Protein AF-A0A935XTJ7-F1 (afdb_monomer_lite)

Sequence (555 aa):
MPQQLLIQTSGQDGHSLEINGRRVADNHEQIVAILRSRLGQNHADFLARPAWDAAGTLSWTTHLAGTAQRASALSDEDRQKLEKTAARLVSDIRGLAAQMQAESPATQLVGQMLERAAQVPPGDWLYSVGGKAVTAMWAHSGSAVATGAPVAAAAAAGGSALVSSAAPAAPPSASGLPATAAAAAPGGPDVIDVESRNVSGTAAGAAAAAGGGNKRPWLRWLLWLLLILLLLALLFFGLKRCTGGPDGGSALSGALGDVEKQNKELEDEIARRKSQQSQFQCVPEPPKPPEPPASQPEPPASQPEPPASVPEPPASKPEPPASKPQPPASKPQPPASKPQPPASKPEPPASKPPPPPPPAPVAKCKPHQPGDEPEVVMIVDASGSMNEKFGGGGSRLEAAKRAADAMIRSLPQDVDVGLVDFGACGQVRRDKFYSAGERGALIGEINGLSPKNGTPLADAIRRAGTIASSSADSVMVIVSDGDDSCGGDPCAAARAAKAAKPGLIINVIDLSESAKDRQVLQCIASAGGGRVLSPGDPLDLARKMKEAVAPANCK

Secondary structure (DSSP, 8-state):
-PPEEEEEE-TTS-EEPEETTEESGGGHHHHHHHHHHHT-HHHHHTBPEEEE-TTS-EEEEE---S-EEEGGGS-HHHHHHHHHHHHHHHHHHHHHHHHHHHH-HHHHHHHHHHHHHT---SSS-EEEETTEEEESSTTEE--S----PPPPP---------------------------------------------------------------THHHHHHHHHHHHHHHHHHHHHHHHHS--TTHHHHHHHHHHHHHHHHHHHHHHHHHHHHHHTT----PPPPPPPPPPP---PPPP---PPPP---PPPP-PPPPPP---PPPP--PPPPP--PPPP---PPP---PPPPPPPPPPPPPPPPPPTT-PPEEEEEE--BSGGGSB-TTSSBHHHHHHHHHHHHHTTS-TT--EEEEEE-STT-EEEEEEE-GGGHHHHHHHHHHPPPBS---HHHHHHHHHHHS-SSS-EEEEEEESS--SSS--HHHHHHHHHHH-TT-EEEEEE----HHHHHHHHHHHHHTEEEEE--SSHHHHHHHHHHHSTTTT--

Radius of gyration: 39.8 Å; chains: 1; bounding box: 105×96×120 Å

Structure (mmCIF, N/CA/C/O backbone):
data_AF-A0A935XTJ7-F1
#
_entry.id   AF-A0A935XTJ7-F1
#
loop_
_atom_site.group_PDB
_atom_site.id
_atom_site.type_symbol
_atom_site.label_atom_id
_atom_site.label_alt_id
_atom_site.label_comp_id
_atom_site.label_asym_id
_atom_site.label_entity_id
_atom_site.label_seq_id
_atom_site.pdbx_PDB_ins_code
_atom_site.Cartn_x
_atom_site.Cartn_y
_atom_site.Cartn_z
_atom_site.occupancy
_atom_site.B_iso_or_equiv
_atom_site.auth_seq_id
_atom_site.auth_comp_id
_atom_site.auth_asym_id
_atom_site.auth_atom_id
_atom_site.pdbx_PDB_model_num
ATOM 1 N N . MET A 1 1 ? 6.791 -14.423 -3.336 1.00 43.34 1 MET A N 1
ATOM 2 C CA . MET A 1 1 ? 7.511 -15.160 -4.398 1.00 43.34 1 MET A CA 1
ATOM 3 C C . MET A 1 1 ? 8.979 -15.278 -4.015 1.00 43.34 1 MET A C 1
ATOM 5 O O . MET A 1 1 ? 9.478 -14.320 -3.428 1.00 43.34 1 MET A O 1
ATOM 9 N N . PRO A 1 2 ? 9.659 -16.404 -4.294 1.00 57.91 2 PRO A N 1
ATOM 10 C CA . PRO A 1 2 ? 11.109 -16.499 -4.128 1.00 57.91 2 PRO A CA 1
ATOM 11 C C . PRO A 1 2 ? 11.812 -15.504 -5.063 1.00 57.91 2 PRO A C 1
ATOM 13 O O . PRO A 1 2 ? 11.368 -15.298 -6.190 1.00 57.91 2 PRO A O 1
ATOM 16 N N . GLN A 1 3 ? 12.888 -14.874 -4.588 1.00 79.81 3 GLN A N 1
ATOM 17 C CA . GLN A 1 3 ? 13.753 -14.039 -5.424 1.00 79.81 3 GLN A CA 1
ATOM 18 C C . GLN A 1 3 ? 14.925 -14.878 -5.932 1.00 79.81 3 GLN A C 1
ATOM 20 O O . GLN A 1 3 ? 15.518 -15.638 -5.167 1.00 79.81 3 GLN A O 1
ATOM 25 N N . GLN A 1 4 ? 15.271 -14.722 -7.204 1.00 90.12 4 GLN A N 1
ATOM 26 C CA . GLN A 1 4 ? 16.392 -15.404 -7.836 1.00 90.12 4 GLN A CA 1
ATOM 27 C C . GLN A 1 4 ? 17.609 -14.482 -7.878 1.00 90.12 4 GLN A C 1
ATOM 29 O O . GLN A 1 4 ? 17.516 -13.346 -8.344 1.00 90.12 4 GLN A O 1
ATOM 34 N N . LEU A 1 5 ? 18.752 -14.973 -7.400 1.00 92.50 5 LEU A N 1
ATOM 35 C CA . LEU A 1 5 ? 20.035 -14.282 -7.497 1.00 92.50 5 LEU A CA 1
ATOM 36 C C . LEU A 1 5 ? 20.527 -14.289 -8.952 1.00 92.50 5 LEU A C 1
ATOM 38 O O . LEU A 1 5 ? 20.543 -15.339 -9.593 1.00 92.50 5 LEU A O 1
ATOM 42 N N . LEU A 1 6 ? 20.940 -13.126 -9.456 1.00 92.38 6 LEU A N 1
ATOM 43 C CA . LEU A 1 6 ? 21.609 -12.981 -10.752 1.00 92.38 6 LEU A CA 1
ATOM 44 C C . LEU A 1 6 ? 23.131 -13.012 -10.572 1.00 92.38 6 LEU A C 1
ATOM 46 O O . LEU A 1 6 ? 23.828 -13.783 -11.229 1.00 92.38 6 LEU A O 1
ATOM 50 N N . ILE A 1 7 ? 23.638 -12.170 -9.666 1.00 93.12 7 ILE A N 1
ATOM 51 C CA . ILE A 1 7 ? 25.067 -11.979 -9.408 1.00 93.12 7 ILE A CA 1
ATOM 52 C C . ILE A 1 7 ? 25.283 -11.294 -8.054 1.00 93.12 7 ILE A C 1
ATOM 54 O O . ILE A 1 7 ? 24.425 -10.540 -7.592 1.00 93.12 7 ILE A O 1
ATOM 58 N N . GLN A 1 8 ? 26.437 -11.537 -7.434 1.00 90.31 8 GLN A N 1
ATOM 59 C CA . GLN A 1 8 ? 26.958 -10.723 -6.337 1.00 90.31 8 GLN A CA 1
ATOM 60 C C . GLN A 1 8 ? 28.139 -9.894 -6.843 1.00 90.31 8 GLN A C 1
ATOM 62 O O . GLN A 1 8 ? 28.999 -10.412 -7.554 1.00 90.31 8 GLN A O 1
ATOM 67 N N . THR A 1 9 ? 28.162 -8.614 -6.488 1.00 87.12 9 THR A N 1
ATOM 68 C CA . THR A 1 9 ? 29.204 -7.648 -6.844 1.00 87.12 9 THR A CA 1
ATOM 69 C C . THR A 1 9 ? 29.727 -6.947 -5.595 1.00 87.12 9 THR A C 1
ATOM 71 O O . THR A 1 9 ? 29.066 -6.888 -4.558 1.00 87.12 9 THR A O 1
ATOM 74 N N . SER A 1 10 ? 30.921 -6.388 -5.693 1.00 77.56 10 SER A N 1
ATOM 75 C CA . SER A 1 10 ? 31.596 -5.626 -4.647 1.00 77.56 10 SER A CA 1
ATOM 76 C C . SER A 1 10 ? 31.672 -4.140 -5.015 1.00 77.56 10 SER A C 1
ATOM 78 O O . SER A 1 10 ? 31.418 -3.753 -6.154 1.00 77.56 10 SER A O 1
ATOM 80 N N . GLY A 1 11 ? 32.115 -3.295 -4.080 1.00 65.44 11 GLY A N 1
ATOM 81 C CA . GLY A 1 11 ? 32.433 -1.891 -4.376 1.00 65.44 11 GLY A CA 1
ATOM 82 C C . GLY A 1 11 ? 33.621 -1.677 -5.334 1.00 65.44 11 GLY A C 1
ATOM 83 O O . GLY A 1 11 ? 33.926 -0.530 -5.646 1.00 65.44 11 GLY A O 1
ATOM 84 N N . GLN A 1 12 ? 34.304 -2.742 -5.778 1.00 67.56 12 GLN A N 1
ATOM 85 C CA . GLN A 1 12 ? 35.360 -2.682 -6.800 1.00 67.56 12 GLN A CA 1
ATOM 86 C C . GLN A 1 12 ? 34.806 -2.835 -8.228 1.00 67.56 12 GLN A C 1
ATOM 88 O O . GLN A 1 12 ? 35.436 -2.370 -9.171 1.00 67.56 12 GLN A O 1
ATOM 93 N N . ASP A 1 13 ? 33.623 -3.440 -8.398 1.00 70.31 13 ASP A N 1
ATOM 94 C CA . ASP A 1 13 ? 33.001 -3.681 -9.713 1.00 70.31 13 ASP A CA 1
ATOM 95 C C . ASP A 1 13 ? 32.356 -2.413 -10.318 1.00 70.31 13 ASP A C 1
ATOM 97 O O . ASP A 1 13 ? 31.940 -2.399 -11.478 1.00 70.31 13 ASP A O 1
ATOM 101 N N . GLY A 1 14 ? 32.255 -1.333 -9.536 1.00 77.88 14 GLY A N 1
ATOM 102 C CA . GLY A 1 14 ? 31.783 -0.025 -9.982 1.00 77.88 14 GLY A CA 1
ATOM 103 C C . GLY A 1 14 ? 31.524 0.944 -8.827 1.00 77.88 14 GLY A C 1
ATOM 104 O O . GLY A 1 14 ? 31.202 0.549 -7.708 1.00 77.88 14 GLY A O 1
ATOM 105 N N . HIS A 1 15 ? 31.617 2.241 -9.108 1.00 86.38 15 HIS A N 1
ATOM 106 C CA . HIS A 1 15 ? 31.236 3.305 -8.187 1.00 86.38 15 HIS A CA 1
ATOM 107 C C . HIS A 1 15 ? 29.718 3.512 -8.225 1.00 86.38 15 HIS A C 1
ATOM 109 O O . HIS A 1 15 ? 29.156 3.840 -9.270 1.00 86.38 15 HIS A O 1
ATOM 115 N N . SER A 1 16 ? 29.042 3.353 -7.086 1.00 89.62 16 SER A N 1
ATOM 116 C CA . SER A 1 16 ? 27.615 3.674 -6.982 1.00 89.62 16 SER A CA 1
ATOM 117 C C . SER A 1 16 ? 27.382 5.168 -7.222 1.00 89.62 16 SER A C 1
ATOM 119 O O . SER A 1 16 ? 28.042 6.020 -6.632 1.00 89.62 16 SER A O 1
ATOM 121 N N . LEU A 1 17 ? 26.389 5.496 -8.045 1.00 92.19 17 LEU A N 1
ATOM 122 C CA . LEU A 1 17 ? 25.947 6.867 -8.273 1.00 92.19 17 LEU A CA 1
ATOM 123 C C . LEU A 1 17 ? 25.080 7.343 -7.105 1.00 92.19 17 LEU A C 1
ATOM 125 O O . LEU A 1 17 ? 24.198 6.619 -6.641 1.00 92.19 17 LEU A O 1
ATOM 129 N N . GLU A 1 18 ? 25.294 8.583 -6.666 1.00 91.56 18 GLU A N 1
ATOM 130 C CA . GLU A 1 18 ? 24.606 9.156 -5.503 1.00 91.56 18 GLU A CA 1
ATOM 131 C C . GLU A 1 18 ? 23.877 10.469 -5.801 1.00 91.56 18 GLU A C 1
ATOM 133 O O . GLU A 1 18 ? 24.350 11.301 -6.575 1.00 91.56 18 GLU A O 1
ATOM 138 N N . ILE A 1 19 ? 22.753 10.688 -5.121 1.00 88.56 19 ILE A N 1
ATOM 139 C CA . ILE A 1 19 ? 22.052 11.973 -5.049 1.00 88.56 19 ILE A CA 1
ATOM 140 C C . ILE A 1 19 ? 21.982 12.374 -3.577 1.00 88.56 19 ILE A C 1
ATOM 142 O O . ILE A 1 19 ? 21.533 11.593 -2.742 1.00 88.56 19 ILE A O 1
ATOM 146 N N . ASN A 1 20 ? 22.431 13.590 -3.252 1.00 87.44 20 ASN A N 1
ATOM 147 C CA . ASN A 1 20 ? 22.431 14.140 -1.889 1.00 87.44 20 ASN A CA 1
ATOM 148 C C . ASN A 1 20 ? 23.066 13.197 -0.837 1.00 87.44 20 ASN A C 1
ATOM 150 O O . ASN A 1 20 ? 22.546 13.057 0.269 1.00 87.44 20 ASN A O 1
ATOM 154 N N . GLY A 1 21 ? 24.168 12.523 -1.195 1.00 85.44 21 GLY A N 1
ATOM 155 C CA . GLY A 1 21 ? 24.877 11.575 -0.321 1.00 85.44 21 GLY A CA 1
ATOM 156 C C . GLY A 1 21 ? 24.142 10.251 -0.076 1.00 85.44 21 GLY A C 1
ATOM 157 O O . GLY A 1 21 ? 24.404 9.577 0.917 1.00 85.44 21 GLY A O 1
ATOM 158 N N . ARG A 1 22 ? 23.176 9.891 -0.933 1.00 86.88 22 ARG A N 1
ATOM 159 C CA . ARG A 1 22 ? 22.495 8.590 -0.922 1.00 86.88 22 ARG A CA 1
ATOM 160 C C . ARG A 1 22 ? 22.655 7.896 -2.264 1.00 86.88 22 ARG A C 1
ATOM 162 O O . ARG A 1 22 ? 22.393 8.496 -3.307 1.00 86.88 22 ARG A O 1
ATOM 169 N N . ARG A 1 23 ? 23.015 6.614 -2.236 1.00 91.81 23 ARG A N 1
ATOM 170 C CA . ARG A 1 23 ? 23.109 5.761 -3.427 1.00 91.81 23 ARG A CA 1
ATOM 171 C C . ARG A 1 23 ? 21.754 5.656 -4.119 1.00 91.81 23 ARG A C 1
ATOM 173 O O . ARG A 1 23 ? 20.743 5.361 -3.488 1.00 91.81 23 ARG A O 1
ATOM 180 N N . VAL A 1 24 ? 21.732 5.872 -5.430 1.00 94.38 24 VAL A N 1
ATOM 181 C CA . VAL A 1 24 ? 20.506 5.796 -6.240 1.00 94.38 24 VAL A CA 1
ATOM 182 C C . VAL A 1 24 ? 19.967 4.361 -6.275 1.00 94.38 24 VAL A C 1
ATOM 184 O O . VAL A 1 24 ? 18.755 4.178 -6.194 1.00 94.38 24 VAL A O 1
ATOM 187 N N . ALA A 1 25 ? 20.853 3.357 -6.267 1.00 91.56 25 ALA A N 1
ATOM 188 C CA . ALA A 1 25 ? 20.494 1.940 -6.167 1.00 91.56 25 ALA A CA 1
ATOM 189 C C . ALA A 1 25 ? 19.590 1.629 -4.953 1.00 91.56 25 ALA A C 1
ATOM 191 O O . ALA A 1 25 ? 18.590 0.926 -5.087 1.00 91.56 25 ALA A O 1
ATOM 192 N N . ASP A 1 26 ? 19.869 2.234 -3.794 1.00 90.06 26 ASP A N 1
ATOM 193 C CA . ASP A 1 26 ? 19.124 2.002 -2.546 1.00 90.06 26 ASP A CA 1
ATOM 194 C C . ASP A 1 26 ? 17.667 2.524 -2.605 1.00 90.06 26 ASP A C 1
ATOM 196 O O . ASP A 1 26 ? 16.860 2.209 -1.734 1.00 90.06 26 ASP A O 1
ATOM 200 N N . ASN A 1 27 ? 17.305 3.285 -3.647 1.00 91.12 27 ASN A N 1
ATOM 201 C CA . ASN A 1 27 ? 15.950 3.790 -3.901 1.00 91.12 27 ASN A CA 1
ATOM 202 C C . ASN A 1 27 ? 15.195 2.949 -4.958 1.00 91.12 27 ASN A C 1
ATOM 204 O O . ASN A 1 27 ? 14.224 3.428 -5.547 1.00 91.12 27 ASN A O 1
ATOM 208 N N . HIS A 1 28 ? 15.630 1.703 -5.208 1.00 94.69 28 HIS A N 1
ATOM 209 C CA . HIS A 1 28 ? 15.059 0.783 -6.209 1.00 94.69 28 HIS A CA 1
ATOM 210 C C . HIS A 1 28 ? 13.531 0.746 -6.208 1.00 94.69 28 HIS A C 1
ATOM 212 O O . HIS A 1 28 ? 12.941 0.984 -7.255 1.00 94.69 28 HIS A O 1
ATOM 218 N N . GLU A 1 29 ? 12.890 0.535 -5.053 1.00 90.75 29 GLU A N 1
ATOM 219 C CA . GLU A 1 29 ? 11.423 0.441 -4.957 1.00 90.75 29 GLU A CA 1
ATOM 220 C C . GLU A 1 29 ? 10.717 1.722 -5.438 1.00 90.75 29 GLU A C 1
ATOM 222 O O . GLU A 1 29 ? 9.720 1.644 -6.156 1.00 90.75 29 GLU A O 1
ATOM 227 N N . GLN A 1 30 ? 11.261 2.905 -5.121 1.00 88.62 30 GLN A N 1
ATOM 228 C CA . GLN A 1 30 ? 10.720 4.182 -5.595 1.00 88.62 30 GLN A CA 1
ATOM 229 C C . GLN A 1 30 ? 10.897 4.320 -7.112 1.00 88.62 30 GLN A C 1
ATOM 231 O O . GLN A 1 30 ? 9.957 4.686 -7.817 1.00 88.62 30 GLN A O 1
ATOM 236 N N . ILE A 1 31 ? 12.085 3.984 -7.624 1.00 96.00 31 ILE A N 1
ATOM 237 C CA . ILE A 1 31 ? 12.404 4.028 -9.055 1.00 96.00 31 ILE A CA 1
ATOM 238 C C . ILE A 1 31 ? 11.469 3.096 -9.828 1.00 96.00 31 ILE A C 1
ATOM 240 O O . ILE A 1 31 ? 10.767 3.555 -10.728 1.00 96.00 31 ILE A O 1
ATOM 244 N N . VAL A 1 32 ? 11.382 1.813 -9.465 1.00 94.56 32 VAL A N 1
ATOM 245 C CA . VAL A 1 32 ? 10.543 0.853 -10.199 1.00 94.56 32 VAL A CA 1
ATOM 246 C C . VAL A 1 32 ? 9.050 1.128 -10.042 1.00 94.56 32 VAL A C 1
ATOM 248 O O . VAL A 1 32 ? 8.299 0.818 -10.962 1.00 94.56 32 VAL A O 1
ATOM 251 N N . ALA A 1 33 ? 8.598 1.760 -8.952 1.00 88.81 33 ALA A N 1
ATOM 252 C CA . ALA A 1 33 ? 7.223 2.248 -8.843 1.00 88.81 33 ALA A CA 1
ATOM 253 C C . ALA A 1 33 ? 6.928 3.366 -9.861 1.00 88.81 33 ALA A C 1
ATOM 255 O O . ALA A 1 33 ? 5.901 3.319 -10.544 1.00 88.81 33 ALA A O 1
ATOM 256 N N . ILE A 1 34 ? 7.846 4.326 -10.030 1.00 92.12 34 ILE A N 1
ATOM 257 C CA . ILE A 1 34 ? 7.732 5.383 -11.048 1.00 92.12 34 ILE A CA 1
ATOM 258 C C . ILE A 1 34 ? 7.766 4.777 -12.457 1.00 92.12 34 ILE A C 1
ATOM 260 O O . ILE A 1 34 ? 6.897 5.088 -13.271 1.00 92.12 34 ILE A O 1
ATOM 264 N N . LEU A 1 35 ? 8.712 3.872 -12.737 1.00 96.38 35 LEU A N 1
ATOM 265 C CA . LEU A 1 35 ? 8.811 3.200 -14.037 1.00 96.38 35 LEU A CA 1
ATOM 266 C C . LEU A 1 35 ? 7.551 2.382 -14.351 1.00 96.38 35 LEU A C 1
ATOM 268 O O . LEU A 1 35 ? 7.003 2.512 -15.443 1.00 96.38 35 LEU A O 1
ATOM 272 N N . ARG A 1 36 ? 7.024 1.623 -13.381 1.00 96.81 36 ARG A N 1
ATOM 273 C CA . ARG A 1 36 ? 5.766 0.868 -13.518 1.00 96.81 36 ARG A CA 1
ATOM 274 C C . ARG A 1 36 ? 4.587 1.777 -13.848 1.00 96.81 36 ARG A C 1
ATOM 276 O O . ARG A 1 36 ? 3.790 1.437 -14.714 1.00 96.81 36 ARG A O 1
ATOM 283 N N . SER A 1 37 ? 4.487 2.913 -13.159 1.00 90.94 37 SER A N 1
ATOM 284 C CA . SER A 1 37 ? 3.389 3.875 -13.305 1.00 90.94 37 SER A CA 1
ATOM 285 C C . SER A 1 37 ? 3.440 4.649 -14.629 1.00 90.94 37 SER A C 1
ATOM 287 O O . SER A 1 37 ? 2.401 4.925 -15.225 1.00 90.94 37 SER A O 1
ATOM 289 N N . ARG A 1 38 ? 4.643 4.999 -15.109 1.00 96.75 38 ARG A N 1
ATOM 290 C CA . ARG A 1 38 ? 4.833 5.911 -16.253 1.00 96.75 38 ARG A CA 1
ATOM 291 C C . ARG A 1 38 ? 5.179 5.211 -17.572 1.00 96.75 38 ARG A C 1
ATOM 293 O O . ARG A 1 38 ? 4.821 5.735 -18.620 1.00 96.75 38 ARG A O 1
ATOM 300 N N . LEU A 1 39 ? 5.863 4.065 -17.531 1.00 96.69 39 LEU A N 1
ATOM 301 C CA . LEU A 1 39 ? 6.334 3.317 -18.712 1.00 96.69 39 LEU A CA 1
ATOM 302 C C . LEU A 1 39 ? 5.819 1.864 -18.759 1.00 96.69 39 LEU A C 1
ATOM 304 O O . LEU A 1 39 ? 5.731 1.272 -19.833 1.00 96.69 39 LEU A O 1
ATOM 308 N N . GLY A 1 40 ? 5.419 1.308 -17.612 1.00 95.06 40 GLY A N 1
ATOM 309 C CA . GLY A 1 40 ? 4.799 -0.011 -17.491 1.00 95.06 40 GLY A CA 1
ATOM 310 C C . GLY A 1 40 ? 5.688 -1.055 -16.812 1.00 95.06 40 GLY A C 1
ATOM 311 O O . GLY A 1 40 ? 6.854 -0.825 -16.488 1.00 95.06 40 GLY A O 1
ATOM 312 N N . GLN A 1 41 ? 5.120 -2.242 -16.578 1.00 93.31 41 GLN A N 1
ATOM 313 C CA . GLN A 1 41 ? 5.773 -3.295 -15.790 1.00 93.31 41 GLN A CA 1
ATOM 314 C C . GLN A 1 41 ? 7.114 -3.758 -16.386 1.00 93.31 41 GLN A C 1
ATOM 316 O O . GLN A 1 41 ? 8.033 -4.041 -15.631 1.00 93.31 41 GLN A O 1
ATOM 321 N N . ASN A 1 42 ? 7.276 -3.782 -17.715 1.00 92.00 42 ASN A N 1
ATOM 322 C CA . ASN A 1 42 ? 8.530 -4.227 -18.338 1.00 92.00 42 ASN A CA 1
ATOM 323 C C . ASN A 1 42 ? 9.733 -3.331 -17.983 1.00 92.00 42 ASN A C 1
ATOM 325 O O . ASN A 1 42 ? 10.833 -3.848 -17.819 1.00 92.00 42 ASN A O 1
ATOM 329 N N . HIS A 1 43 ? 9.541 -2.018 -17.812 1.00 97.81 43 HIS A N 1
ATOM 330 C CA . HIS A 1 43 ? 10.601 -1.100 -17.370 1.00 97.81 43 HIS A CA 1
ATOM 331 C C . HIS A 1 43 ? 10.877 -1.217 -15.867 1.00 97.81 43 HIS A C 1
ATOM 333 O O . HIS A 1 43 ? 12.001 -0.991 -15.432 1.00 97.81 43 HIS A O 1
ATOM 339 N N . ALA A 1 44 ? 9.875 -1.604 -15.074 1.00 93.31 44 ALA A N 1
ATOM 340 C CA . ALA A 1 44 ? 10.040 -1.907 -13.653 1.00 93.31 44 ALA A CA 1
ATOM 341 C C . ALA A 1 44 ? 10.778 -3.240 -13.421 1.00 93.31 44 ALA A C 1
ATOM 343 O O . ALA A 1 44 ? 11.641 -3.319 -12.551 1.00 93.31 44 ALA A O 1
ATOM 344 N N . ASP A 1 45 ? 10.472 -4.265 -14.222 1.00 95.81 45 ASP A N 1
ATOM 345 C CA . ASP A 1 45 ? 11.133 -5.579 -14.209 1.00 95.81 45 ASP A CA 1
ATOM 346 C C . ASP A 1 45 ? 12.591 -5.509 -14.693 1.00 95.81 45 ASP A C 1
ATOM 348 O O . ASP A 1 45 ? 13.405 -6.355 -14.324 1.00 95.81 45 ASP A O 1
ATOM 352 N N . PHE A 1 46 ? 12.917 -4.511 -15.524 1.00 98.12 46 PHE A N 1
ATOM 353 C CA . PHE A 1 46 ? 14.236 -4.342 -16.131 1.00 98.12 46 PHE A CA 1
ATOM 354 C C . PHE A 1 46 ? 15.346 -4.077 -15.108 1.00 98.12 46 PHE A C 1
ATOM 356 O O . PHE A 1 46 ? 16.478 -4.500 -15.321 1.00 98.12 46 PHE A O 1
ATOM 363 N N . LEU A 1 47 ? 15.055 -3.396 -13.998 1.00 97.81 47 LEU A N 1
ATOM 364 C CA . LEU A 1 47 ? 16.057 -3.076 -12.981 1.00 97.81 47 LEU A CA 1
ATOM 365 C C . LEU A 1 47 ? 16.086 -4.166 -11.900 1.00 97.81 47 LEU A C 1
ATOM 367 O O . LEU A 1 47 ? 15.148 -4.283 -11.106 1.00 97.81 47 LEU A O 1
ATOM 371 N N . ALA A 1 48 ? 17.174 -4.943 -11.834 1.00 97.38 48 ALA A N 1
ATOM 372 C CA . ALA A 1 48 ? 17.375 -5.935 -10.775 1.00 97.38 48 ALA A CA 1
ATOM 373 C C . ALA A 1 48 ? 17.346 -5.276 -9.386 1.00 97.38 48 ALA A C 1
ATOM 375 O O . ALA A 1 48 ? 17.863 -4.173 -9.211 1.00 97.38 48 ALA A O 1
ATOM 376 N N . ARG A 1 49 ? 16.784 -5.950 -8.381 1.00 95.69 49 ARG A N 1
ATOM 377 C CA . ARG A 1 49 ? 16.758 -5.438 -7.008 1.00 95.69 49 ARG A CA 1
ATOM 378 C C . ARG A 1 49 ? 18.162 -5.525 -6.387 1.00 95.69 49 ARG A C 1
ATOM 380 O O . ARG A 1 49 ? 18.711 -6.626 -6.340 1.00 95.69 49 ARG A O 1
ATOM 387 N N . PRO A 1 50 ? 18.729 -4.414 -5.888 1.00 94.38 50 PRO A N 1
ATOM 388 C CA . PRO A 1 50 ? 19.945 -4.421 -5.090 1.00 94.38 50 PRO A CA 1
ATOM 389 C C . PRO A 1 50 ? 19.634 -4.817 -3.641 1.00 94.38 50 PRO A C 1
ATOM 391 O O . PRO A 1 50 ? 18.681 -4.320 -3.040 1.00 94.38 50 PRO A O 1
ATOM 394 N N . ALA A 1 51 ? 20.458 -5.687 -3.063 1.00 89.38 51 ALA A N 1
ATOM 395 C CA . ALA A 1 51 ? 20.406 -6.068 -1.656 1.00 89.38 51 ALA A CA 1
ATOM 396 C C . ALA A 1 51 ? 21.826 -6.151 -1.081 1.00 89.38 51 ALA A C 1
ATOM 398 O O . ALA A 1 51 ? 22.618 -7.003 -1.484 1.00 89.38 51 ALA A O 1
ATOM 399 N N . TRP A 1 52 ? 22.147 -5.265 -0.139 1.00 83.38 52 TRP A N 1
ATOM 400 C CA . TRP A 1 52 ? 23.428 -5.267 0.570 1.00 83.38 52 TRP A CA 1
ATOM 401 C C . TRP A 1 52 ? 23.409 -6.278 1.719 1.00 83.38 52 TRP A C 1
ATOM 403 O O . TRP A 1 52 ? 22.453 -6.308 2.497 1.00 83.38 52 TRP A O 1
ATOM 413 N N . ASP A 1 53 ? 24.469 -7.074 1.852 1.00 83.31 53 ASP A N 1
ATOM 414 C CA . ASP A 1 53 ? 24.704 -7.889 3.045 1.00 83.31 53 ASP A CA 1
ATOM 415 C C . ASP A 1 53 ? 25.490 -7.121 4.130 1.00 83.31 53 ASP A C 1
ATOM 417 O O . ASP A 1 53 ? 25.926 -5.982 3.943 1.00 83.31 53 ASP A O 1
ATOM 421 N N . ALA A 1 54 ? 25.680 -7.753 5.292 1.00 75.81 54 ALA A N 1
ATOM 422 C CA . ALA A 1 54 ? 26.419 -7.168 6.414 1.00 75.81 54 ALA A CA 1
ATOM 423 C C . ALA A 1 54 ? 27.940 -7.036 6.174 1.00 75.81 54 ALA A C 1
ATOM 425 O O . ALA A 1 54 ? 28.609 -6.344 6.939 1.00 75.81 54 ALA A O 1
ATOM 426 N N . ALA A 1 55 ? 28.486 -7.682 5.138 1.00 77.44 55 ALA A N 1
ATOM 427 C CA . ALA A 1 55 ? 29.882 -7.559 4.719 1.00 77.44 55 ALA A CA 1
ATOM 428 C C . ALA A 1 55 ? 30.088 -6.452 3.662 1.00 77.44 55 ALA A C 1
ATOM 430 O O . ALA A 1 55 ? 31.226 -6.144 3.310 1.00 77.44 55 ALA A O 1
ATOM 431 N N . GLY A 1 56 ? 29.007 -5.832 3.173 1.00 76.19 56 GLY A N 1
ATOM 432 C CA . GLY A 1 56 ? 29.046 -4.828 2.110 1.00 76.19 56 GLY A CA 1
ATOM 433 C C . GLY A 1 56 ? 29.045 -5.417 0.696 1.00 76.19 56 GLY A C 1
ATOM 434 O O . GLY A 1 56 ? 29.287 -4.678 -0.259 1.00 76.19 56 GLY A O 1
ATOM 435 N N . THR A 1 57 ? 28.757 -6.712 0.536 1.00 85.12 57 THR A N 1
ATOM 436 C CA . THR A 1 57 ? 28.527 -7.328 -0.776 1.00 85.12 57 THR A CA 1
ATOM 437 C C . THR A 1 57 ? 27.156 -6.919 -1.298 1.00 85.12 57 THR A C 1
ATOM 439 O O . THR A 1 57 ? 26.159 -6.965 -0.574 1.00 85.12 57 THR A O 1
ATOM 442 N N . LEU A 1 58 ? 27.085 -6.559 -2.575 1.00 89.56 58 LEU A N 1
ATOM 443 C CA . LEU A 1 58 ? 25.855 -6.193 -3.258 1.00 89.56 58 LEU A CA 1
ATOM 444 C C . LEU A 1 58 ? 25.318 -7.389 -4.048 1.00 89.56 58 LEU A C 1
ATOM 446 O O . LEU A 1 58 ? 25.883 -7.792 -5.060 1.00 89.56 58 LEU A O 1
ATOM 450 N N . SER A 1 59 ? 24.208 -7.960 -3.595 1.00 92.00 59 SER A N 1
ATOM 451 C CA . SER A 1 59 ? 23.490 -9.014 -4.312 1.00 92.00 59 SER A CA 1
ATOM 452 C C . SER A 1 59 ? 22.438 -8.400 -5.233 1.00 92.00 59 SER A C 1
ATOM 454 O O . SER A 1 59 ? 21.611 -7.607 -4.787 1.00 92.00 59 SER A O 1
ATOM 456 N N . TRP A 1 60 ? 22.433 -8.791 -6.506 1.00 94.94 60 TRP A N 1
ATOM 457 C CA . TRP A 1 60 ? 21.427 -8.385 -7.486 1.00 94.94 60 TRP A CA 1
ATOM 458 C C . TRP A 1 60 ? 20.434 -9.521 -7.705 1.00 94.94 60 TRP A C 1
ATOM 460 O O . TRP A 1 60 ? 20.820 -10.602 -8.157 1.00 94.94 60 TRP A O 1
ATOM 470 N N . THR A 1 61 ? 19.158 -9.291 -7.404 1.00 94.88 61 THR A N 1
ATOM 471 C CA . THR A 1 61 ? 18.105 -10.308 -7.524 1.00 94.88 61 THR A CA 1
ATOM 472 C C . THR A 1 61 ? 16.998 -9.890 -8.487 1.00 94.88 61 THR A C 1
ATOM 474 O O . THR A 1 61 ? 16.787 -8.712 -8.776 1.00 94.88 61 THR A O 1
ATOM 477 N N . THR A 1 62 ? 16.246 -10.865 -8.986 1.00 94.88 62 THR A N 1
ATOM 478 C CA . THR A 1 62 ? 14.993 -10.639 -9.711 1.00 94.88 62 THR A CA 1
ATOM 479 C C . THR A 1 62 ? 13.856 -11.449 -9.095 1.00 94.88 62 THR A C 1
ATOM 481 O O . THR A 1 62 ? 14.071 -12.390 -8.332 1.00 94.88 62 THR A O 1
ATOM 484 N N . HIS A 1 63 ? 12.628 -11.055 -9.413 1.00 91.38 63 HIS A N 1
ATOM 485 C CA . HIS A 1 63 ? 11.401 -11.761 -9.043 1.00 91.38 63 HIS A CA 1
ATOM 486 C C . HIS A 1 63 ? 10.754 -12.477 -10.242 1.00 91.38 63 HIS A C 1
ATOM 488 O O . HIS A 1 63 ? 9.738 -13.151 -10.075 1.00 91.38 63 HIS A O 1
ATOM 494 N N . LEU A 1 64 ? 11.315 -12.305 -11.446 1.00 91.38 64 LEU A N 1
ATOM 495 C CA . LEU A 1 64 ? 10.860 -12.984 -12.654 1.00 91.38 64 LEU A CA 1
ATOM 496 C C . LEU A 1 64 ? 11.145 -14.486 -12.568 1.00 91.38 64 LEU A C 1
ATOM 498 O O . LEU A 1 64 ? 12.195 -14.898 -12.082 1.00 91.38 64 LEU A O 1
ATOM 502 N N . ALA A 1 65 ? 10.217 -15.291 -13.080 1.00 87.94 65 ALA A N 1
ATOM 503 C CA . ALA A 1 65 ? 10.379 -16.735 -13.173 1.00 87.94 65 ALA A CA 1
ATOM 504 C C . ALA A 1 65 ? 11.148 -17.136 -14.444 1.00 87.94 65 ALA A C 1
ATOM 506 O O . ALA A 1 65 ? 10.931 -16.574 -15.519 1.00 87.94 65 ALA A O 1
ATOM 507 N N . GLY A 1 66 ? 11.996 -18.159 -14.321 1.00 88.25 66 GLY A N 1
ATOM 508 C CA . GLY A 1 66 ? 12.771 -18.745 -15.417 1.00 88.25 66 GLY A CA 1
ATOM 509 C C . GLY A 1 66 ? 14.275 -18.739 -15.141 1.00 88.25 66 GLY A C 1
ATOM 510 O O . GLY A 1 66 ? 14.772 -17.994 -14.300 1.00 88.25 66 GLY A O 1
ATOM 511 N N . THR A 1 67 ? 15.028 -19.576 -15.851 1.00 91.19 67 THR A N 1
ATOM 512 C CA . THR A 1 67 ? 16.489 -19.609 -15.709 1.00 91.19 67 THR A CA 1
ATOM 513 C C . THR A 1 67 ? 17.085 -18.270 -16.138 1.00 91.19 67 THR A C 1
ATOM 515 O O . THR A 1 67 ? 16.780 -17.776 -17.222 1.00 91.19 67 THR A O 1
ATOM 518 N N . ALA A 1 68 ? 17.934 -17.686 -15.292 1.00 95.00 68 ALA A N 1
ATOM 519 C CA . ALA A 1 68 ? 18.661 -16.469 -15.622 1.00 95.00 68 ALA A CA 1
ATOM 520 C C . ALA A 1 68 ? 19.902 -16.827 -16.446 1.00 95.00 68 ALA A C 1
ATOM 522 O O . ALA A 1 68 ? 20.753 -17.591 -15.992 1.00 95.00 68 ALA A O 1
ATOM 523 N N . GLN A 1 69 ? 20.006 -16.266 -17.646 1.00 95.50 69 GLN A N 1
ATOM 524 C CA . GLN A 1 69 ? 21.156 -16.422 -18.536 1.00 95.50 69 GLN A CA 1
ATOM 525 C C . GLN A 1 69 ? 21.738 -15.043 -18.830 1.00 95.50 69 GLN A C 1
ATOM 527 O O . GLN A 1 69 ? 20.989 -14.113 -19.121 1.00 95.50 69 GLN A O 1
ATOM 532 N N . ARG A 1 70 ? 23.063 -14.890 -18.758 1.00 96.12 70 ARG A N 1
ATOM 533 C CA . ARG A 1 70 ? 23.729 -13.650 -19.191 1.00 96.12 70 ARG A CA 1
ATOM 534 C C . ARG A 1 70 ? 23.556 -13.458 -20.689 1.00 96.12 70 ARG A C 1
ATOM 536 O O . ARG A 1 70 ? 23.527 -14.444 -21.422 1.00 96.12 70 ARG A O 1
ATOM 543 N N . ALA A 1 71 ? 23.502 -12.210 -21.142 1.00 94.62 71 ALA A N 1
ATOM 544 C CA . ALA A 1 71 ? 23.413 -11.878 -22.560 1.00 94.62 71 ALA A CA 1
ATOM 545 C C . ALA A 1 71 ? 24.560 -12.514 -23.366 1.00 94.62 71 ALA A C 1
ATOM 547 O O . ALA A 1 71 ? 24.314 -13.068 -24.433 1.00 94.62 71 ALA A O 1
ATOM 548 N N . SER A 1 72 ? 25.780 -12.531 -22.813 1.00 94.44 72 SER A N 1
ATOM 549 C CA . SER A 1 72 ? 26.959 -13.195 -23.396 1.00 94.44 72 SER A CA 1
ATOM 550 C C . SER A 1 72 ? 26.834 -14.714 -23.606 1.00 94.44 72 SER A C 1
ATOM 552 O O . SER A 1 72 ? 27.585 -15.275 -24.399 1.00 94.44 72 SER A O 1
ATOM 554 N N . ALA A 1 73 ? 25.909 -15.382 -22.908 1.00 95.00 73 ALA A N 1
ATOM 555 C CA . ALA A 1 73 ? 25.702 -16.831 -22.958 1.00 95.00 73 ALA A CA 1
ATOM 556 C C . ALA A 1 73 ? 24.512 -17.251 -23.846 1.00 95.00 73 ALA A C 1
ATOM 558 O O . ALA A 1 73 ? 24.151 -18.429 -23.874 1.00 95.00 73 ALA A O 1
ATOM 559 N N . LEU A 1 74 ? 23.874 -16.298 -24.532 1.00 94.44 74 LEU A N 1
ATOM 560 C CA . LEU A 1 74 ? 22.788 -16.541 -25.483 1.00 94.44 74 LEU A CA 1
ATOM 561 C C . LEU A 1 74 ? 23.326 -16.749 -26.907 1.00 94.44 74 LEU A C 1
ATOM 563 O O . LEU A 1 74 ? 24.492 -16.481 -27.193 1.00 94.44 74 LEU A O 1
ATOM 567 N N . SER A 1 75 ? 22.453 -17.191 -27.819 1.00 96.94 75 SER A N 1
ATOM 568 C CA . SER A 1 75 ? 22.739 -17.139 -29.257 1.00 96.94 75 SER A CA 1
ATOM 569 C C . SER A 1 75 ? 22.958 -15.686 -29.706 1.00 96.94 75 SER A C 1
ATOM 571 O O . SER A 1 75 ? 22.406 -14.765 -29.102 1.00 96.94 75 SER A O 1
ATOM 573 N N . ASP A 1 76 ? 23.721 -15.451 -30.778 1.00 95.62 76 ASP A N 1
ATOM 574 C CA . ASP A 1 76 ? 23.942 -14.086 -31.279 1.00 95.62 76 ASP A CA 1
ATOM 575 C C . ASP A 1 76 ? 22.640 -13.373 -31.682 1.00 95.62 76 ASP A C 1
ATOM 577 O O . ASP A 1 76 ? 22.538 -12.157 -31.515 1.00 95.62 76 ASP A O 1
ATOM 581 N N . GLU A 1 77 ? 21.637 -14.110 -32.168 1.00 93.69 77 GLU A N 1
ATOM 582 C CA . GLU A 1 77 ? 20.320 -13.564 -32.513 1.00 93.69 77 GLU A CA 1
ATOM 583 C C . GLU A 1 77 ? 19.534 -13.152 -31.257 1.00 93.69 77 GLU A C 1
ATOM 585 O O . GLU A 1 77 ? 19.071 -12.010 -31.153 1.00 93.69 77 GLU A O 1
ATOM 590 N N . ASP A 1 78 ? 19.429 -14.046 -30.267 1.00 93.81 78 ASP A N 1
ATOM 591 C CA . ASP A 1 78 ? 18.726 -13.769 -29.009 1.00 93.81 78 ASP A CA 1
ATOM 592 C C . ASP A 1 78 ? 19.414 -12.658 -28.215 1.00 93.81 78 ASP A C 1
ATOM 594 O O . ASP A 1 78 ? 18.745 -11.783 -27.660 1.00 93.81 78 ASP A O 1
ATOM 598 N N . ARG A 1 79 ? 20.752 -12.649 -28.207 1.00 96.31 79 ARG A N 1
ATOM 599 C CA . ARG A 1 79 ? 21.575 -11.610 -27.587 1.00 96.31 79 ARG A CA 1
ATOM 600 C C . ARG A 1 79 ? 21.302 -10.246 -28.218 1.00 96.31 79 ARG A C 1
ATOM 602 O O . ARG A 1 79 ? 20.937 -9.322 -27.498 1.00 96.31 79 ARG A O 1
ATOM 609 N N . GLN A 1 80 ? 21.375 -10.123 -29.547 1.00 95.25 80 GLN A N 1
ATOM 610 C CA . GLN A 1 80 ? 21.072 -8.867 -30.251 1.00 95.25 80 GLN A CA 1
ATOM 611 C C . GLN A 1 80 ? 19.629 -8.393 -30.010 1.00 95.25 80 GLN A C 1
ATOM 613 O O . GLN A 1 80 ? 19.373 -7.198 -29.831 1.00 95.25 80 GLN A O 1
ATOM 618 N N . LYS A 1 81 ? 18.664 -9.318 -29.966 1.00 93.88 81 LYS A N 1
ATOM 619 C CA . LYS A 1 81 ? 17.254 -9.024 -29.665 1.00 93.88 81 LYS A CA 1
ATOM 620 C C . LYS A 1 81 ? 17.055 -8.524 -28.228 1.00 93.88 81 LYS A C 1
ATOM 622 O O . LYS A 1 81 ? 16.282 -7.582 -28.006 1.00 93.88 81 LYS A O 1
ATOM 627 N N . LEU A 1 82 ? 17.763 -9.118 -27.267 1.00 95.88 82 LEU A N 1
ATOM 628 C CA . LEU A 1 82 ? 17.758 -8.716 -25.861 1.00 95.88 82 LEU A CA 1
ATOM 629 C C . LEU A 1 82 ? 18.432 -7.350 -25.669 1.00 95.88 82 LEU A C 1
ATOM 631 O O . LEU A 1 82 ? 17.848 -6.474 -25.036 1.00 95.88 82 LEU A O 1
ATOM 635 N N . GLU A 1 83 ? 19.604 -7.138 -26.272 1.00 95.31 83 GLU A N 1
ATOM 636 C CA . GLU A 1 83 ? 20.343 -5.867 -26.271 1.00 95.31 83 GLU A CA 1
ATOM 637 C C . GLU A 1 83 ? 19.502 -4.731 -26.872 1.00 95.31 83 GLU A C 1
ATOM 639 O O . GLU A 1 83 ? 19.382 -3.662 -26.274 1.00 95.31 83 GLU A O 1
ATOM 644 N N . LYS A 1 84 ? 18.825 -4.972 -28.005 1.00 94.69 84 LYS A N 1
ATOM 645 C CA . LYS A 1 84 ? 17.902 -4.006 -28.626 1.00 94.69 84 LYS A CA 1
ATOM 646 C C . LYS A 1 84 ? 16.708 -3.674 -27.726 1.00 94.69 84 LYS A C 1
ATOM 648 O O . LYS A 1 84 ? 16.289 -2.517 -27.665 1.00 94.69 84 LYS A O 1
ATOM 653 N N . THR A 1 85 ? 16.168 -4.665 -27.015 1.00 96.38 85 THR A N 1
ATOM 654 C CA . THR A 1 85 ? 15.111 -4.451 -26.013 1.00 96.38 85 THR A CA 1
ATOM 655 C C . THR A 1 85 ? 15.629 -3.622 -24.836 1.00 96.38 85 THR A C 1
ATOM 657 O O . THR A 1 85 ? 15.003 -2.627 -24.481 1.00 96.38 85 THR A O 1
ATOM 660 N N . ALA A 1 86 ? 16.795 -3.960 -24.281 1.00 96.38 86 ALA A N 1
ATOM 661 C CA . ALA A 1 86 ? 17.423 -3.222 -23.186 1.00 96.38 86 ALA A CA 1
ATOM 662 C C . ALA A 1 86 ? 17.727 -1.763 -23.570 1.00 96.38 86 ALA A C 1
ATOM 664 O O . ALA A 1 86 ? 17.391 -0.848 -22.822 1.00 96.38 86 ALA A O 1
ATOM 665 N N . ALA A 1 87 ? 18.273 -1.526 -24.767 1.00 95.25 87 ALA A N 1
ATOM 666 C CA . ALA A 1 87 ? 18.539 -0.186 -25.285 1.00 95.25 87 ALA A CA 1
ATOM 667 C C . ALA A 1 87 ? 17.260 0.664 -25.392 1.00 95.25 87 ALA A C 1
ATOM 669 O O . ALA A 1 87 ? 17.275 1.843 -25.034 1.00 95.25 87 ALA A O 1
ATOM 670 N N . ARG A 1 88 ? 16.138 0.065 -25.820 1.00 97.75 88 ARG A N 1
ATOM 671 C CA . ARG A 1 88 ? 14.832 0.740 -25.841 1.00 97.75 88 ARG A CA 1
ATOM 672 C C . ARG A 1 88 ? 14.350 1.084 -24.431 1.00 97.75 88 ARG A C 1
ATOM 674 O O . ARG A 1 88 ? 14.018 2.237 -24.187 1.00 97.75 88 ARG A O 1
ATOM 681 N N . LEU A 1 89 ? 14.376 0.124 -23.503 1.00 97.62 89 LEU A N 1
ATOM 682 C CA . LEU A 1 89 ? 13.963 0.337 -22.108 1.00 97.62 89 LEU A CA 1
ATOM 683 C C . LEU A 1 89 ? 14.773 1.470 -21.451 1.00 97.62 89 LEU A C 1
ATOM 685 O O . LEU A 1 89 ? 14.195 2.367 -20.844 1.00 97.62 89 LEU A O 1
ATOM 689 N N . VAL A 1 90 ? 16.097 1.485 -21.641 1.00 97.62 90 VAL A N 1
ATOM 690 C CA . VAL A 1 90 ? 16.991 2.556 -21.165 1.00 97.62 90 VAL A CA 1
ATOM 691 C C . VAL A 1 90 ? 16.660 3.905 -21.814 1.00 97.62 90 VAL A C 1
ATOM 693 O O . VAL A 1 90 ? 16.627 4.922 -21.121 1.00 97.62 90 VAL A O 1
ATOM 696 N N . SER A 1 91 ? 16.389 3.933 -23.123 1.00 97.44 91 SER A N 1
ATOM 697 C CA . SER A 1 91 ? 15.997 5.157 -23.834 1.00 97.44 91 SER A CA 1
ATOM 698 C C . SER A 1 91 ? 14.684 5.739 -23.303 1.00 97.44 91 SER A C 1
ATOM 700 O O . SER A 1 91 ? 14.594 6.948 -23.095 1.00 97.44 91 SER A O 1
ATOM 702 N N . ASP A 1 92 ? 13.684 4.893 -23.047 1.00 98.25 92 ASP A N 1
ATOM 703 C CA . ASP A 1 92 ? 12.391 5.313 -22.500 1.00 98.25 92 ASP A CA 1
ATOM 704 C C . ASP A 1 92 ? 12.549 5.887 -21.074 1.00 98.25 92 ASP A C 1
ATOM 706 O O . ASP A 1 92 ? 11.955 6.918 -20.748 1.00 98.25 92 ASP A O 1
ATOM 710 N N . ILE A 1 93 ? 13.407 5.276 -20.238 1.00 98.25 93 ILE A N 1
ATOM 711 C CA . ILE A 1 93 ? 13.720 5.769 -18.882 1.00 98.25 93 ILE A CA 1
ATOM 712 C C . ILE A 1 93 ? 14.371 7.159 -18.935 1.00 98.25 93 ILE A C 1
ATOM 714 O O . ILE A 1 93 ? 13.955 8.043 -18.186 1.00 98.25 93 ILE A O 1
ATOM 718 N N . ARG A 1 94 ? 15.343 7.387 -19.833 1.00 98.12 94 ARG A N 1
ATOM 719 C CA . ARG A 1 94 ? 15.970 8.713 -20.015 1.00 98.12 94 ARG A CA 1
ATOM 720 C C . ARG A 1 94 ? 14.996 9.748 -20.584 1.00 98.12 94 ARG A C 1
ATOM 722 O O . ARG A 1 94 ? 15.020 10.904 -20.173 1.00 98.12 94 ARG A O 1
ATOM 729 N N . GLY A 1 95 ? 14.088 9.338 -21.472 1.00 98.06 95 GLY A N 1
ATOM 730 C CA . GLY A 1 95 ? 13.005 10.197 -21.964 1.00 98.06 95 GLY A CA 1
ATOM 731 C C . GLY A 1 95 ? 12.110 10.706 -20.829 1.00 98.06 95 GLY A C 1
ATOM 732 O O . GLY A 1 95 ? 11.884 11.911 -20.704 1.00 98.06 95 GLY A O 1
ATOM 733 N N . LEU A 1 96 ? 11.679 9.804 -19.940 1.00 97.12 96 LEU A N 1
ATOM 734 C CA . LEU A 1 96 ? 10.932 10.163 -18.733 1.00 97.12 96 LEU A CA 1
ATOM 735 C C . LEU A 1 96 ? 11.768 11.026 -17.771 1.00 97.12 96 LEU A C 1
ATOM 737 O O . LEU A 1 96 ? 11.260 12.005 -17.223 1.00 97.12 96 LEU A O 1
ATOM 741 N N . ALA A 1 97 ? 13.050 10.702 -17.586 1.00 97.50 97 ALA A N 1
ATOM 742 C CA . ALA A 1 97 ? 13.969 11.466 -16.746 1.00 97.50 97 ALA A CA 1
ATOM 743 C C . ALA A 1 97 ? 14.103 12.928 -17.204 1.00 97.50 97 ALA A C 1
ATOM 745 O O . ALA A 1 97 ? 14.063 13.842 -16.375 1.00 97.50 97 ALA A O 1
ATOM 746 N N . ALA A 1 98 ? 14.224 13.155 -18.515 1.00 97.06 98 ALA A N 1
ATOM 747 C CA . ALA A 1 98 ? 14.274 14.482 -19.121 1.00 97.06 98 ALA A CA 1
ATOM 748 C C . ALA A 1 98 ? 12.934 15.226 -18.986 1.00 97.06 98 ALA A C 1
ATOM 750 O O . ALA A 1 98 ? 12.922 16.394 -18.596 1.00 97.06 98 ALA A O 1
ATOM 751 N N . GLN A 1 99 ? 11.804 14.546 -19.221 1.00 96.12 99 GLN A N 1
ATOM 752 C CA . GLN A 1 99 ? 10.469 15.126 -19.035 1.00 96.12 99 GLN A CA 1
ATOM 753 C C . GLN A 1 99 ? 10.266 15.621 -17.593 1.00 96.12 99 GLN A C 1
ATOM 755 O O . GLN A 1 99 ? 9.868 16.764 -17.384 1.00 96.12 99 GLN A O 1
ATOM 760 N N . MET A 1 100 ? 10.604 14.800 -16.593 1.00 92.50 100 MET A N 1
ATOM 761 C CA . MET A 1 100 ? 10.451 15.165 -15.179 1.00 92.50 100 MET A CA 1
ATOM 762 C C . MET A 1 100 ? 11.406 16.284 -14.735 1.00 92.50 100 MET A C 1
ATOM 764 O O . MET A 1 100 ? 11.066 17.043 -13.828 1.00 92.50 100 MET A O 1
ATOM 768 N N . GLN A 1 101 ? 12.573 16.427 -15.376 1.00 93.69 101 GLN A N 1
ATOM 769 C CA . GLN A 1 101 ? 13.480 17.563 -15.151 1.00 93.69 101 GLN A CA 1
ATOM 770 C C . GLN A 1 101 ? 12.965 18.876 -15.753 1.00 93.69 101 GLN A C 1
ATOM 772 O O . GLN A 1 101 ? 13.269 19.935 -15.209 1.00 93.69 101 GLN A O 1
ATOM 777 N N . ALA A 1 102 ? 12.181 18.817 -16.831 1.00 93.31 102 ALA A N 1
ATOM 778 C CA . ALA A 1 102 ? 11.593 19.992 -17.476 1.00 93.31 102 ALA A CA 1
ATOM 779 C C . ALA A 1 102 ? 10.249 20.437 -16.860 1.00 93.31 102 ALA A C 1
ATOM 781 O O . ALA A 1 102 ? 9.866 21.593 -17.019 1.00 93.31 102 ALA A O 1
ATOM 782 N N . GLU A 1 103 ? 9.529 19.539 -16.178 1.00 91.69 103 GLU A N 1
ATOM 783 C CA . GLU A 1 103 ? 8.166 19.781 -15.677 1.00 91.69 103 GLU A CA 1
ATOM 784 C C . GLU A 1 103 ? 8.114 20.745 -14.475 1.00 91.69 103 GLU A C 1
ATOM 786 O O . GLU A 1 103 ? 7.327 21.690 -14.478 1.00 91.69 103 GLU A O 1
ATOM 791 N N . SER A 1 104 ? 8.945 20.542 -13.445 1.00 88.88 104 SER A N 1
ATOM 792 C CA . SER A 1 104 ? 9.000 21.425 -12.269 1.00 88.88 104 SER A CA 1
ATOM 793 C C . SER A 1 104 ? 10.272 21.225 -11.424 1.00 88.88 104 SER A C 1
ATOM 795 O O . SER A 1 104 ? 10.849 20.134 -11.432 1.00 88.88 104 SER A O 1
ATOM 797 N N . PRO A 1 105 ? 10.673 22.208 -10.589 1.00 87.62 105 PRO A N 1
ATOM 798 C CA . PRO A 1 105 ? 11.757 22.026 -9.616 1.00 87.62 105 PRO A CA 1
ATOM 799 C C . PRO A 1 105 ? 11.512 20.874 -8.625 1.00 87.62 105 PRO A C 1
ATOM 801 O O . PRO A 1 105 ? 12.458 20.232 -8.176 1.00 87.62 105 PRO A O 1
ATOM 804 N N . ALA A 1 106 ? 10.246 20.574 -8.307 1.00 76.19 106 ALA A N 1
ATOM 805 C CA . ALA A 1 106 ? 9.877 19.469 -7.420 1.00 76.19 106 ALA A CA 1
ATOM 806 C C . ALA A 1 106 ? 10.094 18.090 -8.075 1.00 76.19 106 ALA A C 1
ATOM 808 O O . ALA A 1 106 ? 10.537 17.149 -7.417 1.00 76.19 106 ALA A O 1
ATOM 809 N N . THR A 1 107 ? 9.839 17.966 -9.381 1.00 87.38 107 THR A N 1
ATOM 810 C CA . THR A 1 107 ? 10.053 16.724 -10.149 1.00 87.38 107 THR A CA 1
ATOM 811 C C . THR A 1 107 ? 11.497 16.559 -10.636 1.00 87.38 107 THR A C 1
ATOM 813 O O . THR A 1 107 ? 11.916 15.440 -10.939 1.00 87.38 107 THR A O 1
ATOM 816 N N . GLN A 1 108 ? 12.298 17.630 -10.635 1.00 91.00 108 GLN A N 1
ATOM 817 C CA . GLN A 1 108 ? 13.697 17.628 -11.074 1.00 91.00 108 GLN A CA 1
ATOM 818 C C . GLN A 1 108 ? 14.590 16.648 -10.293 1.00 91.00 108 GLN A C 1
ATOM 820 O O . GLN A 1 108 ? 15.500 16.050 -10.872 1.00 91.00 108 GLN A O 1
ATOM 825 N N . LEU A 1 109 ? 14.332 16.441 -8.997 1.00 90.81 109 LEU A N 1
ATOM 826 C CA . LEU A 1 109 ? 15.052 15.446 -8.190 1.00 90.81 109 LEU A CA 1
ATOM 827 C C . LEU A 1 109 ? 14.752 14.013 -8.658 1.00 90.81 109 LEU A C 1
ATOM 829 O O . LEU A 1 109 ? 15.656 13.185 -8.764 1.00 90.81 109 LEU A O 1
ATOM 833 N N . VAL A 1 110 ? 13.487 13.738 -8.986 1.00 92.44 110 VAL A N 1
ATOM 834 C CA . VAL A 1 110 ? 13.043 12.430 -9.482 1.00 92.44 110 VAL A CA 1
ATOM 835 C C . VAL A 1 110 ? 13.624 12.158 -10.866 1.00 92.44 110 VAL A C 1
ATOM 837 O O . VAL A 1 110 ? 14.153 11.077 -11.105 1.00 92.44 110 VAL A O 1
ATOM 840 N N . GLY A 1 111 ? 13.611 13.148 -11.761 1.00 95.62 111 GLY A N 1
ATOM 841 C CA . GLY A 1 111 ? 14.226 12.998 -13.076 1.00 95.62 111 GLY A CA 1
ATOM 842 C C . GLY A 1 111 ? 15.742 12.757 -13.003 1.00 95.62 111 GLY A C 1
ATOM 843 O O . GLY A 1 111 ? 16.243 11.880 -13.698 1.00 95.62 111 GLY A O 1
ATOM 844 N N . GLN A 1 112 ? 16.471 13.415 -12.091 1.00 95.06 112 GLN A N 1
ATOM 845 C CA . GLN A 1 112 ? 17.887 13.092 -11.835 1.00 95.06 112 GLN A CA 1
ATOM 846 C C . GLN A 1 112 ? 18.093 11.661 -11.311 1.00 95.06 112 GLN A C 1
ATOM 848 O O . GLN A 1 112 ? 19.080 11.010 -11.662 1.00 95.06 112 GLN A O 1
ATOM 853 N N . MET A 1 113 ? 17.177 11.161 -10.475 1.00 95.75 113 MET A N 1
ATOM 854 C CA . MET A 1 113 ? 17.211 9.786 -9.971 1.00 95.75 113 MET A CA 1
ATOM 855 C C . MET A 1 113 ? 17.018 8.773 -11.104 1.00 95.75 113 MET A C 1
ATOM 857 O O . MET A 1 113 ? 17.786 7.817 -11.194 1.00 95.75 113 MET A O 1
ATOM 861 N N . LEU A 1 114 ? 16.060 9.012 -12.005 1.00 97.12 114 LEU A N 1
ATOM 862 C CA . LEU A 1 114 ? 15.830 8.173 -13.185 1.00 97.12 114 LEU A CA 1
ATOM 863 C C . LEU A 1 114 ? 17.006 8.214 -14.176 1.00 97.12 114 LEU A C 1
ATOM 865 O O . LEU A 1 114 ? 17.407 7.169 -14.682 1.00 97.12 114 LEU A O 1
ATOM 869 N N . GLU A 1 115 ? 17.609 9.384 -14.406 1.00 96.56 115 GLU A N 1
ATOM 870 C CA . GLU A 1 115 ? 18.766 9.526 -15.305 1.00 96.56 115 GLU A CA 1
ATOM 871 C C . GLU A 1 115 ? 19.990 8.748 -14.797 1.00 96.56 115 GLU A C 1
ATOM 873 O O . GLU A 1 115 ? 20.719 8.126 -15.569 1.00 96.56 115 GLU A O 1
ATOM 878 N N . ARG A 1 116 ? 20.206 8.732 -13.476 1.00 97.00 116 ARG A N 1
ATOM 879 C CA . ARG A 1 116 ? 21.243 7.895 -12.853 1.00 97.00 116 ARG A CA 1
ATOM 880 C C . ARG A 1 116 ? 20.854 6.422 -12.835 1.00 97.00 116 ARG A C 1
ATOM 882 O O . ARG A 1 116 ? 21.721 5.581 -13.037 1.00 97.00 116 ARG A O 1
ATOM 889 N N . ALA A 1 117 ? 19.575 6.091 -12.658 1.00 96.75 117 ALA A N 1
ATOM 890 C CA . ALA A 1 117 ? 19.108 4.710 -12.747 1.00 96.75 117 ALA A CA 1
ATOM 891 C C . ALA A 1 117 ? 19.313 4.108 -14.150 1.00 96.75 117 ALA A C 1
ATOM 893 O O . ALA A 1 117 ? 19.602 2.923 -14.274 1.00 96.75 117 ALA A O 1
ATOM 894 N N . ALA A 1 118 ? 19.249 4.933 -15.198 1.00 96.44 118 ALA A N 1
ATOM 895 C CA . ALA A 1 118 ? 19.542 4.556 -16.580 1.00 96.44 118 ALA A CA 1
ATOM 896 C C . ALA A 1 118 ? 21.048 4.439 -16.913 1.00 96.44 118 ALA A C 1
ATOM 898 O O . ALA A 1 118 ? 21.400 4.291 -18.088 1.00 96.44 118 ALA A O 1
ATOM 899 N N . GLN A 1 119 ? 21.949 4.532 -15.930 1.00 94.88 119 GLN A N 1
ATOM 900 C CA . GLN A 1 119 ? 23.391 4.334 -16.111 1.00 94.88 119 GLN A CA 1
ATOM 901 C C . GLN A 1 119 ? 23.811 2.962 -15.583 1.00 94.88 119 GLN A C 1
ATOM 903 O O . GLN A 1 119 ? 23.480 2.590 -14.460 1.00 94.88 119 GLN A O 1
ATOM 908 N N . VAL A 1 120 ? 24.545 2.224 -16.412 1.00 92.69 120 VAL A N 1
ATOM 909 C CA . VAL A 1 120 ? 25.142 0.916 -16.119 1.00 92.69 120 VAL A CA 1
ATOM 910 C C . VAL A 1 120 ? 26.607 1.018 -16.566 1.00 92.69 120 VAL A C 1
ATOM 912 O O . VAL A 1 120 ? 26.847 1.553 -17.656 1.00 92.69 120 VAL A O 1
ATOM 915 N N . PRO A 1 121 ? 27.597 0.568 -15.774 1.00 90.44 121 PRO A N 1
ATOM 916 C CA . PRO A 1 121 ? 28.993 0.590 -16.187 1.00 90.44 121 PRO A CA 1
ATOM 917 C C . PRO A 1 121 ? 29.229 -0.430 -17.315 1.00 90.44 121 PRO A C 1
ATOM 919 O O . PRO A 1 121 ? 28.456 -1.380 -17.459 1.00 90.44 121 PRO A O 1
ATOM 922 N N . PRO A 1 122 ? 30.297 -0.288 -18.118 1.00 83.88 122 PRO A N 1
ATOM 923 C CA . PRO A 1 122 ? 30.641 -1.289 -19.123 1.00 83.88 122 PRO A CA 1
ATOM 924 C C . PRO A 1 122 ? 30.841 -2.679 -18.498 1.00 83.88 122 PRO A C 1
ATOM 926 O O . PRO A 1 122 ? 31.482 -2.810 -17.455 1.00 83.88 122 PRO A O 1
ATOM 929 N N . GLY A 1 123 ? 30.307 -3.720 -19.138 1.00 85.69 123 GLY A N 1
ATOM 930 C CA . GLY A 1 123 ? 30.433 -5.111 -18.694 1.00 85.69 123 GLY A CA 1
ATOM 931 C C . GLY A 1 123 ? 29.198 -5.953 -19.018 1.00 85.69 123 GLY A C 1
ATOM 932 O O . GLY A 1 123 ? 28.209 -5.456 -19.556 1.00 85.69 123 GLY A O 1
ATOM 933 N N . ASP A 1 124 ? 29.263 -7.243 -18.691 1.00 89.94 124 ASP A N 1
ATOM 934 C CA . ASP A 1 124 ? 28.199 -8.220 -18.954 1.00 89.94 124 ASP A CA 1
ATOM 935 C C . ASP A 1 124 ? 27.202 -8.286 -17.784 1.00 89.94 124 ASP A C 1
ATOM 937 O O . ASP A 1 124 ? 27.185 -9.219 -16.974 1.00 89.94 124 ASP A O 1
ATOM 941 N N . TRP A 1 125 ? 26.407 -7.219 -17.674 1.00 94.50 125 TRP A N 1
ATOM 942 C CA . TRP A 1 125 ? 25.425 -7.004 -16.603 1.00 94.50 125 TRP A CA 1
ATOM 943 C C . TRP A 1 125 ? 23.974 -7.254 -17.036 1.00 94.50 125 TRP A C 1
ATOM 945 O O . TRP A 1 125 ? 23.064 -7.124 -16.216 1.00 94.50 125 TRP A O 1
ATOM 955 N N . LEU A 1 126 ? 23.751 -7.605 -18.306 1.00 97.38 126 LEU A N 1
ATOM 956 C CA . LEU A 1 126 ? 22.435 -7.863 -18.887 1.00 97.38 126 LEU A CA 1
ATOM 957 C C . LEU A 1 126 ? 22.104 -9.361 -18.836 1.00 97.38 126 LEU A C 1
ATOM 959 O O . LEU A 1 126 ? 22.910 -10.205 -19.221 1.00 97.38 126 LEU A O 1
ATOM 963 N N . TYR A 1 127 ? 20.889 -9.683 -18.404 1.00 98.06 127 TYR A N 1
ATOM 964 C CA . TYR A 1 127 ? 20.376 -11.040 -18.251 1.00 98.06 127 TYR A CA 1
ATOM 965 C C . TYR A 1 127 ? 19.057 -11.205 -19.013 1.00 98.06 127 TYR A C 1
ATOM 967 O O . TYR A 1 127 ? 18.220 -10.301 -19.031 1.00 98.06 127 TYR A O 1
ATOM 975 N N . SER A 1 128 ? 18.854 -12.381 -19.603 1.00 97.31 128 SER A N 1
ATOM 976 C CA . SER A 1 128 ? 17.542 -12.888 -20.000 1.00 97.31 128 SER A CA 1
ATOM 977 C C . SER A 1 128 ? 16.986 -13.745 -18.869 1.00 97.31 128 SER A C 1
ATOM 979 O O . SER A 1 128 ? 17.661 -14.659 -18.392 1.00 97.31 128 SER A O 1
ATOM 981 N N . VAL A 1 129 ? 15.760 -13.454 -18.435 1.00 96.19 129 VAL A N 1
ATOM 982 C CA . VAL A 1 129 ? 15.031 -14.234 -17.425 1.00 96.19 129 VAL A CA 1
ATOM 983 C C . VAL A 1 129 ? 13.628 -14.483 -17.962 1.00 96.19 129 VAL A C 1
ATOM 985 O O . VAL A 1 129 ? 12.839 -13.550 -18.110 1.00 96.19 129 VAL A O 1
ATOM 988 N N . GLY A 1 130 ? 13.342 -15.723 -18.367 1.00 90.94 130 GLY A N 1
ATOM 989 C CA . GLY A 1 130 ? 12.086 -16.052 -19.056 1.00 90.94 130 GLY A CA 1
ATOM 990 C C . GLY A 1 130 ? 11.875 -15.270 -20.365 1.00 90.94 130 GLY A C 1
ATOM 991 O O . GLY A 1 130 ? 10.739 -14.976 -20.728 1.00 90.94 130 GLY A O 1
ATOM 992 N N . GLY A 1 131 ? 12.958 -14.867 -21.045 1.00 89.69 131 GLY A N 1
ATOM 993 C CA . GLY A 1 131 ? 12.915 -14.048 -22.265 1.00 89.69 131 GLY A CA 1
ATOM 994 C C . GLY A 1 131 ? 12.753 -12.537 -22.040 1.00 89.69 131 GLY A C 1
ATOM 995 O O . GLY A 1 131 ? 12.730 -11.782 -23.012 1.00 89.69 131 GLY A O 1
ATOM 996 N N . LYS A 1 132 ? 12.656 -12.069 -20.787 1.00 94.81 132 LYS A N 1
ATOM 997 C CA . LYS A 1 132 ? 12.668 -10.640 -20.429 1.00 94.81 132 LYS A CA 1
ATOM 998 C C . LYS A 1 132 ? 14.091 -10.167 -20.126 1.00 94.81 132 LYS A C 1
ATOM 1000 O O . LYS A 1 132 ? 14.859 -10.883 -19.488 1.00 94.81 132 LYS A O 1
ATOM 1005 N N . ALA A 1 133 ? 14.408 -8.939 -20.534 1.00 97.12 133 ALA A N 1
ATOM 1006 C CA . ALA A 1 133 ? 15.658 -8.264 -20.192 1.00 97.12 133 ALA A CA 1
ATOM 1007 C C . ALA A 1 133 ? 15.655 -7.791 -18.730 1.00 97.12 133 ALA A C 1
ATOM 1009 O O . ALA A 1 133 ? 14.703 -7.140 -18.302 1.00 97.12 133 ALA A O 1
ATOM 1010 N N . VAL A 1 134 ? 16.737 -8.066 -18.001 1.00 98.19 134 VAL A N 1
ATOM 1011 C CA . VAL A 1 134 ? 17.002 -7.560 -16.645 1.00 98.19 134 VAL A CA 1
ATOM 1012 C C . VAL A 1 134 ? 18.464 -7.124 -16.555 1.00 98.19 134 VAL A C 1
ATOM 1014 O O . VAL A 1 134 ? 19.349 -7.890 -16.926 1.00 98.19 134 VAL A O 1
ATOM 1017 N N . THR A 1 135 ? 18.746 -5.925 -16.050 1.00 97.69 135 THR A N 1
ATOM 1018 C CA . THR A 1 135 ? 20.109 -5.429 -15.823 1.00 97.69 135 THR A CA 1
ATOM 1019 C C . THR A 1 135 ? 20.462 -5.422 -14.336 1.00 97.69 135 THR A C 1
ATOM 1021 O O . THR A 1 135 ? 19.706 -4.923 -13.498 1.00 97.69 135 THR A O 1
ATOM 1024 N N . ALA A 1 136 ? 21.637 -5.957 -14.012 1.00 96.19 136 ALA A N 1
ATOM 1025 C CA . ALA A 1 136 ? 22.364 -5.675 -12.776 1.00 96.19 136 ALA A CA 1
ATOM 1026 C C . ALA A 1 136 ? 23.208 -4.395 -12.946 1.00 96.19 136 ALA A C 1
ATOM 1028 O O . ALA A 1 136 ? 23.215 -3.800 -14.026 1.00 96.19 136 ALA A O 1
ATOM 1029 N N . MET A 1 137 ? 23.908 -3.967 -11.888 1.00 94.56 137 MET A N 1
ATOM 1030 C CA . MET A 1 137 ? 24.851 -2.830 -11.887 1.00 94.56 137 MET A CA 1
ATOM 1031 C C . MET A 1 137 ? 24.295 -1.497 -12.412 1.00 94.56 137 MET A C 1
ATOM 1033 O O . MET A 1 137 ? 25.048 -0.584 -12.742 1.00 94.56 137 MET A O 1
ATOM 1037 N N . TRP A 1 138 ? 22.973 -1.330 -12.442 1.00 95.94 138 TRP A N 1
ATOM 1038 C CA . TRP A 1 138 ? 22.365 -0.036 -12.729 1.00 95.94 138 TRP A CA 1
ATOM 1039 C C . TRP A 1 138 ? 22.611 0.944 -11.573 1.00 95.94 138 TRP A C 1
ATOM 1041 O O . TRP A 1 138 ? 22.914 0.542 -10.447 1.00 95.94 138 TRP A O 1
ATOM 1051 N N . ALA A 1 139 ? 22.537 2.243 -11.861 1.00 95.06 139 ALA A N 1
ATOM 1052 C CA . ALA A 1 139 ? 22.991 3.307 -10.968 1.00 95.06 139 ALA A CA 1
ATOM 1053 C C . ALA A 1 139 ? 24.463 3.189 -10.521 1.00 95.06 139 ALA A C 1
ATOM 1055 O O . ALA A 1 139 ? 24.808 3.643 -9.430 1.00 95.06 139 ALA A O 1
ATOM 1056 N N . HIS A 1 140 ? 25.339 2.632 -11.363 1.00 93.69 140 HIS A N 1
ATOM 1057 C CA . HIS A 1 140 ? 26.789 2.616 -11.142 1.00 93.69 140 HIS A CA 1
ATOM 1058 C C . HIS A 1 140 ? 27.542 3.205 -12.347 1.00 93.69 140 HIS A C 1
ATOM 1060 O O . HIS A 1 140 ? 27.062 3.177 -13.481 1.00 93.69 140 HIS A O 1
ATOM 1066 N N . SER A 1 141 ? 28.742 3.728 -12.101 1.00 88.81 141 SER A N 1
ATOM 1067 C CA . SER A 1 141 ? 29.719 4.135 -13.116 1.00 88.81 141 SER A CA 1
ATOM 1068 C C . SER A 1 141 ? 31.068 3.463 -12.850 1.00 88.81 141 SER A C 1
ATOM 1070 O O . SER A 1 141 ? 31.371 3.076 -11.726 1.00 88.81 141 SER A O 1
ATOM 1072 N N . GLY A 1 142 ? 31.895 3.280 -13.877 1.00 76.62 142 GLY A N 1
ATOM 1073 C CA . GLY A 1 142 ? 33.172 2.585 -13.716 1.00 76.62 142 GLY A CA 1
ATOM 1074 C C . GLY A 1 142 ? 33.915 2.390 -15.030 1.00 76.62 142 GLY A C 1
ATOM 1075 O O . GLY A 1 142 ? 33.360 2.615 -16.107 1.00 76.62 142 GLY A O 1
ATOM 1076 N N . SER A 1 143 ? 35.174 1.968 -14.922 1.00 52.97 143 SER A N 1
ATOM 1077 C CA . SER A 1 143 ? 35.979 1.507 -16.055 1.00 52.97 143 SER A CA 1
ATOM 1078 C C . SER A 1 143 ? 35.932 -0.021 -16.136 1.00 52.97 143 SER A C 1
ATOM 1080 O O . SER A 1 143 ? 35.778 -0.692 -15.119 1.00 52.97 143 SER A O 1
ATOM 1082 N N . ALA A 1 144 ? 36.026 -0.571 -17.344 1.00 45.53 144 ALA A N 1
ATOM 1083 C CA . ALA A 1 144 ? 35.657 -1.954 -17.639 1.00 45.53 144 ALA A CA 1
ATOM 1084 C C . ALA A 1 144 ? 36.625 -3.006 -17.053 1.00 45.53 144 ALA A C 1
ATOM 1086 O O . ALA A 1 144 ? 37.594 -3.384 -17.710 1.00 45.53 144 ALA A O 1
ATOM 1087 N N . VAL A 1 145 ? 36.321 -3.547 -15.869 1.00 46.06 145 VAL A N 1
ATOM 1088 C CA . VAL A 1 145 ? 36.850 -4.837 -15.386 1.00 46.06 145 VAL A CA 1
ATOM 1089 C C . VAL A 1 145 ? 35.737 -5.560 -14.625 1.00 46.06 145 VAL A C 1
ATOM 1091 O O . VAL A 1 145 ? 35.322 -5.102 -13.569 1.00 46.06 145 VAL A O 1
ATOM 1094 N N . ALA A 1 146 ? 35.247 -6.684 -15.154 1.00 44.03 146 ALA A N 1
ATOM 1095 C CA . ALA A 1 146 ? 34.196 -7.481 -14.520 1.00 44.03 146 ALA A CA 1
ATOM 1096 C C . ALA A 1 146 ? 34.644 -8.942 -14.373 1.00 44.03 146 ALA A C 1
ATOM 1098 O O . ALA A 1 146 ? 34.859 -9.630 -15.371 1.00 44.03 146 ALA A O 1
ATOM 1099 N N . THR A 1 147 ? 34.740 -9.432 -13.133 1.00 44.41 147 THR A N 1
ATOM 1100 C CA . THR A 1 147 ? 35.025 -10.846 -12.820 1.00 44.41 147 THR A CA 1
ATOM 1101 C C . THR A 1 147 ? 34.168 -11.344 -11.651 1.00 44.41 147 THR A C 1
ATOM 1103 O O . THR A 1 147 ? 34.686 -11.776 -10.625 1.00 44.41 147 THR A O 1
ATOM 1106 N N . GLY A 1 148 ? 32.842 -11.296 -11.805 1.00 44.62 148 GLY A N 1
ATOM 1107 C CA . GLY A 1 148 ? 31.887 -11.906 -10.870 1.00 44.62 148 GLY A CA 1
ATOM 1108 C C . GLY A 1 148 ? 31.309 -13.208 -11.429 1.00 44.62 148 GLY A C 1
ATOM 1109 O O . GLY A 1 148 ? 30.596 -13.178 -12.435 1.00 44.62 148 GLY A O 1
ATOM 1110 N N . ALA A 1 149 ? 31.599 -14.349 -10.797 1.00 42.50 149 ALA A N 1
ATOM 1111 C CA . ALA A 1 149 ? 31.150 -15.671 -11.250 1.00 42.50 149 ALA A CA 1
ATOM 1112 C C . ALA A 1 149 ? 29.623 -15.876 -11.072 1.00 42.50 149 ALA A C 1
ATOM 1114 O O . ALA A 1 149 ? 29.060 -15.431 -10.072 1.00 42.50 149 ALA A O 1
ATOM 1115 N N . PRO A 1 150 ? 28.921 -16.539 -12.016 1.00 45.38 150 PRO A N 1
ATOM 1116 C CA . PRO A 1 150 ? 27.503 -16.871 -11.864 1.00 45.38 150 PRO A CA 1
ATOM 1117 C C . PRO A 1 150 ? 27.287 -18.059 -10.911 1.00 45.38 150 PRO A C 1
ATOM 1119 O O . PRO A 1 150 ? 28.055 -19.020 -10.921 1.00 45.38 150 PRO A O 1
ATOM 1122 N N . VAL A 1 151 ? 26.196 -18.029 -10.142 1.00 40.38 151 VAL A N 1
ATOM 1123 C CA . VAL A 1 151 ? 25.770 -19.151 -9.286 1.00 40.38 151 VAL A CA 1
ATOM 1124 C C . VAL A 1 151 ? 24.808 -20.049 -10.069 1.00 40.38 151 VAL A C 1
ATOM 1126 O O . VAL A 1 151 ? 23.783 -19.581 -10.561 1.00 40.38 151 VAL A O 1
ATOM 1129 N N . ALA A 1 152 ? 25.127 -21.338 -10.197 1.00 37.78 152 ALA A N 1
ATOM 1130 C CA . ALA A 1 152 ? 24.285 -22.302 -10.907 1.00 37.78 152 ALA A CA 1
ATOM 1131 C C . ALA A 1 152 ? 23.044 -22.697 -10.082 1.00 37.78 152 ALA A C 1
ATOM 1133 O O . ALA A 1 152 ? 23.134 -22.947 -8.880 1.00 37.78 152 ALA A O 1
ATOM 1134 N N . ALA A 1 153 ? 21.881 -22.779 -10.734 1.00 35.28 153 ALA A N 1
ATOM 1135 C CA . ALA A 1 153 ? 20.615 -23.111 -10.084 1.00 35.28 153 ALA A CA 1
ATOM 1136 C C . ALA A 1 153 ? 20.478 -24.623 -9.820 1.00 35.28 153 ALA A C 1
ATOM 1138 O O . ALA A 1 153 ? 20.579 -25.434 -10.740 1.00 35.28 153 ALA A O 1
ATOM 1139 N N . ALA A 1 154 ? 20.185 -24.999 -8.573 1.00 28.25 154 ALA A N 1
ATOM 1140 C CA . ALA A 1 154 ? 19.879 -26.377 -8.202 1.00 28.25 154 ALA A CA 1
ATOM 1141 C C . ALA A 1 154 ? 18.402 -26.704 -8.487 1.00 28.25 154 ALA A C 1
ATOM 1143 O O . ALA A 1 154 ? 17.505 -26.159 -7.844 1.00 28.25 154 ALA A O 1
ATOM 1144 N N . ALA A 1 155 ? 18.152 -27.613 -9.431 1.00 30.20 155 ALA A N 1
ATOM 1145 C CA . ALA A 1 155 ? 16.826 -28.166 -9.703 1.00 30.20 155 ALA A CA 1
ATOM 1146 C C . ALA A 1 155 ? 16.672 -29.544 -9.041 1.00 30.20 155 ALA A C 1
ATOM 1148 O O . ALA A 1 155 ? 17.557 -30.392 -9.142 1.00 30.20 155 ALA A O 1
ATOM 1149 N N . ALA A 1 156 ? 15.536 -29.776 -8.382 1.00 29.89 156 ALA A N 1
ATOM 1150 C CA . ALA A 1 156 ? 15.215 -31.061 -7.772 1.00 29.89 156 ALA A CA 1
ATOM 1151 C C . ALA A 1 156 ? 14.432 -31.955 -8.746 1.00 29.89 156 ALA A C 1
ATOM 1153 O O . ALA A 1 156 ? 13.314 -31.623 -9.133 1.00 29.89 156 ALA A O 1
ATOM 1154 N N . ALA A 1 157 ? 14.990 -33.119 -9.077 1.00 31.16 157 ALA A N 1
ATOM 1155 C CA . ALA A 1 157 ? 14.262 -34.264 -9.619 1.00 31.16 157 ALA A CA 1
ATOM 1156 C C . ALA A 1 157 ? 14.987 -35.552 -9.199 1.00 31.16 157 ALA A C 1
ATOM 1158 O O . ALA A 1 157 ? 16.201 -35.664 -9.360 1.00 31.16 157 ALA A O 1
ATOM 1159 N N . GLY A 1 158 ? 14.259 -36.507 -8.618 1.00 28.84 158 GLY A N 1
ATOM 1160 C CA . GLY A 1 158 ? 14.810 -37.811 -8.241 1.00 28.84 158 GLY A CA 1
ATOM 1161 C C . GLY A 1 158 ? 14.782 -38.805 -9.404 1.00 28.84 158 GLY A C 1
ATOM 1162 O O . GLY A 1 158 ? 13.903 -38.734 -10.259 1.00 28.84 158 GLY A O 1
ATOM 1163 N N . GLY A 1 159 ? 15.711 -39.762 -9.406 1.00 27.47 159 GLY A N 1
ATOM 1164 C CA . GLY A 1 159 ? 15.732 -40.860 -10.375 1.00 27.47 159 GLY A CA 1
ATOM 1165 C C . GLY A 1 159 ? 17.074 -41.586 -10.399 1.00 27.47 159 GLY A C 1
ATOM 1166 O O . GLY A 1 159 ? 18.044 -41.087 -10.958 1.00 27.47 159 GLY A O 1
ATOM 1167 N N . SER A 1 160 ? 17.145 -42.767 -9.783 1.00 32.12 160 SER A N 1
ATOM 1168 C CA . SER A 1 160 ? 18.337 -43.620 -9.827 1.00 32.12 160 SER A CA 1
ATOM 1169 C C . SER A 1 160 ? 18.523 -44.270 -11.199 1.00 32.12 160 SER A C 1
ATOM 1171 O O . SER A 1 160 ? 17.607 -44.937 -11.673 1.00 32.12 160 SER A O 1
ATOM 1173 N N . ALA A 1 161 ? 19.738 -44.218 -11.751 1.00 30.42 161 ALA A N 1
ATOM 1174 C CA . ALA A 1 161 ? 20.311 -45.317 -12.533 1.00 30.42 161 ALA A CA 1
ATOM 1175 C C . ALA A 1 161 ? 21.845 -45.205 -12.603 1.00 30.42 161 ALA A C 1
ATOM 1177 O O . ALA A 1 161 ? 22.410 -44.115 -12.625 1.00 30.42 161 ALA A O 1
ATOM 1178 N N . LEU A 1 162 ? 22.505 -46.362 -12.615 1.00 32.22 162 LEU A N 1
ATOM 1179 C CA . LEU A 1 162 ? 23.954 -46.537 -12.746 1.00 32.22 162 LEU A CA 1
ATOM 1180 C C . LEU A 1 162 ? 24.409 -46.297 -14.198 1.00 32.22 162 LEU A C 1
ATOM 1182 O O . LEU A 1 162 ? 23.639 -46.592 -15.102 1.00 32.22 162 LEU A O 1
ATOM 1186 N N . VAL A 1 163 ? 25.675 -45.914 -14.416 1.00 29.81 163 VAL A N 1
ATOM 1187 C CA . VAL A 1 163 ? 26.645 -46.619 -15.294 1.00 29.81 163 VAL A CA 1
ATOM 1188 C C . VAL A 1 163 ? 28.065 -46.060 -15.045 1.00 29.81 163 VAL A C 1
ATOM 1190 O O . VAL A 1 163 ? 28.237 -44.938 -14.577 1.00 29.81 163 VAL A O 1
ATOM 1193 N N . SER A 1 164 ? 29.073 -46.906 -15.274 1.00 29.19 164 SER A N 1
ATOM 1194 C CA . SER A 1 164 ? 30.500 -46.723 -14.960 1.00 29.19 164 SER A CA 1
ATOM 1195 C C . SER A 1 164 ? 31.337 -46.224 -16.160 1.00 29.19 164 SER A C 1
ATOM 1197 O O . SER A 1 164 ? 30.825 -46.156 -17.273 1.00 29.19 164 SER A O 1
ATOM 1199 N N . SER A 1 165 ? 32.651 -46.039 -15.934 1.00 30.95 165 SER A N 1
ATOM 1200 C CA . SER A 1 165 ? 33.751 -45.900 -16.920 1.00 30.95 165 SER A CA 1
ATOM 1201 C C . SER A 1 165 ? 33.935 -44.523 -17.592 1.00 30.95 165 SER A C 1
ATOM 1203 O O . SER A 1 165 ? 32.970 -43.924 -18.040 1.00 30.95 165 SER A O 1
ATOM 1205 N N . ALA A 1 166 ? 35.149 -43.989 -17.805 1.00 31.39 166 ALA A N 1
ATOM 1206 C CA . ALA A 1 166 ? 36.483 -44.213 -17.209 1.00 31.39 166 ALA A CA 1
ATOM 1207 C C . ALA A 1 166 ? 37.423 -43.064 -17.657 1.00 31.39 166 ALA A C 1
ATOM 1209 O O . ALA A 1 166 ? 37.192 -42.460 -18.702 1.00 31.39 166 ALA A O 1
ATOM 1210 N N . ALA A 1 167 ? 38.516 -42.808 -16.927 1.00 30.69 167 ALA A N 1
ATOM 1211 C CA . ALA A 1 167 ? 39.608 -41.922 -17.356 1.00 30.69 167 ALA A CA 1
ATOM 1212 C C . ALA A 1 167 ? 40.978 -42.594 -17.097 1.00 30.69 167 ALA A C 1
ATOM 1214 O O . ALA A 1 167 ? 41.122 -43.244 -16.057 1.00 30.69 167 ALA A O 1
ATOM 1215 N N . PRO A 1 168 ? 41.974 -42.493 -18.005 1.00 44.53 168 PRO A N 1
ATOM 1216 C CA . PRO A 1 168 ? 43.215 -43.263 -17.896 1.00 44.53 168 PRO A CA 1
ATOM 1217 C C . PRO A 1 168 ? 44.417 -42.511 -17.284 1.00 44.53 168 PRO A C 1
ATOM 1219 O O . PRO A 1 168 ? 44.646 -41.342 -17.564 1.00 44.53 168 PRO A O 1
ATOM 1222 N N . ALA A 1 169 ? 45.230 -43.288 -16.557 1.00 30.14 169 ALA A N 1
ATOM 1223 C CA . ALA A 1 169 ? 46.702 -43.268 -16.465 1.00 30.14 169 ALA A CA 1
ATOM 1224 C C . ALA A 1 169 ? 47.490 -42.009 -15.999 1.00 30.14 169 ALA A C 1
ATOM 1226 O O . ALA A 1 169 ? 47.575 -40.987 -16.670 1.00 30.14 169 ALA A O 1
ATOM 1227 N N . ALA A 1 170 ? 48.224 -42.200 -14.891 1.00 33.03 170 ALA A N 1
ATOM 1228 C CA . ALA A 1 170 ? 49.466 -41.500 -14.492 1.00 33.03 170 ALA A CA 1
ATOM 1229 C C . ALA A 1 170 ? 50.704 -42.278 -15.069 1.00 33.03 170 ALA A C 1
ATOM 1231 O O . ALA A 1 170 ? 50.456 -43.040 -16.010 1.00 33.03 170 ALA A O 1
ATOM 1232 N N . PRO A 1 171 ? 51.982 -42.248 -14.574 1.00 53.69 171 PRO A N 1
ATOM 1233 C CA . PRO A 1 171 ? 52.639 -41.574 -13.419 1.00 53.69 171 PRO A CA 1
ATOM 1234 C C . PRO A 1 171 ? 54.096 -41.084 -13.783 1.00 53.69 171 PRO A C 1
ATOM 1236 O O . PRO A 1 171 ? 54.250 -40.642 -14.920 1.00 53.69 171 PRO A O 1
ATOM 1239 N N . PRO A 1 172 ? 55.207 -41.227 -12.994 1.00 61.50 172 PRO A N 1
ATOM 1240 C CA . PRO A 1 172 ? 55.458 -41.257 -11.526 1.00 61.50 172 PRO A CA 1
ATOM 1241 C C . PRO A 1 172 ? 56.643 -40.370 -11.013 1.00 61.50 172 PRO A C 1
ATOM 1243 O O . PRO A 1 172 ? 57.506 -39.977 -11.796 1.00 61.50 172 PRO A O 1
ATOM 1246 N N . SER A 1 173 ? 56.765 -40.205 -9.674 1.00 35.47 173 SER A N 1
ATOM 1247 C CA . SER A 1 173 ? 57.999 -40.284 -8.809 1.00 35.47 173 SER A CA 1
ATOM 1248 C C . SER A 1 173 ? 57.925 -39.339 -7.582 1.00 35.47 173 SER A C 1
ATOM 1250 O O . SER A 1 173 ? 57.414 -38.238 -7.733 1.00 35.47 173 SER A O 1
ATOM 1252 N N . ALA A 1 174 ? 58.451 -39.612 -6.372 1.00 36.78 174 ALA A N 1
ATOM 1253 C CA . ALA A 1 174 ? 58.871 -40.851 -5.682 1.00 36.78 174 ALA A CA 1
ATOM 1254 C C . ALA A 1 174 ? 59.100 -40.579 -4.157 1.00 36.78 174 ALA A C 1
ATOM 1256 O O . ALA A 1 174 ? 59.520 -39.479 -3.827 1.00 36.78 174 ALA A O 1
ATOM 1257 N N . SER A 1 175 ? 58.893 -41.593 -3.288 1.00 37.44 175 SER A N 1
ATOM 1258 C CA . SER A 1 175 ? 59.481 -41.855 -1.929 1.00 37.44 175 SER A CA 1
ATOM 1259 C C . SER A 1 175 ? 59.505 -40.765 -0.811 1.00 37.44 175 SER A C 1
ATOM 1261 O O . SER A 1 175 ? 59.794 -39.610 -1.069 1.00 37.44 175 SER A O 1
ATOM 1263 N N . GLY A 1 176 ? 59.315 -41.054 0.495 1.00 31.16 176 GLY A N 1
ATOM 1264 C CA . GLY A 1 176 ? 59.152 -42.333 1.220 1.00 31.16 176 GLY A CA 1
ATOM 1265 C C . GLY A 1 176 ? 58.763 -42.191 2.725 1.00 31.16 176 GLY A C 1
ATOM 1266 O O . GLY A 1 176 ? 58.536 -41.090 3.214 1.00 31.16 176 GLY A O 1
ATOM 1267 N N . LEU A 1 177 ? 58.650 -43.337 3.422 1.00 34.62 177 LEU A N 1
ATOM 1268 C CA . LEU A 1 177 ? 58.190 -43.598 4.823 1.00 34.62 177 LEU A CA 1
ATOM 1269 C C . LEU A 1 177 ? 59.375 -43.663 5.845 1.00 34.62 177 LEU A C 1
ATOM 1271 O O . LEU A 1 177 ? 60.482 -43.392 5.375 1.00 34.62 177 LEU A O 1
ATOM 1275 N N . PRO A 1 178 ? 59.269 -44.067 7.159 1.00 56.91 178 PRO A N 1
ATOM 1276 C CA . PRO A 1 178 ? 58.154 -44.621 7.998 1.00 56.91 178 PRO A CA 1
ATOM 1277 C C . PRO A 1 178 ? 57.904 -43.916 9.383 1.00 56.91 178 PRO A C 1
ATOM 1279 O O . PRO A 1 178 ? 58.697 -43.077 9.784 1.00 56.91 178 PRO A O 1
ATOM 1282 N N . ALA A 1 179 ? 56.728 -44.028 10.047 1.00 35.28 179 ALA A N 1
ATOM 1283 C CA . ALA A 1 179 ? 56.240 -45.002 11.085 1.00 35.28 179 ALA A CA 1
ATOM 1284 C C . ALA A 1 179 ? 56.950 -44.926 12.485 1.00 35.28 179 ALA A C 1
ATOM 1286 O O . ALA A 1 179 ? 58.104 -44.534 12.523 1.00 35.28 179 ALA A O 1
ATOM 1287 N N . THR A 1 180 ? 56.385 -45.215 13.683 1.00 33.31 180 THR A N 1
ATOM 1288 C CA . THR A 1 180 ? 55.244 -46.056 14.162 1.00 33.31 180 THR A CA 1
ATOM 1289 C C . THR A 1 180 ? 54.652 -45.619 15.543 1.00 33.31 180 THR A C 1
ATOM 1291 O O . THR A 1 180 ? 55.423 -45.172 16.380 1.00 33.31 180 THR A O 1
ATOM 1294 N N . ALA A 1 181 ? 53.341 -45.870 15.784 1.00 33.22 181 ALA A N 1
ATOM 1295 C CA . ALA A 1 181 ? 52.661 -46.556 16.938 1.00 33.22 181 ALA A CA 1
ATOM 1296 C C . ALA A 1 181 ? 53.014 -46.286 18.445 1.00 33.22 181 ALA A C 1
ATOM 1298 O O . ALA A 1 181 ? 54.153 -45.988 18.759 1.00 33.22 181 ALA A O 1
ATOM 1299 N N . ALA A 1 182 ? 52.158 -46.522 19.471 1.00 31.97 182 ALA A N 1
ATOM 1300 C CA . ALA A 1 182 ? 50.685 -46.672 19.619 1.00 31.97 182 ALA A CA 1
ATOM 1301 C C . ALA A 1 182 ? 50.243 -46.755 21.123 1.00 31.97 182 ALA A C 1
ATOM 1303 O O . ALA A 1 182 ? 51.034 -47.168 21.957 1.00 31.97 182 ALA A O 1
ATOM 1304 N N . ALA A 1 183 ? 48.962 -46.430 21.401 1.00 31.28 183 ALA A N 1
ATOM 1305 C CA . ALA A 1 183 ? 48.022 -46.920 22.452 1.00 31.28 183 ALA A CA 1
ATOM 1306 C C . ALA A 1 183 ? 48.413 -47.111 23.953 1.00 31.28 183 ALA A C 1
ATOM 1308 O O . ALA A 1 183 ? 49.368 -47.812 24.257 1.00 31.28 183 ALA A O 1
ATOM 1309 N N . ALA A 1 184 ? 47.531 -46.683 24.893 1.00 29.73 184 ALA A N 1
ATOM 1310 C CA . ALA A 1 184 ? 46.623 -47.586 25.662 1.00 29.73 184 ALA A CA 1
ATOM 1311 C C . ALA A 1 184 ? 45.957 -46.991 26.951 1.00 29.73 184 ALA A C 1
ATOM 1313 O O . ALA A 1 184 ? 46.635 -46.775 27.945 1.00 29.73 184 ALA A O 1
ATOM 1314 N N . ALA A 1 185 ? 44.610 -46.908 26.947 1.00 32.44 185 ALA A N 1
ATOM 1315 C CA . ALA A 1 185 ? 43.662 -47.387 27.995 1.00 32.44 185 ALA A CA 1
ATOM 1316 C C . ALA A 1 185 ? 43.649 -46.828 29.471 1.00 32.44 185 ALA A C 1
ATOM 1318 O O . ALA A 1 185 ? 44.516 -46.045 29.840 1.00 32.44 185 ALA A O 1
ATOM 1319 N N . PRO A 1 186 ? 42.588 -47.112 30.288 1.00 58.84 186 PRO A N 1
ATOM 1320 C CA . PRO A 1 186 ? 42.001 -46.100 31.197 1.00 58.84 186 PRO A CA 1
ATOM 1321 C C . PRO A 1 186 ? 41.788 -46.507 32.684 1.00 58.84 186 PRO A C 1
ATOM 1323 O O . PRO A 1 186 ? 41.961 -47.664 33.057 1.00 58.84 186 PRO A O 1
ATOM 1326 N N . GLY A 1 187 ? 41.277 -45.572 33.507 1.00 28.39 187 GLY A N 1
ATOM 1327 C CA . GLY A 1 187 ? 40.653 -45.848 34.818 1.00 28.39 187 GLY A CA 1
ATOM 1328 C C . GLY A 1 187 ? 40.455 -44.603 35.709 1.00 28.39 187 GLY A C 1
ATOM 1329 O O . GLY A 1 187 ? 41.328 -43.745 35.761 1.00 28.39 187 GLY A O 1
ATOM 1330 N N . GLY A 1 188 ? 39.320 -44.507 36.413 1.00 26.55 188 GLY A N 1
ATOM 1331 C CA . GLY A 1 188 ? 39.103 -43.630 37.590 1.00 26.55 188 GLY A CA 1
ATOM 1332 C C . GLY A 1 188 ? 38.612 -44.486 38.774 1.00 26.55 188 GLY A C 1
ATOM 1333 O O . GLY A 1 188 ? 38.787 -45.704 38.684 1.00 26.55 188 GLY A O 1
ATOM 1334 N N . PRO A 1 189 ? 37.917 -43.956 39.807 1.00 65.25 189 PRO A N 1
ATOM 1335 C CA . PRO A 1 189 ? 37.678 -42.557 40.219 1.00 65.25 189 PRO A CA 1
ATOM 1336 C C . PRO A 1 189 ? 38.117 -42.285 41.694 1.00 65.25 189 PRO A C 1
ATOM 1338 O O . PRO A 1 189 ? 38.656 -43.188 42.321 1.00 65.25 189 PRO A O 1
ATOM 1341 N N . ASP A 1 190 ? 37.908 -41.069 42.242 1.00 33.72 190 ASP A N 1
ATOM 1342 C CA . ASP A 1 190 ? 37.240 -40.790 43.551 1.00 33.72 190 ASP A CA 1
ATOM 1343 C C . ASP A 1 190 ? 37.497 -39.386 44.173 1.00 33.72 190 ASP A C 1
ATOM 1345 O O . ASP A 1 190 ? 38.329 -38.604 43.723 1.00 33.72 190 ASP A O 1
ATOM 1349 N N . VAL A 1 191 ? 36.651 -39.087 45.167 1.00 30.77 191 VAL A N 1
ATOM 1350 C CA . VAL A 1 191 ? 36.137 -37.831 45.766 1.00 30.77 191 VAL A CA 1
ATOM 1351 C C . VAL A 1 191 ? 37.053 -37.173 46.846 1.00 30.77 191 VAL A C 1
ATOM 1353 O O . VAL A 1 191 ? 38.098 -37.713 47.190 1.00 30.77 191 VAL A O 1
ATOM 1356 N N . ILE A 1 192 ? 36.560 -36.070 47.455 1.00 32.12 192 ILE A N 1
ATOM 1357 C CA . ILE A 1 192 ? 36.966 -35.335 48.694 1.00 32.12 192 ILE A CA 1
ATOM 1358 C C . ILE A 1 192 ? 37.898 -34.124 48.406 1.00 32.12 192 ILE A C 1
ATOM 1360 O O . ILE A 1 192 ? 39.005 -34.323 47.927 1.00 32.12 192 ILE A O 1
ATOM 1364 N N . ASP A 1 193 ? 37.500 -32.835 48.468 1.00 28.84 193 ASP A N 1
ATOM 1365 C CA . ASP A 1 193 ? 36.847 -31.966 49.498 1.00 28.84 193 ASP A CA 1
ATOM 1366 C C . ASP A 1 193 ? 37.867 -31.291 50.468 1.00 28.84 193 ASP A C 1
ATOM 1368 O O . ASP A 1 193 ? 38.971 -31.793 50.651 1.00 28.84 193 ASP A O 1
ATOM 1372 N N . VAL A 1 194 ? 37.471 -30.165 51.088 1.00 30.22 194 VAL A N 1
ATOM 1373 C CA . VAL A 1 194 ? 38.051 -29.474 52.269 1.00 30.22 194 VAL A CA 1
ATOM 1374 C C . VAL A 1 194 ? 39.064 -28.314 52.041 1.00 30.22 194 VAL A C 1
ATOM 1376 O O . VAL A 1 194 ? 40.277 -28.476 52.046 1.00 30.22 194 VAL A O 1
ATOM 1379 N N . GLU A 1 195 ? 38.497 -27.094 51.979 1.00 32.62 195 GLU A N 1
ATOM 1380 C CA . GLU A 1 195 ? 38.640 -26.028 53.011 1.00 32.62 195 GLU A CA 1
ATOM 1381 C C . GLU A 1 195 ? 39.958 -25.204 53.168 1.00 32.62 195 GLU A C 1
ATOM 1383 O O . GLU A 1 195 ? 40.956 -25.652 53.717 1.00 32.62 195 GLU A O 1
ATOM 1388 N N . SER A 1 196 ? 39.829 -23.894 52.883 1.00 30.83 196 SER A N 1
ATOM 1389 C CA . SER A 1 196 ? 40.368 -22.731 53.635 1.00 30.83 196 SER A CA 1
ATOM 1390 C C . SER A 1 196 ? 41.874 -22.431 53.851 1.00 30.83 196 SER A C 1
ATOM 1392 O O . SER A 1 196 ? 42.617 -23.201 54.442 1.00 30.83 196 SER A O 1
ATOM 1394 N N . ARG A 1 197 ? 42.157 -21.112 53.721 1.00 33.88 197 ARG A N 1
ATO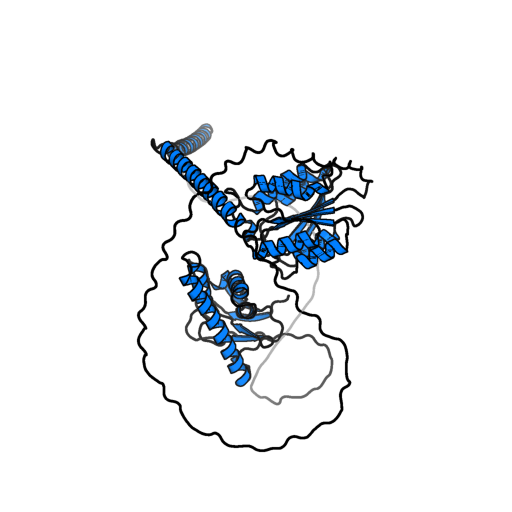M 1395 C CA . ARG A 1 197 ? 43.101 -20.272 54.523 1.00 33.88 197 ARG A CA 1
ATOM 1396 C C . ARG A 1 197 ? 44.618 -20.500 54.325 1.00 33.88 197 ARG A C 1
ATOM 1398 O O . ARG A 1 197 ? 45.048 -21.586 53.989 1.00 33.88 197 ARG A O 1
ATOM 1405 N N . ASN A 1 198 ? 45.519 -19.546 54.609 1.00 30.64 198 ASN A N 1
ATOM 1406 C CA . ASN A 1 198 ? 45.511 -18.067 54.723 1.00 30.64 198 ASN A CA 1
ATOM 1407 C C . ASN A 1 198 ? 46.985 -17.623 54.972 1.00 30.64 198 ASN A C 1
ATOM 1409 O O . ASN A 1 198 ? 47.745 -18.429 55.500 1.00 30.64 198 ASN A O 1
ATOM 1413 N N . VAL A 1 199 ? 47.337 -16.342 54.746 1.00 33.00 199 VAL A N 1
ATOM 1414 C CA . VAL A 1 199 ? 48.599 -15.660 55.178 1.00 33.00 199 VAL A CA 1
ATOM 1415 C C . VAL A 1 199 ? 49.943 -16.261 54.646 1.00 33.00 199 VAL A C 1
ATOM 1417 O O . VAL A 1 199 ? 49.971 -17.390 54.186 1.00 33.00 199 VAL A O 1
ATOM 1420 N N . SER A 1 200 ? 51.124 -15.608 54.598 1.00 34.25 200 SER A N 1
ATOM 1421 C CA . SER A 1 200 ? 51.610 -14.254 54.968 1.00 34.25 200 SER A CA 1
ATOM 1422 C C . SER A 1 200 ? 52.802 -13.808 54.093 1.00 34.25 200 SER A C 1
ATOM 1424 O O . SER A 1 200 ? 53.619 -14.652 53.747 1.00 34.25 200 SER A O 1
ATOM 1426 N N . GLY A 1 201 ? 53.009 -12.484 53.951 1.00 29.67 201 GLY A N 1
ATOM 1427 C CA . GLY A 1 201 ? 54.339 -11.836 53.802 1.00 29.67 201 GLY A CA 1
ATOM 1428 C C . GLY A 1 201 ? 55.094 -12.037 52.473 1.00 29.67 201 GLY A C 1
ATOM 1429 O O . GLY A 1 201 ? 54.779 -12.936 51.713 1.00 29.67 201 GLY A O 1
ATOM 1430 N N . THR A 1 202 ? 56.119 -11.262 52.089 1.00 32.06 202 THR A N 1
ATOM 1431 C CA . THR A 1 202 ? 56.818 -10.068 52.648 1.00 32.06 202 THR A CA 1
ATOM 1432 C C . THR A 1 202 ? 57.853 -9.617 51.581 1.00 32.06 202 THR A C 1
ATOM 1434 O O . THR A 1 202 ? 58.352 -10.485 50.875 1.00 32.06 202 THR A O 1
ATOM 1437 N N . ALA A 1 203 ? 58.294 -8.363 51.384 1.00 32.56 203 ALA A N 1
ATOM 1438 C CA . ALA A 1 203 ? 57.987 -7.037 51.954 1.00 32.56 203 ALA A CA 1
ATOM 1439 C C . ALA A 1 203 ? 58.515 -5.918 50.989 1.00 32.56 203 ALA A C 1
ATOM 1441 O O . ALA A 1 203 ? 58.678 -6.178 49.804 1.00 32.56 203 ALA A O 1
ATOM 1442 N N . ALA A 1 204 ? 58.860 -4.730 51.525 1.00 31.56 204 ALA A N 1
ATOM 1443 C CA . ALA A 1 204 ? 59.531 -3.564 50.899 1.00 31.56 204 ALA A CA 1
ATOM 1444 C C . ALA A 1 204 ? 58.694 -2.675 49.933 1.00 31.56 204 ALA A C 1
ATOM 1446 O O . ALA A 1 204 ? 58.084 -3.167 48.995 1.00 31.56 204 ALA A O 1
ATOM 1447 N N .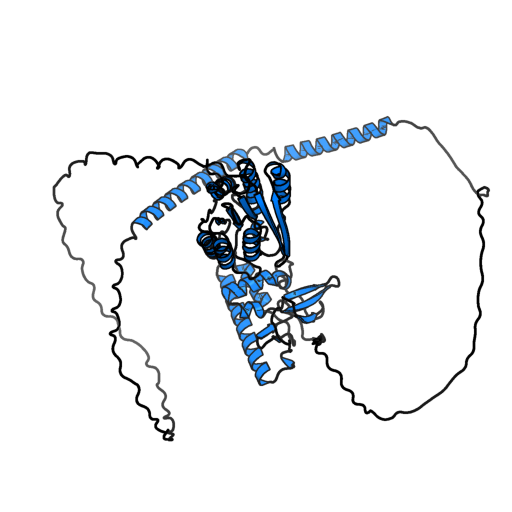 GLY A 1 205 ? 58.657 -1.341 50.094 1.00 29.00 205 GLY A N 1
ATOM 1448 C CA . GLY A 1 205 ? 59.198 -0.515 51.189 1.00 29.00 205 GLY A CA 1
ATOM 1449 C C . GLY A 1 205 ? 58.949 1.002 51.027 1.00 29.00 205 GLY A C 1
ATOM 1450 O O . GLY A 1 205 ? 58.749 1.457 49.911 1.00 29.00 205 GLY A O 1
ATOM 1451 N N . ALA A 1 206 ? 58.999 1.739 52.154 1.00 31.72 206 ALA A N 1
ATOM 1452 C CA . ALA A 1 206 ? 59.086 3.212 52.337 1.00 31.72 206 ALA A CA 1
ATOM 1453 C C . ALA A 1 206 ? 58.064 4.123 51.588 1.00 31.72 206 ALA A C 1
ATOM 1455 O O . ALA A 1 206 ? 58.056 4.194 50.369 1.00 31.72 206 ALA A O 1
ATOM 1456 N N . ALA A 1 207 ? 57.110 4.798 52.255 1.00 31.38 207 ALA A N 1
ATOM 1457 C CA . ALA A 1 207 ? 57.249 6.004 53.114 1.00 31.38 207 ALA A CA 1
ATOM 1458 C C . ALA A 1 207 ? 57.600 7.293 52.318 1.00 31.38 207 ALA A C 1
ATOM 1460 O O . ALA A 1 207 ? 58.447 7.241 51.440 1.00 31.38 207 ALA A O 1
ATOM 1461 N N . ALA A 1 208 ? 57.046 8.492 52.563 1.00 31.73 208 ALA A N 1
ATOM 1462 C CA . ALA A 1 208 ? 56.120 9.017 53.591 1.00 31.73 208 ALA A CA 1
ATOM 1463 C C . ALA A 1 208 ? 55.471 10.342 53.055 1.00 31.73 208 ALA A C 1
ATOM 1465 O O . ALA A 1 208 ? 55.846 10.767 51.968 1.00 31.73 208 ALA A O 1
ATOM 1466 N N . ALA A 1 209 ? 54.552 11.099 53.685 1.00 32.38 209 ALA A N 1
ATOM 1467 C CA . ALA A 1 209 ? 53.763 11.025 54.931 1.00 32.38 209 ALA A CA 1
ATOM 1468 C C . ALA A 1 209 ? 52.567 12.029 54.862 1.00 32.38 209 ALA A C 1
ATOM 1470 O O . ALA A 1 209 ? 52.542 12.879 53.979 1.00 32.38 209 ALA A O 1
ATOM 1471 N N . ALA A 1 210 ? 51.668 11.998 55.867 1.00 32.53 210 ALA A N 1
ATOM 1472 C CA . ALA A 1 210 ? 50.579 12.961 56.164 1.00 32.53 210 ALA A CA 1
ATOM 1473 C C . ALA A 1 210 ? 49.406 13.062 55.147 1.00 32.53 210 ALA A C 1
ATOM 1475 O O . ALA A 1 210 ? 49.585 12.956 53.945 1.00 32.53 210 ALA A O 1
ATOM 1476 N N . GLY A 1 211 ? 48.151 13.292 55.554 1.00 29.94 211 GLY A N 1
ATOM 1477 C CA . GLY A 1 211 ? 47.580 13.352 56.904 1.00 29.94 211 GLY A CA 1
ATOM 1478 C C . GLY A 1 211 ? 46.207 14.051 56.916 1.00 29.94 211 GLY A C 1
ATOM 1479 O O . GLY A 1 211 ? 45.980 14.977 56.148 1.00 29.94 211 GLY A O 1
ATOM 1480 N N . GLY A 1 212 ? 45.314 13.656 57.833 1.00 32.44 212 GLY A N 1
ATOM 1481 C CA . GLY A 1 212 ? 44.198 14.507 58.277 1.00 32.44 212 GLY A CA 1
ATOM 1482 C C . GLY A 1 212 ? 42.801 14.284 57.671 1.00 32.44 212 GLY A C 1
ATOM 1483 O O . GLY A 1 212 ? 42.448 14.845 56.644 1.00 32.44 212 GLY A O 1
ATOM 1484 N N . GLY A 1 213 ? 41.928 13.659 58.470 1.00 38.53 213 GLY A N 1
ATOM 1485 C CA . GLY A 1 213 ? 40.621 14.252 58.792 1.00 38.53 213 GLY A CA 1
ATOM 1486 C C . GLY A 1 213 ? 39.440 14.025 57.838 1.00 38.53 213 GLY A C 1
ATOM 1487 O O . GLY A 1 213 ? 39.213 14.785 56.903 1.00 38.53 213 GLY A O 1
ATOM 1488 N N . ASN A 1 214 ? 38.549 13.108 58.224 1.00 59.12 214 ASN A N 1
ATOM 1489 C CA . ASN A 1 214 ? 37.184 13.012 57.695 1.00 59.12 214 ASN A CA 1
ATOM 1490 C C . ASN A 1 214 ? 36.355 14.283 58.015 1.00 59.12 214 ASN A C 1
ATOM 1492 O O . ASN A 1 214 ? 35.747 14.386 59.081 1.00 59.12 214 ASN A O 1
ATOM 1496 N N . LYS A 1 215 ? 36.361 15.273 57.111 1.00 53.66 215 LYS A N 1
ATOM 1497 C CA . LYS A 1 215 ? 35.589 16.534 57.165 1.00 53.66 215 LYS A CA 1
ATOM 1498 C C . LYS A 1 215 ? 35.323 16.981 55.710 1.00 53.66 215 LYS A C 1
ATOM 1500 O O . LYS A 1 215 ? 36.275 17.141 54.966 1.00 53.66 215 LYS A O 1
ATOM 1505 N N . ARG A 1 216 ? 34.110 17.245 55.205 1.00 65.31 216 ARG A N 1
ATOM 1506 C CA . ARG A 1 216 ? 32.755 17.328 55.789 1.00 65.31 216 ARG A CA 1
ATOM 1507 C C . ARG A 1 216 ? 31.735 16.836 54.732 1.00 65.31 216 ARG A C 1
ATOM 1509 O O . ARG A 1 216 ? 31.779 17.360 53.617 1.00 65.31 216 ARG A O 1
ATOM 1516 N N . PRO A 1 217 ? 30.772 15.939 55.032 1.00 62.41 217 PRO A N 1
ATOM 1517 C CA . PRO A 1 217 ? 29.812 15.444 54.029 1.00 62.41 217 PRO A CA 1
ATOM 1518 C C . PRO A 1 217 ? 28.909 16.549 53.448 1.00 62.41 217 PRO A C 1
ATOM 1520 O O . PRO A 1 217 ? 28.503 16.469 52.289 1.00 62.41 217 PRO A O 1
ATOM 1523 N N . TRP A 1 218 ? 28.687 17.627 54.210 1.00 71.50 218 TRP A N 1
ATOM 1524 C CA . TRP A 1 218 ? 27.960 18.827 53.775 1.00 71.50 218 TRP A CA 1
ATOM 1525 C C . TRP A 1 218 ? 28.536 19.463 52.498 1.00 71.50 218 TRP A C 1
ATOM 1527 O O . TRP A 1 218 ? 27.788 20.043 51.722 1.00 71.50 218 TRP A O 1
ATOM 1537 N N . LEU A 1 219 ? 29.844 19.326 52.233 1.00 72.75 219 LEU A N 1
ATOM 1538 C CA . LEU A 1 219 ? 30.484 19.994 51.096 1.00 72.75 219 LEU A CA 1
ATOM 1539 C C . LEU A 1 219 ? 30.108 19.327 49.763 1.00 72.75 219 LEU A C 1
ATOM 1541 O O . LEU A 1 219 ? 30.027 19.994 48.737 1.00 72.75 219 LEU A O 1
ATOM 1545 N N . ARG A 1 220 ? 29.811 18.018 49.791 1.00 77.31 220 ARG A N 1
ATOM 1546 C CA . ARG A 1 220 ? 29.285 17.283 48.629 1.00 77.31 220 ARG A CA 1
ATOM 1547 C C . ARG A 1 220 ? 27.833 17.684 48.354 1.00 77.31 220 ARG A C 1
ATOM 1549 O O . ARG A 1 220 ? 27.484 17.901 47.202 1.00 77.31 220 ARG A O 1
ATOM 1556 N N . TRP A 1 221 ? 27.023 17.863 49.401 1.00 80.56 221 TRP A N 1
ATOM 1557 C CA . TRP A 1 221 ? 25.663 18.409 49.286 1.00 80.56 221 TRP A CA 1
ATOM 1558 C C . TRP A 1 221 ? 25.654 19.853 48.767 1.00 80.56 221 TRP A C 1
ATOM 1560 O O . TRP A 1 221 ? 24.853 20.174 47.895 1.00 80.56 221 TRP A O 1
ATOM 1570 N N . LEU A 1 222 ? 26.581 20.697 49.232 1.00 87.69 222 LEU A N 1
ATOM 1571 C CA . LEU A 1 222 ? 26.753 22.065 48.737 1.00 87.69 222 LEU A CA 1
ATOM 1572 C C . LEU A 1 222 ? 27.090 22.078 47.236 1.00 87.69 222 LEU A C 1
ATOM 1574 O O . LEU A 1 222 ? 26.479 22.829 46.486 1.00 87.69 222 LEU A O 1
ATOM 1578 N N . LEU A 1 223 ? 28.006 21.208 46.790 1.00 88.19 223 LEU A N 1
ATOM 1579 C CA . LEU A 1 223 ? 28.352 21.032 45.373 1.00 88.19 223 LEU A CA 1
ATOM 1580 C C . LEU A 1 223 ? 27.154 20.592 44.517 1.00 88.19 223 LEU A C 1
ATOM 1582 O O . LEU A 1 223 ? 26.931 21.163 43.453 1.00 88.19 223 LEU A O 1
ATOM 1586 N N . TRP A 1 224 ? 26.360 19.626 44.988 1.00 89.44 224 TRP A N 1
ATOM 1587 C CA . TRP A 1 224 ? 25.134 19.197 44.302 1.00 89.44 224 TRP A CA 1
ATOM 1588 C C . TRP A 1 224 ? 24.085 20.314 44.220 1.00 89.44 224 TRP A C 1
ATOM 1590 O O . TRP A 1 224 ? 23.490 20.518 43.164 1.00 89.44 224 TRP A O 1
ATOM 1600 N N . LEU A 1 225 ? 23.892 21.080 45.295 1.00 92.94 225 LEU A N 1
ATOM 1601 C CA . LEU A 1 225 ? 22.964 22.213 45.315 1.00 92.94 225 LEU A CA 1
ATOM 1602 C C . LEU A 1 225 ? 23.413 23.343 44.369 1.00 92.94 225 LEU A C 1
ATOM 1604 O O . LEU A 1 225 ? 22.585 23.932 43.676 1.00 92.94 225 LEU A O 1
ATOM 1608 N N . LEU A 1 226 ? 24.721 23.600 44.279 1.00 93.19 226 LEU A N 1
ATOM 1609 C CA . LEU A 1 226 ? 25.301 24.585 43.361 1.00 93.19 226 LEU A CA 1
ATOM 1610 C C . LEU A 1 226 ? 25.165 24.136 41.892 1.00 93.19 226 LEU A C 1
ATOM 1612 O O . LEU A 1 226 ? 24.826 24.950 41.036 1.00 93.19 226 LEU A O 1
ATOM 1616 N N . LEU A 1 227 ? 25.323 22.836 41.604 1.00 92.50 227 LEU A N 1
ATOM 1617 C CA . LEU A 1 227 ? 25.062 22.253 40.280 1.00 92.50 227 LEU A CA 1
ATOM 1618 C C . LEU A 1 227 ? 23.585 22.400 39.864 1.00 92.50 227 LEU A C 1
ATOM 1620 O O . LEU A 1 227 ? 23.295 22.779 38.731 1.00 92.50 227 LEU A O 1
ATOM 1624 N N . ILE A 1 228 ? 22.649 22.140 40.783 1.00 93.56 228 ILE A N 1
ATOM 1625 C CA . ILE A 1 228 ? 21.206 22.294 40.535 1.00 93.56 228 ILE A CA 1
ATOM 1626 C C . ILE A 1 228 ? 20.853 23.766 40.280 1.00 93.56 228 ILE A C 1
ATOM 1628 O O . ILE A 1 228 ? 20.123 24.063 39.336 1.00 93.56 228 ILE A O 1
ATOM 1632 N N . LEU A 1 229 ? 21.412 24.700 41.058 1.00 94.06 229 LEU A N 1
ATOM 1633 C CA . LEU A 1 229 ? 21.237 26.138 40.828 1.00 94.06 229 LEU A CA 1
ATOM 1634 C C . LEU A 1 229 ? 21.818 26.592 39.481 1.00 94.06 229 LEU A C 1
ATOM 1636 O O . LEU A 1 229 ? 21.188 27.400 38.801 1.00 94.06 229 LEU A O 1
ATOM 1640 N N . LEU A 1 230 ? 22.965 26.049 39.058 1.00 93.38 230 LEU A N 1
ATOM 1641 C CA . LEU A 1 230 ? 23.541 26.312 37.735 1.00 93.38 230 LEU A CA 1
ATOM 1642 C C . LEU A 1 230 ? 22.610 25.827 36.611 1.00 93.38 230 LEU A C 1
ATOM 1644 O O . LEU A 1 230 ? 22.359 26.568 35.663 1.00 93.38 230 LEU A O 1
ATOM 1648 N N . LEU A 1 231 ? 22.066 24.612 36.727 1.00 92.31 231 LEU A N 1
ATOM 1649 C CA . LEU A 1 231 ? 21.121 24.057 35.752 1.00 92.31 231 LEU A CA 1
ATOM 1650 C C . LEU A 1 231 ? 19.826 24.876 35.684 1.00 92.31 231 LEU A C 1
ATOM 1652 O O . LEU A 1 231 ? 19.377 25.204 34.589 1.00 92.31 231 LEU A O 1
ATOM 1656 N N . LEU A 1 232 ? 19.261 25.272 36.829 1.00 91.94 232 LEU A N 1
ATOM 1657 C CA . LEU A 1 232 ? 18.084 26.145 36.883 1.00 91.94 232 LEU A CA 1
ATOM 1658 C C . LEU A 1 232 ? 18.366 27.532 36.290 1.00 91.94 232 LEU A C 1
ATOM 1660 O O . LEU A 1 232 ? 17.524 28.063 35.567 1.00 91.94 232 LEU A O 1
ATOM 1664 N N . ALA A 1 233 ? 19.550 28.101 36.530 1.00 89.12 233 ALA A N 1
ATOM 1665 C CA . ALA A 1 233 ? 19.963 29.358 35.913 1.00 89.12 233 ALA A CA 1
ATOM 1666 C C . ALA A 1 233 ? 20.082 29.222 34.386 1.00 89.12 233 ALA A C 1
ATOM 1668 O O . ALA A 1 233 ? 19.531 30.048 33.662 1.00 89.12 233 ALA A O 1
ATOM 1669 N N . LEU A 1 234 ? 20.726 28.165 33.878 1.00 86.88 234 LEU A N 1
ATOM 1670 C CA . LEU A 1 234 ? 20.819 27.896 32.437 1.00 86.88 234 LEU A CA 1
ATOM 1671 C C . LEU A 1 234 ? 19.438 27.701 31.796 1.00 86.88 234 LEU A C 1
ATOM 1673 O O . LEU A 1 234 ? 19.194 28.226 30.712 1.00 86.88 234 LEU A O 1
ATOM 1677 N N . LEU A 1 235 ? 18.517 27.016 32.478 1.00 83.50 235 LEU A N 1
ATOM 1678 C CA . LEU A 1 235 ? 17.143 26.809 32.016 1.00 83.50 235 LEU A CA 1
ATOM 1679 C C . LEU A 1 235 ? 16.363 28.140 31.992 1.00 83.50 235 LEU A C 1
ATOM 1681 O O . LEU A 1 235 ? 15.716 28.460 30.997 1.00 83.50 235 LEU A O 1
ATOM 1685 N N . PHE A 1 236 ? 16.501 28.975 33.026 1.00 81.62 236 PHE A N 1
ATOM 1686 C CA . PHE A 1 236 ? 15.874 30.301 33.103 1.00 81.62 236 PHE A CA 1
ATOM 1687 C C . PHE A 1 236 ? 16.428 31.294 32.065 1.00 81.62 236 PHE A C 1
ATOM 1689 O O . PHE A 1 236 ? 15.659 32.003 31.415 1.00 81.62 236 PHE A O 1
ATOM 1696 N N . PHE A 1 237 ? 17.749 31.334 31.859 1.00 76.00 237 PHE A N 1
ATOM 1697 C CA . PHE A 1 237 ? 18.377 32.164 30.823 1.00 76.00 237 PHE A CA 1
ATOM 1698 C C . PHE A 1 237 ? 18.109 31.636 29.404 1.00 76.00 237 PHE A C 1
ATOM 1700 O O . PHE A 1 237 ? 17.954 32.439 28.483 1.00 76.00 237 PHE A O 1
ATOM 1707 N N . GLY A 1 238 ? 17.995 30.316 29.225 1.00 71.31 238 GLY A N 1
ATOM 1708 C CA . GLY A 1 238 ? 17.557 29.688 27.978 1.00 71.31 238 GLY A CA 1
ATOM 1709 C C . GLY A 1 238 ? 16.122 30.074 27.620 1.00 71.31 238 GLY A C 1
ATOM 1710 O O . GLY A 1 238 ? 15.882 30.581 26.527 1.00 71.31 238 GLY A O 1
ATOM 1711 N N . LEU A 1 239 ? 15.189 29.952 28.572 1.00 65.62 239 LEU A N 1
ATOM 1712 C CA . LEU A 1 239 ? 13.805 30.409 28.410 1.00 65.62 239 LEU A CA 1
ATOM 1713 C C . LEU A 1 239 ? 13.733 31.915 28.115 1.00 65.62 239 LEU A C 1
ATOM 1715 O O . LEU A 1 239 ? 13.057 32.309 27.169 1.00 65.62 239 LEU A O 1
ATOM 1719 N N . LYS A 1 240 ? 14.493 32.756 28.835 1.00 63.56 240 LYS A N 1
ATOM 1720 C CA . LYS A 1 240 ? 14.543 34.203 28.554 1.00 63.56 240 LYS A CA 1
ATOM 1721 C C . LYS A 1 240 ? 15.112 34.555 27.177 1.00 63.56 240 LYS A C 1
ATOM 1723 O O . LYS A 1 240 ? 14.705 35.573 26.625 1.00 63.56 240 LYS A O 1
ATOM 1728 N N . ARG A 1 241 ? 16.001 33.742 26.591 1.00 58.66 241 ARG A N 1
ATOM 1729 C CA . ARG A 1 241 ? 16.442 33.931 25.194 1.00 58.66 241 ARG A CA 1
ATOM 1730 C C . ARG A 1 241 ? 15.376 33.556 24.162 1.00 58.66 241 ARG A C 1
ATOM 1732 O O . ARG A 1 241 ? 15.432 34.080 23.056 1.00 58.66 241 ARG A O 1
ATOM 1739 N N . CYS A 1 242 ? 14.393 32.733 24.520 1.00 54.88 242 CYS A N 1
ATOM 1740 C CA . CYS A 1 242 ? 13.207 32.489 23.692 1.00 54.88 242 CYS A CA 1
ATOM 1741 C C . CYS A 1 242 ? 12.108 33.555 23.880 1.00 54.88 242 CYS A C 1
ATOM 1743 O O . CYS A 1 242 ? 11.184 33.620 23.076 1.00 54.88 242 CYS A O 1
ATOM 1745 N N . THR A 1 243 ? 12.194 34.405 24.913 1.00 53.50 243 THR A N 1
ATOM 1746 C CA . THR A 1 243 ? 11.184 35.431 25.238 1.00 53.50 243 THR A CA 1
ATOM 1747 C C . THR A 1 243 ? 11.829 36.807 25.464 1.00 53.50 243 THR A C 1
ATOM 1749 O O . THR A 1 243 ? 11.881 37.303 26.593 1.00 53.50 243 THR A O 1
ATOM 1752 N N . GLY A 1 244 ? 12.357 37.431 24.403 1.00 39.06 244 GLY A N 1
ATOM 1753 C CA . GLY A 1 244 ? 13.137 38.667 24.555 1.00 39.06 244 GLY A CA 1
ATOM 1754 C C . GLY A 1 244 ? 13.491 39.427 23.273 1.00 39.06 244 GLY A C 1
ATOM 1755 O O . GLY A 1 244 ? 14.662 39.720 23.058 1.00 39.06 244 GLY A O 1
ATOM 1756 N N . GLY A 1 245 ? 12.500 39.780 22.449 1.00 40.56 245 GLY A N 1
ATOM 1757 C CA . GLY A 1 245 ? 12.656 40.730 21.336 1.00 40.56 245 GLY A CA 1
ATOM 1758 C C . GLY A 1 245 ? 11.373 41.554 21.148 1.00 40.56 245 GLY A C 1
ATOM 1759 O O . GLY A 1 245 ? 10.345 40.952 20.827 1.00 40.56 245 GLY A O 1
ATOM 1760 N N . PRO A 1 246 ? 11.375 42.884 21.369 1.00 51.28 246 PRO A N 1
ATOM 1761 C CA . PRO A 1 246 ? 10.155 43.689 21.484 1.00 51.28 246 PRO A CA 1
ATOM 1762 C C . PRO A 1 246 ? 9.526 44.098 20.135 1.00 51.28 246 PRO A C 1
ATOM 1764 O O . PRO A 1 246 ? 9.060 45.220 20.005 1.00 51.28 246 PRO A O 1
ATOM 1767 N N . ASP A 1 247 ? 9.460 43.182 19.162 1.00 53.41 247 ASP A N 1
ATOM 1768 C CA . ASP A 1 247 ? 8.828 43.408 17.842 1.00 53.41 247 ASP A CA 1
ATOM 1769 C C . ASP A 1 247 ? 8.042 42.189 17.299 1.00 53.41 247 ASP A C 1
ATOM 1771 O O . ASP A 1 247 ? 7.187 42.322 16.422 1.00 53.41 247 ASP A O 1
ATOM 1775 N N . GLY A 1 248 ? 8.273 40.977 17.826 1.00 44.72 248 GLY A N 1
ATOM 1776 C CA . GLY A 1 248 ? 7.773 39.732 17.213 1.00 44.72 248 GLY A CA 1
ATOM 1777 C C . GLY A 1 248 ? 6.254 39.503 17.266 1.00 44.72 248 GLY A C 1
ATOM 1778 O O . GLY A 1 248 ? 5.729 38.722 16.476 1.00 44.72 248 GLY A O 1
ATOM 1779 N N . GLY A 1 249 ? 5.532 40.174 18.170 1.00 47.06 249 GLY A N 1
ATOM 1780 C CA . GLY A 1 249 ? 4.087 39.969 18.349 1.00 47.06 249 GLY A CA 1
ATOM 1781 C C . GLY A 1 249 ? 3.225 40.548 17.222 1.00 47.06 249 GLY A C 1
ATOM 1782 O O . GLY A 1 249 ? 2.196 39.971 16.883 1.00 47.06 249 GLY A O 1
ATOM 1783 N N . SER A 1 250 ? 3.656 41.661 16.617 1.00 50.44 250 SER A N 1
ATOM 1784 C CA . SER A 1 250 ? 2.885 42.355 15.574 1.00 50.44 250 SER A CA 1
ATOM 1785 C C . SER A 1 250 ? 3.009 41.663 14.210 1.00 50.44 250 SER A C 1
ATOM 1787 O O . SER A 1 250 ? 2.032 41.510 13.484 1.00 50.44 250 SER A O 1
ATOM 1789 N N . ALA A 1 251 ? 4.203 41.156 13.880 1.00 53.50 251 ALA A N 1
ATOM 1790 C CA . ALA A 1 251 ? 4.438 40.442 12.624 1.00 53.50 251 ALA A CA 1
ATOM 1791 C C . ALA A 1 251 ? 3.631 39.134 12.525 1.00 53.50 251 ALA A C 1
ATOM 1793 O O . ALA A 1 251 ? 3.129 38.798 11.455 1.00 53.50 251 ALA A O 1
ATOM 1794 N N . LEU A 1 252 ? 3.468 38.414 13.641 1.00 50.78 252 LEU A N 1
ATOM 1795 C CA . LEU A 1 252 ? 2.680 37.179 13.694 1.00 50.78 252 LEU A CA 1
ATOM 1796 C C . LEU A 1 252 ? 1.169 37.430 13.602 1.00 50.78 252 LEU A C 1
ATOM 1798 O O . LEU A 1 252 ? 0.484 36.632 12.968 1.00 50.78 252 LEU A O 1
ATOM 1802 N N . SER A 1 253 ? 0.644 38.526 14.166 1.00 61.97 253 SER A N 1
ATOM 1803 C CA . SER A 1 253 ? -0.774 38.881 13.991 1.00 61.97 253 SER A CA 1
ATOM 1804 C C . SER A 1 253 ? -1.073 39.399 12.582 1.00 61.97 253 SER A C 1
ATOM 1806 O O . SER A 1 253 ? -2.103 39.034 12.018 1.00 61.97 253 SER A O 1
ATOM 1808 N N . GLY A 1 254 ? -0.155 40.168 11.983 1.00 65.00 254 GLY A N 1
ATOM 1809 C CA . GLY A 1 254 ? -0.226 40.577 10.578 1.00 65.00 254 GLY A CA 1
ATOM 1810 C C . GLY A 1 254 ? -0.246 39.374 9.636 1.00 65.00 254 GLY A C 1
ATOM 1811 O O . GLY A 1 254 ? -1.189 39.217 8.868 1.00 65.00 254 GLY A O 1
ATOM 1812 N N . ALA A 1 255 ? 0.717 38.457 9.782 1.00 64.31 255 ALA A N 1
ATOM 1813 C CA . ALA A 1 255 ? 0.776 37.235 8.981 1.00 64.31 255 ALA A CA 1
ATOM 1814 C C . ALA A 1 255 ? -0.468 36.340 9.151 1.00 64.31 255 ALA A C 1
ATOM 1816 O O . ALA A 1 255 ? -0.918 35.742 8.175 1.00 64.31 255 ALA A O 1
ATOM 1817 N N . LEU A 1 256 ? -1.057 36.261 10.354 1.00 68.75 256 LEU A N 1
ATOM 1818 C CA . LEU A 1 256 ? -2.321 35.540 10.553 1.00 68.75 256 LEU A CA 1
ATOM 1819 C C . LEU A 1 256 ? -3.482 36.214 9.807 1.00 68.75 256 LEU A C 1
ATOM 1821 O O . LEU A 1 256 ? -4.252 35.528 9.141 1.00 68.75 256 LEU A O 1
ATOM 1825 N N . GLY A 1 257 ? -3.583 37.545 9.884 1.00 76.75 257 GLY A N 1
ATOM 1826 C CA . GLY A 1 257 ? -4.618 38.320 9.197 1.00 76.75 257 GLY A CA 1
ATOM 1827 C C . GLY A 1 257 ? -4.495 38.280 7.672 1.00 76.75 257 GLY A C 1
ATOM 1828 O O . GLY A 1 257 ? -5.507 38.180 6.980 1.00 76.75 257 GLY A O 1
ATOM 1829 N N . ASP A 1 258 ? -3.271 38.290 7.140 1.00 76.88 258 ASP A N 1
ATOM 1830 C CA . ASP A 1 258 ? -3.011 38.140 5.705 1.00 76.88 258 ASP A CA 1
ATOM 1831 C C . ASP A 1 258 ? -3.388 36.734 5.206 1.00 76.88 258 ASP A C 1
ATOM 1833 O O . ASP A 1 258 ? -4.016 36.607 4.153 1.00 76.88 258 ASP A O 1
ATOM 1837 N N . VAL A 1 259 ? -3.092 35.682 5.980 1.00 76.06 259 VAL A N 1
ATOM 1838 C CA . VAL A 1 259 ? -3.504 34.299 5.668 1.00 76.06 259 VAL A CA 1
ATOM 1839 C C . VAL A 1 259 ? -5.023 34.123 5.765 1.00 76.06 259 VAL A C 1
ATOM 1841 O O . VAL A 1 259 ? -5.624 33.501 4.892 1.00 76.06 259 VAL A O 1
ATOM 1844 N N . GLU A 1 260 ? -5.678 34.695 6.778 1.00 85.19 260 GLU A N 1
ATOM 1845 C CA . GLU A 1 260 ? -7.141 34.644 6.913 1.00 85.19 260 GLU A CA 1
ATOM 1846 C C . GLU A 1 260 ? -7.839 35.385 5.759 1.00 85.19 260 GLU A C 1
ATOM 1848 O O . GLU A 1 260 ? -8.835 34.905 5.209 1.00 85.19 260 GLU A O 1
ATOM 1853 N N . LYS A 1 261 ? -7.263 36.507 5.311 1.00 86.12 261 LYS A N 1
ATOM 1854 C CA . LYS A 1 261 ? -7.719 37.244 4.130 1.00 86.12 261 LYS A CA 1
ATOM 1855 C C . LYS A 1 261 ? -7.532 36.444 2.835 1.00 86.12 261 LYS A C 1
ATOM 1857 O O . LYS A 1 261 ? -8.469 36.386 2.041 1.00 86.12 261 LYS A O 1
ATOM 1862 N N . GLN A 1 262 ? -6.380 35.796 2.640 1.00 81.00 262 GLN A N 1
ATOM 1863 C CA . GLN A 1 262 ? -6.130 34.926 1.481 1.00 81.00 262 GLN A CA 1
ATOM 1864 C C . GLN A 1 262 ? -7.067 33.714 1.447 1.00 81.00 262 GLN A C 1
ATOM 1866 O O . GLN A 1 262 ? -7.605 33.394 0.389 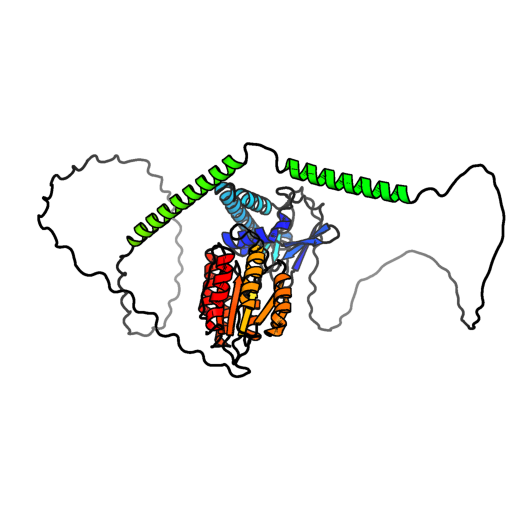1.00 81.00 262 GLN A O 1
ATOM 1871 N N . ASN A 1 263 ? -7.317 33.071 2.592 1.00 80.19 263 ASN A N 1
ATOM 1872 C CA . ASN A 1 263 ? -8.271 31.963 2.680 1.00 80.19 263 ASN A CA 1
ATOM 1873 C C . ASN A 1 263 ? -9.679 32.409 2.270 1.00 80.19 263 ASN A C 1
ATOM 1875 O O . ASN A 1 263 ? -10.336 31.720 1.496 1.00 80.19 263 ASN A O 1
ATOM 1879 N N . LYS A 1 264 ? -10.120 33.587 2.726 1.00 88.75 264 LYS A N 1
ATOM 1880 C CA . LYS A 1 264 ? -11.435 34.133 2.374 1.00 88.75 264 LYS A CA 1
ATOM 1881 C C . LYS A 1 264 ? -11.559 34.488 0.888 1.00 88.75 264 LYS A C 1
ATOM 1883 O O . LYS A 1 264 ? -12.573 34.183 0.270 1.00 88.75 264 LYS A O 1
ATOM 1888 N N . GLU A 1 265 ? -10.519 35.080 0.304 1.00 89.88 265 GLU A N 1
ATOM 1889 C CA . GLU A 1 265 ? -10.460 35.383 -1.133 1.00 89.88 265 GLU A CA 1
ATOM 1890 C C . GLU A 1 265 ? -10.478 34.098 -1.987 1.00 89.88 265 GLU A C 1
ATOM 1892 O O . GLU A 1 265 ? -11.152 34.036 -3.018 1.00 89.88 265 GLU A O 1
ATOM 1897 N N . LEU A 1 266 ? -9.825 33.029 -1.513 1.00 84.19 266 LEU A N 1
ATOM 1898 C CA . LEU A 1 266 ? -9.846 31.713 -2.151 1.00 84.19 266 LEU A CA 1
ATOM 1899 C C . LEU A 1 266 ? -11.213 31.013 -2.021 1.00 84.19 266 LEU A C 1
ATOM 1901 O O . LEU A 1 266 ? -11.675 30.401 -2.985 1.00 84.19 266 LEU A O 1
ATOM 1905 N N . GLU A 1 267 ? -11.889 31.119 -0.871 1.00 87.38 267 GLU A N 1
ATOM 1906 C CA . GLU A 1 267 ? -13.261 30.619 -0.692 1.00 87.38 267 GLU A CA 1
ATOM 1907 C C . GLU A 1 267 ? -14.255 31.331 -1.621 1.00 87.38 267 GLU A C 1
ATOM 1909 O O . GLU A 1 267 ? -15.063 30.662 -2.274 1.00 87.38 267 GLU A O 1
ATOM 1914 N N . ASP A 1 268 ? -14.155 32.658 -1.752 1.00 85.88 268 ASP A N 1
ATOM 1915 C CA . ASP A 1 268 ? -14.973 33.447 -2.679 1.00 85.88 268 ASP A CA 1
ATOM 1916 C C . ASP A 1 268 ? -14.709 33.053 -4.149 1.00 85.88 268 ASP A C 1
ATOM 1918 O O . ASP A 1 268 ? -15.655 32.915 -4.937 1.00 85.88 268 ASP A O 1
ATOM 1922 N N . GLU A 1 269 ? -13.456 32.780 -4.543 1.00 87.12 269 GLU A N 1
ATOM 1923 C CA . GLU A 1 269 ? -13.166 32.278 -5.893 1.00 87.12 269 GLU A CA 1
ATOM 1924 C C . GLU A 1 269 ? -13.678 30.842 -6.115 1.00 87.12 269 GLU A C 1
ATOM 1926 O O . GLU A 1 269 ? -14.233 30.546 -7.179 1.00 87.12 269 GLU A O 1
ATOM 1931 N N . ILE A 1 270 ? -13.586 29.951 -5.122 1.00 85.00 270 ILE A N 1
ATOM 1932 C CA . ILE A 1 270 ? -14.163 28.598 -5.196 1.00 85.00 270 ILE A CA 1
ATOM 1933 C C . ILE A 1 270 ? -15.692 28.668 -5.325 1.00 85.00 270 ILE A C 1
ATOM 1935 O O . ILE A 1 270 ? -16.273 27.950 -6.146 1.00 85.00 270 ILE A O 1
ATOM 1939 N N . ALA A 1 271 ? -16.357 29.550 -4.574 1.00 82.75 271 ALA A N 1
ATOM 1940 C CA . ALA A 1 271 ? -17.795 29.786 -4.688 1.00 82.75 271 ALA A CA 1
ATOM 1941 C C . ALA A 1 271 ? -18.174 30.314 -6.086 1.00 82.75 271 ALA A C 1
ATOM 1943 O O . ALA A 1 271 ? -19.143 29.845 -6.694 1.00 82.75 271 ALA A O 1
ATOM 1944 N N . ARG A 1 272 ? -17.367 31.226 -6.643 1.00 85.25 272 ARG A N 1
ATOM 1945 C CA . ARG A 1 272 ? -17.541 31.771 -7.997 1.00 85.25 272 ARG A CA 1
ATOM 1946 C C . ARG A 1 272 ? -17.313 30.729 -9.097 1.00 85.25 272 ARG A C 1
ATOM 1948 O O . ARG A 1 272 ? -18.060 30.705 -10.073 1.00 85.25 272 ARG A O 1
ATOM 1955 N N . ARG A 1 273 ? -16.332 29.835 -8.948 1.00 77.62 273 ARG A N 1
ATOM 1956 C CA . ARG A 1 273 ? -16.098 28.730 -9.896 1.00 77.62 273 ARG A CA 1
ATOM 1957 C C . ARG A 1 273 ? -17.196 27.670 -9.815 1.00 77.62 273 ARG A C 1
ATOM 1959 O O . ARG A 1 273 ? -17.643 27.201 -10.857 1.00 77.62 273 ARG A O 1
ATOM 1966 N N . LYS A 1 274 ? -17.714 27.359 -8.619 1.00 75.88 274 LYS A N 1
ATOM 1967 C CA . LYS A 1 274 ? -18.875 26.463 -8.454 1.00 75.88 274 LYS A CA 1
ATOM 1968 C C . LYS A 1 274 ? -20.135 27.001 -9.140 1.00 75.88 274 LYS A C 1
ATOM 1970 O O . LYS A 1 274 ? -20.816 26.230 -9.811 1.00 75.88 274 LYS A O 1
ATOM 1975 N N . SER A 1 275 ? -20.424 28.303 -9.042 1.00 73.31 275 SER A N 1
ATOM 1976 C CA . SER A 1 275 ? -21.595 28.890 -9.719 1.00 73.31 275 SER A CA 1
ATOM 1977 C C . SER A 1 275 ? -21.444 28.955 -11.247 1.00 73.31 275 SER A C 1
ATOM 1979 O O . SER A 1 275 ? -22.421 28.753 -11.971 1.00 73.31 275 SER A O 1
ATOM 1981 N N . GLN A 1 276 ? -20.221 29.129 -11.760 1.00 70.31 276 GLN A N 1
ATOM 1982 C CA . GLN A 1 276 ? -19.925 28.961 -13.190 1.00 70.31 276 GLN A CA 1
ATOM 1983 C C . GLN A 1 276 ? -20.065 27.500 -13.645 1.00 70.31 276 GLN A C 1
ATOM 1985 O O . GLN A 1 276 ? -20.600 27.239 -14.720 1.00 70.31 276 GLN A O 1
ATOM 1990 N N . GLN A 1 277 ? -19.651 26.532 -12.824 1.00 60.09 277 GLN A N 1
ATOM 1991 C CA . GLN A 1 277 ? -19.763 25.108 -13.149 1.00 60.09 277 GLN A CA 1
ATOM 1992 C C . GLN A 1 277 ? -21.229 24.650 -13.251 1.00 60.09 277 GLN A C 1
ATOM 1994 O O . GLN A 1 277 ? -21.555 23.840 -14.116 1.00 60.09 277 GLN A O 1
ATOM 1999 N N . SER A 1 278 ? -22.138 25.243 -12.466 1.00 53.66 278 SER A N 1
ATOM 2000 C CA . SER A 1 278 ? -23.587 25.016 -12.590 1.00 53.66 278 SER A CA 1
ATOM 2001 C C . SER A 1 278 ? -24.240 25.594 -13.860 1.00 53.66 278 SER A C 1
ATOM 2003 O O . SER A 1 278 ? -25.405 25.300 -14.112 1.00 53.66 278 SER A O 1
ATOM 2005 N N . GLN A 1 279 ? -23.525 26.370 -14.688 1.00 53.88 279 GLN A N 1
ATOM 2006 C CA . GLN A 1 279 ? -24.003 26.778 -16.023 1.00 53.88 279 GLN A CA 1
ATOM 2007 C C . GLN A 1 279 ? -23.596 25.808 -17.149 1.00 53.88 279 GLN A C 1
ATOM 2009 O O . GLN A 1 279 ? -24.121 25.917 -18.255 1.00 53.88 279 GLN A O 1
ATOM 2014 N N . PHE A 1 280 ? -22.726 24.827 -16.884 1.00 51.66 280 PHE A N 1
ATOM 2015 C CA . PHE A 1 280 ? -22.303 23.815 -17.861 1.00 51.66 280 PHE A CA 1
ATOM 2016 C C . PHE A 1 280 ? -23.024 22.469 -17.669 1.00 51.66 280 PHE A C 1
ATOM 2018 O O . PHE A 1 280 ? -22.395 21.415 -17.593 1.00 51.66 280 PHE A O 1
ATOM 2025 N N . GLN A 1 281 ? -24.360 22.488 -17.635 1.00 46.88 281 GLN A N 1
ATOM 2026 C CA . GLN A 1 281 ? -25.181 21.277 -17.766 1.00 46.88 281 GLN A CA 1
ATOM 2027 C C . GLN A 1 281 ? -26.409 21.516 -18.651 1.00 46.88 281 GLN A C 1
ATOM 2029 O O . GLN A 1 281 ? -27.454 21.949 -18.178 1.00 46.88 281 GLN A O 1
ATOM 2034 N N . CYS A 1 282 ? -26.252 21.204 -19.941 1.00 38.41 282 CYS A N 1
ATOM 2035 C CA . CYS A 1 282 ? -27.276 20.677 -20.854 1.00 38.41 282 CYS A CA 1
ATOM 2036 C C . CYS A 1 282 ? -26.610 20.385 -22.213 1.00 38.41 282 CYS A C 1
ATOM 2038 O O . CYS A 1 282 ? -26.609 21.226 -23.108 1.00 38.41 282 CYS A O 1
ATOM 2040 N N . VAL A 1 283 ? -26.034 19.190 -22.368 1.00 45.00 283 VAL A N 1
ATOM 2041 C CA . VAL A 1 283 ? -25.754 18.610 -23.693 1.00 45.00 283 VAL A CA 1
ATOM 2042 C C . VAL A 1 283 ? -26.776 17.490 -23.887 1.00 45.00 283 VAL A C 1
ATOM 2044 O O . VAL A 1 283 ? -26.826 16.606 -23.031 1.00 45.00 283 VAL A O 1
ATOM 2047 N N . PRO A 1 284 ? -27.622 17.525 -24.932 1.00 47.84 284 PRO A N 1
ATOM 2048 C CA . PRO A 1 284 ? -28.584 16.459 -25.176 1.00 47.84 284 PRO A CA 1
ATOM 2049 C C . PRO A 1 284 ? -27.874 15.152 -25.548 1.00 47.84 284 PRO A C 1
ATOM 2051 O O . PRO A 1 284 ? -26.835 15.150 -26.210 1.00 47.84 284 PRO A O 1
ATOM 2054 N N . GLU A 1 285 ? -28.457 14.044 -25.103 1.00 43.53 285 GLU A N 1
ATOM 2055 C CA . GLU A 1 285 ? -27.950 12.683 -25.286 1.00 43.53 285 GLU A CA 1
ATOM 2056 C C . GLU A 1 285 ? -27.850 12.310 -26.783 1.00 43.53 285 GLU A C 1
ATOM 2058 O O . GLU A 1 285 ? -28.778 12.602 -27.546 1.00 43.53 285 GLU A O 1
ATOM 2063 N N . PRO A 1 286 ? -26.747 11.687 -27.247 1.00 49.47 286 PRO A N 1
ATOM 2064 C CA . PRO A 1 286 ? -26.624 11.264 -28.639 1.00 49.47 286 PRO A CA 1
ATOM 2065 C C . PRO A 1 286 ? -27.592 10.106 -28.949 1.00 49.47 286 PRO A C 1
ATOM 2067 O O . PRO A 1 286 ? -27.771 9.216 -28.116 1.00 49.47 286 PRO A O 1
ATOM 2070 N N . PRO A 1 287 ? -28.211 10.068 -30.144 1.00 52.47 287 PRO A N 1
ATOM 2071 C CA . PRO A 1 287 ? -29.228 9.071 -30.463 1.00 52.47 287 PRO A CA 1
ATOM 2072 C C . PRO A 1 287 ? -28.658 7.645 -30.532 1.00 52.47 287 PRO A C 1
ATOM 2074 O O . PRO A 1 287 ? -27.586 7.400 -31.087 1.00 52.47 287 PRO A O 1
ATOM 2077 N N . LYS A 1 288 ? -29.431 6.698 -29.990 1.00 45.50 288 LYS A N 1
ATOM 2078 C CA . LYS A 1 288 ? -29.123 5.262 -29.925 1.00 45.50 288 LYS A CA 1
ATOM 2079 C C . LYS A 1 288 ? -28.886 4.662 -31.332 1.00 45.50 288 LYS A C 1
ATOM 2081 O O . LYS A 1 288 ? -29.704 4.909 -32.220 1.00 45.50 288 LYS A O 1
ATOM 2086 N N . PRO A 1 289 ? -27.839 3.837 -31.546 1.00 51.16 289 PRO A N 1
ATOM 2087 C CA . PRO A 1 289 ? -27.645 3.119 -32.808 1.00 51.16 289 PRO A CA 1
ATOM 2088 C C . PRO A 1 289 ? -28.798 2.139 -33.110 1.00 51.16 289 PRO A C 1
ATOM 2090 O O . PRO A 1 289 ? -29.341 1.549 -32.171 1.00 51.16 289 PRO A O 1
ATOM 2093 N N . PRO A 1 290 ? -29.165 1.929 -34.389 1.00 46.91 290 PRO A N 1
ATOM 2094 C CA . PRO A 1 290 ? -30.199 0.969 -34.770 1.00 46.91 290 PRO A CA 1
ATOM 2095 C C . PRO A 1 290 ? -29.744 -0.486 -34.563 1.00 46.91 290 PRO A C 1
ATOM 2097 O O . PRO A 1 290 ? -28.575 -0.820 -34.755 1.00 46.91 290 PRO A O 1
ATOM 2100 N N . GLU A 1 291 ? -30.687 -1.354 -34.192 1.00 46.38 291 GLU A N 1
ATOM 2101 C CA . GLU A 1 291 ? -30.455 -2.795 -34.023 1.00 46.38 291 GLU A CA 1
ATOM 2102 C C . GLU A 1 291 ? -30.215 -3.506 -35.372 1.00 46.38 291 GLU A C 1
ATOM 2104 O O . GLU A 1 291 ? -30.799 -3.116 -36.389 1.00 46.38 291 GLU A O 1
ATOM 2109 N N . PRO A 1 292 ? -29.378 -4.562 -35.409 1.00 44.34 292 PRO A N 1
ATOM 2110 C CA . PRO A 1 292 ? -29.147 -5.339 -36.621 1.00 44.34 292 PRO A CA 1
ATOM 2111 C C . PRO A 1 292 ? -30.346 -6.257 -36.933 1.00 44.34 292 PRO A C 1
ATOM 2113 O O . PRO A 1 292 ? -30.882 -6.894 -36.023 1.00 44.34 292 PRO A O 1
ATOM 2116 N N . PRO A 1 293 ? -30.756 -6.397 -38.208 1.00 43.12 293 PRO A N 1
ATOM 2117 C CA . PRO A 1 293 ? -31.817 -7.322 -38.586 1.00 43.12 293 PRO A CA 1
ATOM 2118 C C . PRO A 1 293 ? -31.342 -8.779 -38.505 1.00 43.12 293 PRO A C 1
ATOM 2120 O O . PRO A 1 293 ? -30.265 -9.131 -38.989 1.00 43.12 293 PRO A O 1
ATOM 2123 N N . ALA A 1 294 ? -32.181 -9.649 -37.947 1.00 38.91 294 ALA A N 1
ATOM 2124 C CA . ALA A 1 294 ? -31.963 -11.090 -37.960 1.00 38.91 294 ALA A CA 1
ATOM 2125 C C . ALA A 1 294 ? -32.509 -11.721 -39.253 1.00 38.91 294 ALA A C 1
ATOM 2127 O O . ALA A 1 294 ? -33.712 -11.642 -39.498 1.00 38.91 294 ALA A O 1
ATOM 2128 N N . SER A 1 295 ? -31.648 -12.379 -40.040 1.00 38.03 295 SER A N 1
ATOM 2129 C CA . SER A 1 295 ? -31.929 -13.574 -40.872 1.00 38.03 295 SER A CA 1
ATOM 2130 C C . SER A 1 295 ? -30.652 -14.032 -41.596 1.00 38.03 295 SER A C 1
ATOM 2132 O O . SER A 1 295 ? -29.876 -13.203 -42.062 1.00 38.03 295 SER A O 1
ATOM 2134 N N . GLN A 1 296 ? -30.421 -15.348 -41.662 1.00 39.59 296 GLN A N 1
ATOM 2135 C CA . GLN A 1 296 ? -29.232 -15.979 -42.268 1.00 39.59 296 GLN A CA 1
ATOM 2136 C C . GLN A 1 296 ? -29.294 -16.001 -43.815 1.00 39.59 296 GLN A C 1
ATOM 2138 O O . GLN A 1 296 ? -30.334 -15.676 -44.393 1.00 39.59 296 GLN A O 1
ATOM 2143 N N . PRO A 1 297 ? -28.201 -16.400 -44.496 1.00 38.94 297 PRO A N 1
ATOM 2144 C CA . PRO A 1 297 ? -28.121 -17.806 -44.931 1.00 38.94 297 PRO A CA 1
ATOM 2145 C C . PRO A 1 297 ? -26.769 -18.508 -44.666 1.00 38.94 297 PRO A C 1
ATOM 2147 O O . PRO A 1 297 ? -25.790 -17.902 -44.236 1.00 38.94 297 PRO A O 1
ATOM 2150 N N . GLU A 1 298 ? -26.768 -19.823 -44.901 1.00 43.47 298 GLU A N 1
ATOM 2151 C CA . GLU A 1 298 ? -25.694 -20.801 -44.655 1.00 43.47 298 GLU A CA 1
ATOM 2152 C C . GLU A 1 298 ? -24.425 -20.624 -45.526 1.00 43.47 298 GLU A C 1
ATOM 2154 O O . GLU A 1 298 ? -24.485 -20.014 -46.597 1.00 43.47 298 GLU A O 1
ATOM 2159 N N . PRO A 1 299 ? -23.267 -21.189 -45.115 1.00 41.00 299 PRO A N 1
ATOM 2160 C CA . PRO A 1 299 ? -22.025 -21.103 -45.880 1.00 41.00 299 PRO A CA 1
ATOM 2161 C C . PRO A 1 299 ? -21.945 -22.162 -47.000 1.00 41.00 299 PRO A C 1
ATOM 2163 O O . PRO A 1 299 ? -22.076 -23.356 -46.721 1.00 41.00 299 PRO A O 1
ATOM 2166 N N . PRO A 1 300 ? -21.628 -21.787 -48.254 1.00 42.81 300 PRO A N 1
ATOM 2167 C CA . PRO A 1 300 ? -21.222 -22.751 -49.267 1.00 42.81 300 PRO A CA 1
ATOM 2168 C C . PRO A 1 300 ? -19.768 -23.192 -49.044 1.00 42.81 300 PRO A C 1
ATOM 2170 O O . PRO A 1 300 ? -18.880 -22.384 -48.770 1.00 42.81 300 PRO A O 1
ATOM 2173 N N . ALA A 1 301 ? -19.513 -24.488 -49.209 1.00 38.19 301 ALA A N 1
ATOM 2174 C CA . ALA A 1 301 ? -18.162 -25.032 -49.281 1.00 38.19 301 ALA A CA 1
ATOM 2175 C C . ALA A 1 301 ? -17.501 -24.719 -50.637 1.00 38.19 301 ALA A C 1
ATOM 2177 O O . ALA A 1 301 ? -18.199 -24.649 -51.649 1.00 38.19 301 ALA A O 1
ATOM 2178 N N . SER A 1 302 ? -16.162 -24.637 -50.641 1.00 37.38 302 SER A N 1
ATOM 2179 C CA . SER A 1 302 ? -15.198 -24.938 -51.732 1.00 37.38 302 SER A CA 1
ATOM 2180 C C . SER A 1 302 ? -14.052 -23.919 -51.785 1.00 37.38 302 SER A C 1
ATOM 2182 O O . SER A 1 302 ? -14.270 -22.711 -51.815 1.00 37.38 302 SER A O 1
ATOM 2184 N N . GLN A 1 303 ? -12.819 -24.428 -51.818 1.00 44.22 303 GLN A N 1
ATOM 2185 C CA . GLN A 1 303 ? -11.601 -23.654 -52.090 1.00 44.22 303 GLN A CA 1
ATOM 2186 C C . GLN A 1 303 ? -11.545 -23.200 -53.559 1.00 44.22 303 GLN A C 1
ATOM 2188 O O . GLN A 1 303 ? -12.185 -23.806 -54.421 1.00 44.22 303 GLN A O 1
ATOM 2193 N N . PRO A 1 304 ? -10.693 -22.209 -53.861 1.00 43.53 304 PRO A N 1
ATOM 2194 C CA . PRO A 1 304 ? -9.788 -22.357 -55.005 1.00 43.53 304 PRO A CA 1
ATOM 2195 C C . PRO A 1 304 ? -8.302 -22.232 -54.623 1.00 43.53 304 PRO A C 1
ATOM 2197 O O . PRO A 1 304 ? -7.935 -21.575 -53.650 1.00 43.53 304 PRO A O 1
ATOM 2200 N N . GLU A 1 305 ? -7.456 -22.869 -55.431 1.00 46.06 305 GLU A N 1
ATOM 2201 C CA . GLU A 1 305 ? -5.989 -22.881 -55.342 1.00 46.06 305 GLU A CA 1
ATOM 2202 C C . GLU A 1 305 ? -5.333 -21.538 -55.749 1.00 46.06 305 GLU A C 1
ATOM 2204 O O . GLU A 1 305 ? -5.963 -20.720 -56.426 1.00 46.06 305 GLU A O 1
ATOM 2209 N N . PRO A 1 306 ? -4.059 -21.288 -55.376 1.00 48.09 306 PRO A N 1
ATOM 2210 C CA . PRO A 1 306 ? -3.364 -20.048 -55.713 1.00 48.09 306 PRO A CA 1
ATOM 2211 C C . PRO A 1 306 ? -2.699 -20.099 -57.103 1.00 48.09 306 PRO A C 1
ATOM 2213 O O . PRO A 1 306 ? -1.955 -21.038 -57.390 1.00 48.09 306 PRO A O 1
ATOM 2216 N N . PRO A 1 307 ? -2.835 -19.057 -57.944 1.00 49.91 307 PRO A N 1
ATOM 2217 C CA . PRO A 1 307 ? -1.949 -18.860 -59.081 1.00 49.91 307 PRO A CA 1
ATOM 2218 C C . PRO A 1 307 ? -0.678 -18.114 -58.651 1.00 49.91 307 PRO A C 1
ATOM 2220 O O . PRO A 1 307 ? -0.728 -17.035 -58.058 1.00 49.91 307 PRO A O 1
ATOM 2223 N N . ALA A 1 308 ? 0.479 -18.672 -58.998 1.00 40.28 308 ALA A N 1
ATOM 2224 C CA . ALA A 1 308 ? 1.737 -17.938 -58.980 1.00 40.28 308 ALA A CA 1
ATOM 2225 C C . ALA A 1 308 ? 1.765 -16.893 -60.110 1.00 40.28 308 ALA A C 1
ATOM 2227 O O . ALA A 1 308 ? 1.341 -17.204 -61.219 1.00 40.28 308 ALA A O 1
ATOM 2228 N N . SER A 1 309 ? 2.314 -15.702 -59.839 1.00 40.50 309 SER A N 1
ATOM 2229 C CA . SER A 1 309 ? 3.122 -14.917 -60.791 1.00 40.50 309 SER A CA 1
ATOM 2230 C C . SER A 1 309 ? 3.639 -13.623 -60.153 1.00 40.50 309 SER A C 1
ATOM 2232 O O . SER A 1 309 ? 2.866 -12.800 -59.671 1.00 40.50 309 SER A O 1
ATOM 2234 N N . VAL A 1 310 ? 4.958 -13.430 -60.195 1.00 47.00 310 VAL A N 1
ATOM 2235 C CA . VAL A 1 310 ? 5.639 -12.167 -59.859 1.00 47.00 310 VAL A CA 1
ATOM 2236 C C . VAL A 1 310 ? 5.510 -11.184 -61.030 1.00 47.00 310 VAL A C 1
ATOM 2238 O O . VAL A 1 310 ? 5.595 -11.611 -62.183 1.00 47.00 310 VAL A O 1
ATOM 2241 N N . PRO A 1 311 ? 5.350 -9.878 -60.758 1.00 47.66 311 PRO A N 1
ATOM 2242 C CA . PRO A 1 311 ? 6.050 -8.869 -61.564 1.00 47.66 311 PRO A CA 1
ATOM 2243 C C . PRO A 1 311 ? 6.970 -7.945 -60.742 1.00 47.66 311 PRO A C 1
ATOM 2245 O O . PRO A 1 311 ? 6.761 -7.705 -59.554 1.00 47.66 311 PRO A O 1
ATOM 2248 N N . GLU A 1 312 ? 7.992 -7.428 -61.423 1.00 48.22 312 GLU A N 1
ATOM 2249 C CA . GLU A 1 312 ? 9.066 -6.555 -60.921 1.00 48.22 312 GLU A CA 1
ATOM 2250 C C . GLU A 1 312 ? 8.627 -5.121 -60.531 1.00 48.22 312 GLU A C 1
ATOM 2252 O O . GLU A 1 312 ? 7.554 -4.661 -60.931 1.00 48.22 312 GLU A O 1
ATOM 2257 N N . PRO A 1 313 ? 9.458 -4.376 -59.767 1.00 47.78 313 PRO A N 1
ATOM 2258 C CA . PRO A 1 313 ? 9.119 -3.034 -59.296 1.00 47.78 313 PRO A CA 1
ATOM 2259 C C . PRO A 1 313 ? 9.419 -1.934 -60.336 1.00 47.78 313 PRO A C 1
ATOM 2261 O O . PRO A 1 313 ? 10.534 -1.871 -60.861 1.00 47.78 313 PRO A O 1
ATOM 2264 N N . PRO A 1 314 ? 8.508 -0.970 -60.567 1.00 51.50 314 PRO A N 1
ATOM 2265 C CA . PRO A 1 314 ? 8.844 0.248 -61.291 1.00 51.50 314 PRO A CA 1
ATOM 2266 C C . PRO A 1 314 ? 9.590 1.232 -60.376 1.00 51.50 314 PRO A C 1
ATOM 2268 O O . PRO A 1 314 ? 9.055 1.734 -59.386 1.00 51.50 314 PRO A O 1
ATOM 2271 N N . ALA A 1 315 ? 10.826 1.566 -60.741 1.00 39.62 315 ALA A N 1
ATOM 2272 C CA . ALA A 1 315 ? 11.519 2.720 -60.184 1.00 39.62 315 ALA A CA 1
ATOM 2273 C C . ALA A 1 315 ? 10.859 4.014 -60.693 1.00 39.62 315 ALA A C 1
ATOM 2275 O O . ALA A 1 315 ? 10.767 4.197 -61.905 1.00 39.62 315 ALA A O 1
ATOM 2276 N N . SER A 1 316 ? 10.461 4.937 -59.806 1.00 40.28 316 SER A N 1
ATOM 2277 C CA . SER A 1 316 ? 10.409 6.386 -60.094 1.00 40.28 316 SER A CA 1
ATOM 2278 C C . SER A 1 316 ? 10.184 7.220 -58.828 1.00 40.28 316 SER A C 1
ATOM 2280 O O . SER A 1 316 ? 9.226 7.032 -58.084 1.00 40.28 316 SER A O 1
ATOM 2282 N N . LYS A 1 317 ? 11.093 8.173 -58.618 1.00 43.69 317 LYS A N 1
ATOM 2283 C CA . LYS A 1 317 ? 11.139 9.174 -57.542 1.00 43.69 317 LYS A CA 1
ATOM 2284 C C . LYS A 1 317 ? 10.172 10.334 -57.841 1.00 43.69 317 LYS A C 1
ATOM 2286 O O . LYS A 1 317 ? 10.296 10.918 -58.915 1.00 43.69 317 LYS A O 1
ATOM 2291 N N . PRO A 1 318 ? 9.316 10.763 -56.897 1.00 44.69 318 PRO A N 1
ATOM 2292 C CA . PRO A 1 318 ? 8.716 12.096 -56.928 1.00 44.69 318 PRO A CA 1
ATOM 2293 C C . PRO A 1 318 ? 9.644 13.130 -56.272 1.00 44.69 318 PRO A C 1
ATOM 2295 O O . PRO A 1 318 ? 10.164 12.912 -55.177 1.00 44.69 318 PRO A O 1
ATOM 2298 N N . GLU A 1 319 ? 9.847 14.268 -56.933 1.00 45.75 319 GLU A N 1
ATOM 2299 C CA . GLU A 1 319 ? 10.526 15.444 -56.371 1.00 45.75 319 GLU A CA 1
ATOM 2300 C C . GLU A 1 319 ? 9.547 16.370 -55.623 1.00 45.75 319 GLU A C 1
ATOM 2302 O O . GLU A 1 319 ? 8.338 16.307 -55.863 1.00 45.75 319 GLU A O 1
ATOM 2307 N N . PRO A 1 320 ? 10.027 17.218 -54.690 1.00 47.34 320 PRO A N 1
ATOM 2308 C CA . PRO A 1 320 ? 9.152 18.029 -53.850 1.00 47.34 320 PRO A CA 1
ATOM 2309 C C . PRO A 1 320 ? 8.691 19.319 -54.558 1.00 47.34 320 PRO A C 1
ATOM 2311 O O . PRO A 1 320 ? 9.525 20.044 -55.105 1.00 47.34 320 PRO A O 1
ATOM 2314 N N . PRO A 1 321 ? 7.400 19.693 -54.487 1.00 51.88 321 PRO A N 1
ATOM 2315 C CA . PRO A 1 321 ? 6.946 21.007 -54.926 1.00 51.88 321 PRO A CA 1
ATOM 2316 C C . PRO A 1 321 ? 7.219 22.070 -53.852 1.00 51.88 321 PRO A C 1
ATOM 2318 O O . PRO A 1 321 ? 6.757 21.972 -52.714 1.00 51.88 321 PRO A O 1
ATOM 2321 N N . ALA A 1 322 ? 7.936 23.127 -54.229 1.00 35.66 322 ALA A N 1
ATOM 2322 C CA . ALA A 1 322 ? 8.158 24.292 -53.381 1.00 35.66 322 ALA A CA 1
ATOM 2323 C C . ALA A 1 322 ? 7.104 25.396 -53.619 1.00 35.66 322 ALA A C 1
ATOM 2325 O O . ALA A 1 322 ? 6.853 25.792 -54.751 1.00 35.66 322 ALA A O 1
ATOM 2326 N N . SER A 1 323 ? 6.617 25.973 -52.516 1.00 39.28 323 SER A N 1
ATOM 2327 C CA . SER A 1 323 ? 6.181 27.377 -52.368 1.00 39.28 323 SER A CA 1
ATOM 2328 C C . SER A 1 323 ? 4.918 27.930 -53.073 1.00 39.28 323 SER A C 1
ATOM 2330 O O . SER A 1 323 ? 4.948 28.338 -54.226 1.00 39.28 323 SER A O 1
ATOM 2332 N N . LYS A 1 324 ? 3.923 28.222 -52.211 1.00 43.28 324 LYS A N 1
ATOM 2333 C CA . LYS A 1 324 ? 3.013 29.402 -52.172 1.00 43.28 324 LYS A CA 1
ATOM 2334 C C . LYS A 1 324 ? 1.908 29.610 -53.228 1.00 43.28 324 LYS A C 1
ATOM 2336 O O . LYS A 1 324 ? 2.174 29.887 -54.391 1.00 43.28 324 LYS A O 1
ATOM 2341 N N . PRO A 1 325 ? 0.678 29.798 -52.713 1.00 43.56 325 PRO A N 1
ATOM 2342 C CA . PRO A 1 325 ? -0.208 30.907 -53.111 1.00 43.56 325 PRO A CA 1
ATOM 2343 C C . PRO A 1 325 ? -0.355 32.004 -52.027 1.00 43.56 325 PRO A C 1
ATOM 2345 O O . PRO A 1 325 ? -0.098 31.775 -50.845 1.00 43.56 325 PRO A O 1
ATOM 2348 N N . GLN A 1 326 ? -0.770 33.208 -52.440 1.00 41.44 326 GLN A N 1
ATOM 2349 C CA . GLN A 1 326 ? -1.005 34.402 -51.600 1.00 41.44 326 GLN A CA 1
ATOM 2350 C C . GLN A 1 326 ? -2.442 34.485 -51.022 1.00 41.44 326 GLN A C 1
ATOM 2352 O O . GLN A 1 326 ? -3.326 33.768 -51.490 1.00 41.44 326 GLN A O 1
ATOM 2357 N N . PRO A 1 327 ? -2.702 35.352 -50.015 1.00 45.44 327 PRO A N 1
ATOM 2358 C CA . PRO A 1 327 ? -3.988 35.405 -49.315 1.00 45.44 327 PRO A CA 1
ATOM 2359 C C . PRO A 1 327 ? -5.047 36.269 -50.032 1.00 45.44 327 PRO A C 1
ATOM 2361 O O . PRO A 1 327 ? -4.699 37.302 -50.609 1.00 45.44 327 PRO A O 1
ATOM 2364 N N . PRO A 1 328 ? -6.347 35.933 -49.923 1.00 50.91 328 PRO A N 1
ATOM 2365 C CA . PRO A 1 328 ? -7.428 36.820 -50.335 1.00 50.91 328 PRO A CA 1
ATOM 2366 C C . PRO A 1 328 ? -7.725 37.876 -49.260 1.00 50.91 328 PRO A C 1
ATOM 2368 O O . PRO A 1 328 ? -7.897 37.569 -48.081 1.00 50.91 328 PRO A O 1
ATOM 2371 N N . ALA A 1 329 ? -7.846 39.134 -49.682 1.00 41.06 329 ALA A N 1
ATOM 2372 C CA . ALA A 1 329 ? -8.361 40.211 -48.846 1.00 41.06 329 ALA A CA 1
ATOM 2373 C C . ALA A 1 329 ? -9.890 40.300 -48.961 1.00 41.06 329 ALA A C 1
ATOM 2375 O O . ALA A 1 329 ? -10.406 40.452 -50.065 1.00 41.06 329 ALA A O 1
ATOM 2376 N N . SER A 1 330 ? -10.610 40.274 -47.834 1.00 45.53 330 SER A N 1
ATOM 2377 C CA . SER A 1 330 ? -11.932 40.905 -47.662 1.00 45.53 330 SER A CA 1
ATOM 2378 C C . SER A 1 330 ? -12.359 40.867 -46.194 1.00 45.53 330 SER A C 1
ATOM 2380 O O . SER A 1 330 ? -12.150 39.877 -45.500 1.00 45.53 330 SER A O 1
ATOM 2382 N N . LYS A 1 331 ? -12.948 41.966 -45.714 1.00 44.16 331 LYS A N 1
ATOM 2383 C CA . LYS A 1 331 ? -13.275 42.209 -44.301 1.00 44.16 331 LYS A CA 1
ATOM 2384 C C . LYS A 1 331 ? -14.785 42.464 -44.169 1.00 44.16 331 LYS A C 1
ATOM 2386 O O . LYS A 1 331 ? -15.229 43.514 -44.628 1.00 44.16 331 LYS A O 1
ATOM 2391 N N . PRO A 1 332 ? -15.581 41.554 -43.578 1.00 47.09 332 PRO A N 1
ATOM 2392 C CA . PRO A 1 332 ? -17.015 41.785 -43.393 1.00 47.09 332 PRO A CA 1
ATOM 2393 C C . PRO A 1 332 ? -17.299 42.909 -42.383 1.00 47.09 332 PRO A C 1
ATOM 2395 O O . PRO A 1 332 ? -16.657 42.994 -41.334 1.00 47.09 332 PRO A O 1
ATOM 2398 N N . GLN A 1 333 ? -18.261 43.776 -42.705 1.00 44.09 333 GLN A N 1
ATOM 2399 C CA . GLN A 1 333 ? -18.734 44.866 -41.840 1.00 44.09 333 GLN A CA 1
ATOM 2400 C C . GLN A 1 333 ? -19.698 44.365 -40.745 1.00 44.09 333 GLN A C 1
ATOM 2402 O O . GLN A 1 333 ? -20.361 43.345 -40.937 1.00 44.09 333 GLN A O 1
ATOM 2407 N N . PRO A 1 334 ? -19.836 45.091 -39.618 1.00 46.50 334 PRO A N 1
ATOM 2408 C CA . PRO A 1 334 ? -20.832 44.775 -38.598 1.00 46.50 334 PRO A CA 1
ATOM 2409 C C . PRO A 1 334 ? -22.250 45.175 -39.054 1.00 46.50 334 PRO A C 1
ATOM 2411 O O . PRO A 1 334 ? -22.425 46.272 -39.591 1.00 46.50 334 PRO A O 1
ATOM 2414 N N . PRO A 1 335 ? -23.284 44.350 -38.805 1.00 50.16 335 PRO A N 1
ATOM 2415 C CA . PRO A 1 335 ? -24.666 44.738 -39.055 1.00 50.16 335 PRO A CA 1
ATOM 2416 C C . PRO A 1 335 ? -25.161 45.720 -37.985 1.00 50.16 335 PRO A C 1
ATOM 2418 O O . PRO A 1 335 ? -25.088 45.458 -36.784 1.00 50.16 335 PRO A O 1
ATOM 2421 N N . ALA A 1 336 ? -25.720 46.844 -38.428 1.00 39.59 336 ALA A N 1
ATOM 2422 C CA . ALA A 1 336 ? -26.443 47.766 -37.565 1.00 39.59 336 ALA A CA 1
ATOM 2423 C C . ALA A 1 336 ? -27.916 47.342 -37.451 1.00 39.59 336 ALA A C 1
ATOM 2425 O O . ALA A 1 336 ? -28.634 47.342 -38.448 1.00 39.59 336 ALA A O 1
ATOM 2426 N N . SER A 1 337 ? -28.383 47.031 -36.239 1.00 45.31 337 SER A N 1
ATOM 2427 C CA . SER A 1 337 ? -29.791 47.149 -35.822 1.00 45.31 337 SER A CA 1
ATOM 2428 C C . SER A 1 337 ? -29.904 46.998 -34.306 1.00 45.31 337 SER A C 1
ATOM 2430 O O . SER A 1 337 ? -29.266 46.136 -33.710 1.00 45.31 337 SER A O 1
ATOM 2432 N N . LYS A 1 338 ? -30.705 47.862 -33.676 1.00 43.72 338 LYS A N 1
ATOM 2433 C CA . LYS A 1 338 ? -30.836 47.988 -32.218 1.00 43.72 338 LYS A CA 1
ATOM 2434 C C . LYS A 1 338 ? -32.276 47.637 -31.814 1.00 43.72 338 LYS A C 1
ATOM 2436 O O . LYS A 1 338 ? -33.159 48.449 -32.081 1.00 43.72 338 LYS A O 1
ATOM 2441 N N . PRO A 1 339 ? -32.543 46.469 -31.201 1.00 44.84 339 PRO A N 1
ATOM 2442 C CA . PRO A 1 339 ? -33.886 46.133 -30.731 1.00 44.84 339 PRO A CA 1
ATOM 2443 C C . PRO A 1 339 ? -34.331 47.055 -29.585 1.00 44.84 339 PRO A C 1
ATOM 2445 O O . PRO A 1 339 ? -33.548 47.365 -28.685 1.00 44.84 339 PRO A O 1
ATOM 2448 N N . GLN A 1 340 ? -35.587 47.502 -29.625 1.00 44.38 340 GLN A N 1
ATOM 2449 C CA . GLN A 1 340 ? -36.210 48.303 -28.564 1.00 44.38 340 GLN A CA 1
ATOM 2450 C C . GLN A 1 340 ? -36.569 47.443 -27.336 1.00 44.38 340 GLN A C 1
ATOM 2452 O O . GLN A 1 340 ? -36.816 46.245 -27.483 1.00 44.38 340 GLN A O 1
ATOM 2457 N N . PRO A 1 341 ? -36.647 48.033 -26.127 1.00 43.56 341 PRO A N 1
ATOM 2458 C CA . PRO A 1 341 ? -37.078 47.312 -24.935 1.00 43.56 341 PRO A CA 1
ATOM 2459 C C . PRO A 1 341 ? -38.604 47.094 -24.940 1.00 43.56 341 PRO A C 1
ATOM 2461 O O . PRO A 1 341 ? -39.348 48.060 -25.131 1.00 43.56 341 PRO A O 1
ATOM 2464 N N . PRO A 1 342 ? -39.105 45.873 -24.675 1.00 47.47 342 PRO A N 1
ATOM 2465 C CA . PRO A 1 342 ? -40.521 45.665 -24.405 1.00 47.47 342 PRO A CA 1
ATOM 2466 C C . PRO A 1 342 ? -40.872 46.188 -23.006 1.00 47.47 342 PRO A C 1
ATOM 2468 O O . PRO A 1 342 ? -40.286 45.787 -22.000 1.00 47.47 342 PRO A O 1
ATOM 2471 N N . ALA A 1 343 ? -41.863 47.074 -22.936 1.00 43.25 343 ALA A N 1
ATOM 2472 C CA . ALA A 1 343 ? -42.445 47.508 -21.675 1.00 43.25 343 ALA A CA 1
ATOM 2473 C C . ALA A 1 343 ? -43.432 46.449 -21.160 1.00 43.25 343 ALA A C 1
ATOM 2475 O O . ALA A 1 343 ? -44.512 46.278 -21.720 1.00 43.25 343 ALA A O 1
ATOM 2476 N N . SER A 1 344 ? -43.080 45.757 -20.078 1.00 45.09 344 SER A N 1
ATOM 2477 C CA . SER A 1 344 ? -44.018 45.042 -19.199 1.00 45.09 344 SER A CA 1
ATOM 2478 C C . SER A 1 344 ? -43.325 44.748 -17.874 1.00 45.09 344 SER A C 1
ATOM 2480 O O . SER A 1 344 ? -42.272 44.120 -17.849 1.00 45.09 344 SER A O 1
ATOM 2482 N N . LYS A 1 345 ? -43.905 45.232 -16.774 1.00 43.09 345 LYS A N 1
ATOM 2483 C CA . LYS A 1 345 ? -43.438 44.998 -15.403 1.00 43.09 345 LYS A CA 1
ATOM 2484 C C . LYS A 1 345 ? -44.073 43.697 -14.893 1.00 43.09 345 LYS A C 1
ATOM 2486 O O . LYS A 1 345 ? -45.289 43.703 -14.714 1.00 43.09 345 LYS A O 1
ATOM 2491 N N . PRO A 1 346 ? -43.315 42.617 -14.631 1.00 44.09 346 PRO A N 1
ATOM 2492 C CA . PRO A 1 346 ? -43.862 41.451 -13.949 1.00 44.09 346 PRO A CA 1
ATOM 2493 C C . PRO A 1 346 ? -44.166 41.800 -12.488 1.00 44.09 346 PRO A C 1
ATOM 2495 O O . PRO A 1 346 ? -43.393 42.507 -11.834 1.00 44.09 346 PRO A O 1
ATOM 2498 N N . GLU A 1 347 ? -45.294 41.317 -11.978 1.00 47.47 347 GLU A N 1
ATOM 2499 C CA . GLU A 1 347 ? -45.639 41.415 -10.558 1.00 47.47 347 GLU A CA 1
ATOM 2500 C C . GLU A 1 347 ? -44.709 40.546 -9.690 1.00 47.47 347 GLU A C 1
ATOM 2502 O O . GLU A 1 347 ? -44.166 39.546 -10.170 1.00 47.47 347 GLU A O 1
ATOM 2507 N N . PRO A 1 348 ? -44.495 40.904 -8.409 1.00 46.41 348 PRO A N 1
ATOM 2508 C CA . PRO A 1 348 ? -43.676 40.099 -7.512 1.00 46.41 348 PRO A CA 1
ATOM 2509 C C . PRO A 1 348 ? -44.385 38.772 -7.184 1.00 46.41 348 PRO A C 1
ATOM 2511 O O . PRO A 1 348 ? -45.515 38.802 -6.688 1.00 46.41 348 PRO A O 1
ATOM 2514 N N . PRO A 1 349 ? -43.747 37.603 -7.384 1.00 48.28 349 PRO A N 1
ATOM 2515 C CA . PRO A 1 349 ? -44.329 36.337 -6.963 1.00 48.28 349 PRO A CA 1
ATOM 2516 C C . PRO A 1 349 ? -44.380 36.272 -5.432 1.00 48.28 349 PRO A C 1
ATOM 2518 O O . PRO A 1 349 ? -43.356 36.265 -4.746 1.00 48.28 349 PRO A O 1
ATOM 2521 N N . ALA A 1 350 ? -45.597 36.220 -4.897 1.00 46.38 350 ALA A N 1
ATOM 2522 C CA . ALA A 1 350 ? -45.834 35.888 -3.502 1.00 46.38 350 ALA A CA 1
ATOM 2523 C C . ALA A 1 350 ? -45.539 34.400 -3.232 1.00 46.38 350 ALA A C 1
ATOM 2525 O O . ALA A 1 350 ? -45.652 33.559 -4.122 1.00 46.38 350 ALA A O 1
ATOM 2526 N N . SER A 1 351 ? -45.296 34.086 -1.956 1.00 47.41 351 SER A N 1
ATOM 2527 C CA . SER A 1 351 ? -45.064 32.747 -1.381 1.00 47.41 351 SER A CA 1
ATOM 2528 C C . SER A 1 351 ? -43.612 32.250 -1.387 1.00 47.41 351 SER A C 1
ATOM 2530 O O . SER A 1 351 ? -43.046 31.827 -2.390 1.00 47.41 351 SER A O 1
ATOM 2532 N N . LYS A 1 352 ? -43.042 32.241 -0.176 1.00 48.62 352 LYS A N 1
ATOM 2533 C CA . LYS A 1 352 ? -41.825 31.514 0.213 1.00 48.62 352 LYS A CA 1
ATOM 2534 C C . LYS A 1 352 ? -41.933 30.031 -0.200 1.00 48.62 352 LYS A C 1
ATOM 2536 O O . LYS A 1 352 ? -43.010 29.463 -0.010 1.00 48.62 352 LYS A O 1
ATOM 2541 N N . PRO A 1 353 ? -40.847 29.371 -0.647 1.00 47.25 353 PRO A N 1
ATOM 2542 C CA . PRO A 1 353 ? -40.833 27.915 -0.761 1.00 47.25 353 PRO A CA 1
ATOM 2543 C C . PRO A 1 353 ? -41.166 27.271 0.598 1.00 47.25 353 PRO A C 1
ATOM 2545 O O . PRO A 1 353 ? -40.677 27.764 1.624 1.00 47.25 353 PRO A O 1
ATOM 2548 N N . PRO A 1 354 ? -41.979 26.200 0.643 1.00 58.22 354 PRO A N 1
ATOM 2549 C CA . PRO A 1 354 ? -42.215 25.475 1.884 1.00 58.22 354 PRO A CA 1
ATOM 2550 C C . PRO A 1 354 ? -40.902 24.850 2.391 1.00 58.22 354 PRO A C 1
ATOM 2552 O O . PRO A 1 354 ? -40.048 24.478 1.580 1.00 58.22 354 PRO A O 1
ATOM 2555 N N . PRO A 1 355 ? -40.711 24.732 3.718 1.00 54.00 355 PRO A N 1
ATOM 2556 C CA . PRO A 1 355 ? -39.543 24.055 4.270 1.00 54.00 355 PRO A CA 1
ATOM 2557 C C . PRO A 1 355 ? -39.511 22.581 3.824 1.00 54.00 355 PRO A C 1
ATOM 2559 O O . PRO A 1 355 ? -40.572 21.997 3.582 1.00 54.00 355 PRO A O 1
ATOM 2562 N N . PRO A 1 356 ? -38.318 21.963 3.728 1.00 54.12 356 PRO A N 1
ATOM 2563 C CA . PRO A 1 356 ? -38.210 20.544 3.408 1.00 54.12 356 PRO A CA 1
ATOM 2564 C C . PRO A 1 356 ? -38.986 19.701 4.434 1.00 54.12 356 PRO A C 1
ATOM 2566 O O . PRO A 1 356 ? -39.064 20.091 5.605 1.00 54.12 356 PRO A O 1
ATOM 2569 N N . PRO A 1 357 ? -39.558 18.553 4.024 1.00 55.66 357 PRO A N 1
ATOM 2570 C CA . PRO A 1 357 ? -40.267 17.680 4.947 1.00 55.66 357 PRO A CA 1
ATOM 2571 C C . PRO A 1 357 ? -39.333 17.248 6.089 1.00 55.66 357 PRO A C 1
ATOM 2573 O O . PRO A 1 357 ? -38.136 17.044 5.853 1.00 55.66 357 PRO A O 1
ATOM 2576 N N . PRO A 1 358 ? -39.847 17.106 7.326 1.00 53.62 358 PRO A N 1
ATOM 2577 C CA . PRO A 1 358 ? -39.041 16.617 8.435 1.00 53.62 358 PRO A CA 1
ATOM 2578 C C . PRO A 1 358 ? -38.466 15.232 8.096 1.00 53.62 358 PRO A C 1
ATOM 2580 O O . PRO A 1 358 ? -39.118 14.464 7.380 1.00 53.62 358 PRO A O 1
ATOM 2583 N N . PRO A 1 359 ? -37.262 14.895 8.597 1.00 47.81 359 PRO A N 1
ATOM 2584 C CA . PRO A 1 359 ? -36.663 13.591 8.346 1.00 47.81 359 PRO A CA 1
ATOM 2585 C C . PRO A 1 359 ? -37.629 12.483 8.773 1.00 47.81 359 PRO A C 1
ATOM 2587 O O . PRO A 1 359 ? -38.256 12.574 9.833 1.00 47.81 359 PRO A O 1
ATOM 2590 N N . ALA A 1 360 ? -37.746 11.450 7.935 1.00 41.06 360 ALA A N 1
ATOM 2591 C CA . ALA A 1 360 ? -38.601 10.302 8.209 1.00 41.06 360 ALA A CA 1
ATOM 2592 C C . ALA A 1 360 ? -38.296 9.732 9.609 1.00 41.06 360 ALA A C 1
ATOM 2594 O O . ALA A 1 360 ? -37.127 9.713 10.013 1.00 41.06 360 ALA A O 1
ATOM 2595 N N . PRO A 1 361 ? -39.320 9.296 10.369 1.00 40.06 361 PRO A N 1
ATOM 2596 C CA . PRO A 1 361 ? -39.130 8.854 11.742 1.00 40.06 361 PRO A CA 1
ATOM 2597 C C . PRO A 1 361 ? -38.116 7.712 11.790 1.00 40.06 361 PRO A C 1
ATOM 2599 O O . PRO A 1 361 ? -38.278 6.694 11.117 1.00 40.06 361 PRO A O 1
ATOM 2602 N N . VAL A 1 362 ? -37.071 7.910 12.596 1.00 41.53 362 VAL A N 1
ATOM 2603 C CA . VAL A 1 362 ? -35.987 6.942 12.788 1.00 41.53 362 VAL A CA 1
ATOM 2604 C C . VAL A 1 362 ? -36.599 5.601 13.189 1.00 41.53 362 VAL A C 1
ATOM 2606 O O . VAL A 1 362 ? -37.344 5.533 14.172 1.00 41.53 362 VAL A O 1
ATOM 2609 N N . ALA A 1 363 ? -36.318 4.548 12.420 1.00 42.78 363 ALA A N 1
ATOM 2610 C CA . ALA A 1 363 ? -36.765 3.206 12.765 1.00 42.78 363 ALA A CA 1
ATOM 2611 C C . ALA A 1 363 ? -36.204 2.838 14.146 1.00 42.78 363 ALA A C 1
ATOM 2613 O O . ALA A 1 363 ? -35.021 3.039 14.414 1.00 42.78 363 ALA A O 1
ATOM 2614 N N . LYS A 1 364 ? -37.071 2.352 15.040 1.00 37.94 364 LYS A N 1
ATOM 2615 C CA . LYS A 1 364 ? -36.676 2.007 16.408 1.00 37.94 364 LYS A CA 1
ATOM 2616 C C . LYS A 1 364 ? -35.771 0.781 16.384 1.00 37.94 364 LYS A C 1
ATOM 2618 O O . LYS A 1 364 ? -36.158 -0.253 15.839 1.00 37.94 364 LYS A O 1
ATOM 2623 N N . CYS A 1 365 ? -34.606 0.909 16.999 1.00 54.03 365 CYS A N 1
ATOM 2624 C CA . CYS A 1 365 ? -33.605 -0.140 17.089 1.00 54.03 365 CYS A CA 1
ATOM 2625 C C . CYS A 1 365 ? -34.148 -1.316 17.912 1.00 54.03 365 CYS A C 1
ATOM 2627 O O . CYS A 1 365 ? -34.850 -1.124 18.910 1.00 54.03 365 CYS A O 1
ATOM 2629 N N . LYS A 1 366 ? -33.873 -2.544 17.463 1.00 51.81 366 LYS A N 1
ATOM 2630 C CA . LYS A 1 366 ? -34.204 -3.758 18.216 1.00 51.81 366 LYS A CA 1
ATOM 2631 C C . LYS A 1 366 ? -33.003 -4.144 19.084 1.00 51.81 366 LYS A C 1
ATOM 2633 O O . LYS A 1 366 ? -31.889 -4.075 18.578 1.00 51.81 366 LYS A O 1
ATOM 2638 N N . PRO A 1 367 ? -33.208 -4.594 20.334 1.00 50.69 367 PRO A N 1
ATOM 2639 C CA . PRO A 1 367 ? -32.150 -5.247 21.094 1.00 50.69 367 PRO A CA 1
ATOM 2640 C C . PRO A 1 367 ? -31.674 -6.504 20.359 1.00 50.69 367 PRO A C 1
ATOM 2642 O O . PRO A 1 367 ? -32.505 -7.312 19.928 1.00 50.69 367 PRO A O 1
ATOM 2645 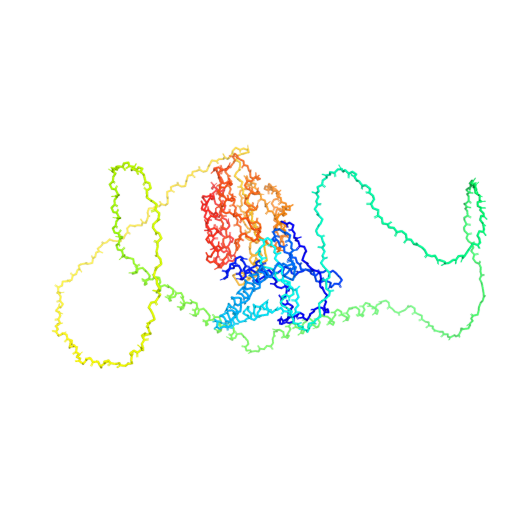N N . HIS A 1 368 ? -30.360 -6.668 20.235 1.00 54.09 368 HIS A N 1
ATOM 2646 C CA . HIS A 1 368 ? -29.748 -7.870 19.675 1.00 54.09 368 HIS A CA 1
ATOM 2647 C C . HIS A 1 368 ? -29.905 -9.051 20.648 1.00 54.09 368 HIS A C 1
ATOM 2649 O O . HIS A 1 368 ? -29.995 -8.869 21.865 1.00 54.09 368 HIS A O 1
ATOM 2655 N N . GLN A 1 369 ? -29.992 -10.273 20.118 1.00 53.12 369 GLN A N 1
ATOM 2656 C CA . GLN A 1 369 ? -29.843 -11.478 20.938 1.00 53.12 369 GLN A CA 1
ATOM 2657 C C . GLN A 1 369 ? -28.345 -11.669 21.249 1.00 53.12 369 GLN A C 1
ATOM 2659 O O . GLN A 1 369 ? -27.520 -11.320 20.404 1.00 53.12 369 GLN A O 1
ATOM 2664 N N . PRO A 1 370 ? -27.963 -12.250 22.401 1.00 51.81 370 PRO A N 1
ATOM 2665 C CA . PRO A 1 370 ? -26.572 -12.624 22.650 1.00 51.81 370 PRO A CA 1
ATOM 2666 C C . PRO A 1 370 ? -26.053 -13.558 21.542 1.00 51.81 370 PRO A C 1
ATOM 2668 O O . PRO A 1 370 ? -26.609 -14.639 21.346 1.00 51.81 370 PRO A O 1
ATOM 2671 N N . GLY A 1 371 ? -25.010 -13.135 20.820 1.00 56.50 371 GLY A N 1
ATOM 2672 C CA . GLY A 1 371 ? -24.479 -13.825 19.631 1.00 56.50 371 GLY A CA 1
ATOM 2673 C C . GLY A 1 371 ? -24.884 -13.230 18.269 1.00 56.50 371 GLY A C 1
ATOM 2674 O O . GLY A 1 371 ? -24.282 -13.595 17.260 1.00 56.50 371 GLY A O 1
ATOM 2675 N N . ASP A 1 372 ? -25.827 -12.282 18.247 1.00 64.19 372 ASP A N 1
ATOM 2676 C CA . ASP A 1 372 ? -26.192 -11.457 17.079 1.00 64.19 372 ASP A CA 1
ATOM 2677 C C . ASP A 1 372 ? -25.787 -9.976 17.285 1.00 64.19 372 ASP A C 1
ATOM 2679 O O . ASP A 1 372 ? -26.345 -9.066 16.669 1.00 64.19 372 ASP A O 1
ATOM 2683 N N . GLU A 1 373 ? -24.852 -9.722 18.205 1.00 67.94 373 GLU A N 1
ATOM 2684 C CA . GLU A 1 373 ? -24.344 -8.391 18.559 1.00 67.94 373 GLU A CA 1
ATOM 2685 C C . GLU A 1 373 ? -23.551 -7.770 17.390 1.00 67.94 373 GLU A C 1
ATOM 2687 O O . GLU A 1 373 ? -22.743 -8.464 16.766 1.00 67.94 373 GLU A O 1
ATOM 2692 N N . PRO A 1 374 ? -23.762 -6.482 17.052 1.00 74.19 374 PRO A N 1
ATOM 2693 C CA . PRO A 1 374 ? -23.181 -5.896 15.854 1.00 74.19 374 PRO A CA 1
ATOM 2694 C C . PRO A 1 374 ? -21.676 -5.679 16.022 1.00 74.19 374 PRO A C 1
ATOM 2696 O O . PRO A 1 374 ? -21.219 -4.930 16.887 1.00 74.19 374 PRO A O 1
ATOM 2699 N N . GLU A 1 375 ? -20.894 -6.308 15.152 1.00 85.81 375 GLU A N 1
ATOM 2700 C CA . GLU A 1 375 ? -19.434 -6.284 15.222 1.00 85.81 375 GLU A CA 1
ATOM 2701 C C . GLU A 1 375 ? -18.832 -5.112 14.443 1.00 85.81 375 GLU A C 1
ATOM 2703 O O . GLU A 1 375 ? -19.234 -4.811 13.315 1.00 85.81 375 GLU A O 1
ATOM 2708 N N . VAL A 1 376 ? -17.776 -4.504 14.990 1.00 91.94 376 VAL A N 1
ATOM 2709 C CA . VAL A 1 376 ? -16.946 -3.532 14.263 1.00 91.94 376 VAL A CA 1
ATOM 2710 C C . VAL A 1 376 ? -15.571 -4.129 13.993 1.00 91.94 376 VAL A C 1
ATOM 2712 O O . VAL A 1 376 ? -14.804 -4.350 14.923 1.00 91.94 376 VAL A O 1
ATOM 2715 N N . VAL A 1 377 ? -15.202 -4.334 12.727 1.00 93.00 377 VAL A N 1
ATOM 2716 C CA . VAL A 1 377 ? -13.850 -4.797 12.363 1.00 93.00 377 VAL A CA 1
ATOM 2717 C C . VAL A 1 377 ? -13.043 -3.653 11.770 1.00 93.00 377 VAL A C 1
ATOM 2719 O O . VAL A 1 377 ? -13.355 -3.150 10.693 1.00 93.00 377 VAL A O 1
ATOM 2722 N N . MET A 1 378 ? -11.981 -3.242 12.456 1.00 93.00 378 MET A N 1
ATOM 2723 C CA . MET A 1 378 ? -11.111 -2.165 12.004 1.00 93.00 378 MET A CA 1
ATOM 2724 C C . MET A 1 378 ? -9.850 -2.705 11.317 1.00 93.00 378 MET A C 1
ATOM 2726 O O . MET A 1 378 ? -9.098 -3.504 11.881 1.00 93.00 378 MET A O 1
ATOM 2730 N N . ILE A 1 379 ? -9.593 -2.199 10.111 1.00 92.31 379 ILE A N 1
ATOM 2731 C CA . ILE A 1 379 ? -8.318 -2.314 9.401 1.00 92.31 379 ILE A CA 1
ATOM 2732 C C . ILE A 1 379 ? -7.680 -0.926 9.411 1.00 92.31 379 ILE A C 1
ATOM 2734 O O . ILE A 1 379 ? -8.265 0.026 8.896 1.00 92.31 379 ILE A O 1
ATOM 2738 N N . VAL A 1 380 ? -6.477 -0.809 9.973 1.00 90.06 380 VAL A N 1
ATOM 2739 C CA . VAL A 1 380 ? -5.689 0.429 9.921 1.00 90.06 380 VAL A CA 1
ATOM 2740 C C . VAL A 1 380 ? -4.462 0.185 9.067 1.00 90.06 380 VAL A C 1
ATOM 2742 O O . VAL A 1 380 ? -3.600 -0.619 9.418 1.00 90.06 380 VAL A O 1
ATOM 2745 N N . ASP A 1 381 ? -4.382 0.899 7.952 1.00 87.56 381 ASP A N 1
ATOM 2746 C CA . ASP A 1 381 ? -3.167 1.012 7.170 1.00 87.56 381 ASP A CA 1
ATOM 2747 C C . ASP A 1 381 ? -2.077 1.664 8.026 1.00 87.56 381 ASP A C 1
ATOM 2749 O O . ASP A 1 381 ? -2.233 2.757 8.577 1.00 87.56 381 ASP A O 1
ATOM 2753 N N . ALA A 1 382 ? -0.975 0.944 8.168 1.00 84.31 382 ALA A N 1
ATOM 2754 C CA . ALA A 1 382 ? 0.218 1.397 8.857 1.00 84.31 382 ALA A CA 1
ATOM 2755 C C . ALA A 1 382 ? 1.420 1.319 7.909 1.00 84.31 382 ALA A C 1
ATOM 2757 O O . ALA A 1 382 ? 2.518 0.983 8.334 1.00 84.31 382 ALA A O 1
ATOM 2758 N N . SER A 1 383 ? 1.223 1.567 6.616 1.00 83.88 383 SER A N 1
ATOM 2759 C CA . SER A 1 383 ? 2.297 1.650 5.628 1.00 83.88 383 SER A CA 1
ATOM 2760 C C . SER A 1 383 ? 3.137 2.929 5.782 1.00 83.88 383 SER A C 1
ATOM 2762 O O . SER A 1 383 ? 2.880 3.791 6.627 1.00 83.88 383 SER A O 1
ATOM 2764 N N . GLY A 1 384 ? 4.206 3.045 4.990 1.00 82.31 384 GLY A N 1
ATOM 2765 C CA . GLY A 1 384 ? 5.137 4.175 5.055 1.00 82.31 384 GLY A CA 1
ATOM 2766 C C . GLY A 1 384 ? 4.521 5.537 4.707 1.00 82.31 384 GLY A C 1
ATOM 2767 O O . GLY A 1 384 ? 4.940 6.535 5.293 1.00 82.31 384 GLY A O 1
ATOM 2768 N N . SER A 1 385 ? 3.526 5.586 3.815 1.00 83.12 385 SER A N 1
ATOM 2769 C CA . SER A 1 385 ? 2.803 6.808 3.412 1.00 83.12 385 SER A CA 1
ATOM 2770 C C . SER A 1 385 ? 2.004 7.418 4.564 1.00 83.12 385 SER A C 1
ATOM 2772 O O . SER A 1 385 ? 1.964 8.637 4.716 1.00 83.12 385 SER A O 1
ATOM 2774 N N . MET A 1 386 ? 1.522 6.589 5.492 1.00 87.38 386 MET A N 1
ATOM 2775 C CA . MET A 1 386 ? 0.810 7.044 6.688 1.00 87.38 386 MET A CA 1
ATOM 2776 C C . MET A 1 386 ? 1.700 7.827 7.688 1.00 87.38 386 MET A C 1
ATOM 2778 O O . MET A 1 386 ? 1.194 8.356 8.681 1.00 87.38 386 MET A O 1
ATOM 2782 N N . ASN A 1 387 ? 3.010 7.971 7.436 1.00 88.94 387 ASN A N 1
ATOM 2783 C CA . ASN A 1 387 ? 3.874 8.943 8.129 1.00 88.94 387 ASN A CA 1
ATOM 2784 C C . ASN A 1 387 ? 3.756 10.383 7.607 1.00 88.94 387 ASN A C 1
ATOM 2786 O O . ASN A 1 387 ? 4.254 11.301 8.265 1.00 88.94 387 ASN A O 1
ATOM 2790 N N . GLU A 1 388 ? 3.144 10.604 6.445 1.00 86.75 388 GLU A N 1
ATOM 2791 C CA . GLU A 1 388 ? 2.956 11.943 5.890 1.00 86.75 388 GLU A CA 1
ATOM 2792 C C . GLU A 1 388 ? 2.077 12.804 6.805 1.00 86.75 388 GLU A C 1
ATOM 2794 O O . GLU A 1 388 ? 1.262 12.305 7.586 1.00 86.75 388 GLU A O 1
ATOM 2799 N N . LYS A 1 389 ? 2.282 14.124 6.751 1.00 88.50 389 LYS A N 1
ATOM 2800 C CA . LYS A 1 389 ? 1.577 15.074 7.620 1.00 88.50 389 LYS A CA 1
ATOM 2801 C C . LYS A 1 389 ? 0.093 15.129 7.271 1.00 88.50 389 LYS A C 1
ATOM 2803 O O . LYS A 1 389 ? -0.261 15.127 6.099 1.00 88.50 389 LYS A O 1
ATOM 2808 N N . PHE A 1 390 ? -0.758 15.298 8.281 1.00 85.94 390 PHE A N 1
ATOM 2809 C CA . PHE A 1 390 ? -2.198 15.469 8.081 1.00 85.94 390 PHE A CA 1
ATOM 2810 C C . PHE A 1 390 ? -2.725 16.717 8.801 1.00 85.94 390 PHE A C 1
ATOM 2812 O O . PHE A 1 390 ? -2.424 16.935 9.975 1.00 85.94 390 PHE A O 1
ATOM 2819 N N . GLY A 1 391 ? -3.484 17.558 8.085 1.00 70.25 391 GLY A N 1
ATOM 2820 C CA . GLY A 1 391 ? -4.196 18.729 8.624 1.00 70.25 391 GLY A CA 1
ATOM 2821 C C . GLY A 1 391 ? -3.387 19.645 9.555 1.00 70.25 391 GLY A C 1
ATOM 2822 O O . GLY A 1 391 ? -3.902 20.101 10.571 1.00 70.25 391 GLY A O 1
ATOM 2823 N N . GLY A 1 392 ? -2.108 19.881 9.247 1.00 66.94 392 GLY A N 1
ATOM 2824 C CA . GLY A 1 392 ? -1.246 20.805 9.994 1.00 66.94 392 GLY A CA 1
ATOM 2825 C C . GLY A 1 392 ? -0.613 20.271 11.290 1.00 66.94 392 GLY A C 1
ATOM 2826 O O . GLY A 1 392 ? 0.175 21.000 11.890 1.00 66.94 392 GLY A O 1
ATOM 2827 N N . GLY A 1 393 ? -0.870 19.025 11.719 1.00 70.38 393 GLY A N 1
ATOM 2828 C CA . GLY A 1 393 ? -0.326 18.517 12.988 1.00 70.38 393 GLY A CA 1
ATOM 2829 C C . GLY A 1 393 ? -0.273 16.992 13.141 1.00 70.38 393 GLY A C 1
ATOM 2830 O O . GLY A 1 393 ? -1.299 16.327 13.295 1.00 70.38 393 GLY A O 1
ATOM 2831 N N . GLY A 1 394 ? 0.948 16.454 13.223 1.00 85.38 394 GLY A N 1
ATOM 2832 C CA . GLY A 1 394 ? 1.213 15.013 13.318 1.00 85.38 394 GLY A CA 1
ATOM 2833 C C . GLY A 1 394 ? 1.112 14.286 11.974 1.00 85.38 394 GLY A C 1
ATOM 2834 O O . GLY A 1 394 ? 0.907 14.919 10.933 1.00 85.38 394 GLY A O 1
ATOM 2835 N N . SER A 1 395 ? 1.277 12.963 11.992 1.00 91.81 395 SER A N 1
ATOM 2836 C CA . SER A 1 395 ? 1.124 12.119 10.796 1.00 91.81 395 SER A CA 1
ATOM 2837 C C . SER A 1 395 ? -0.314 11.628 10.573 1.00 91.81 395 SER A C 1
ATOM 2839 O O . SER A 1 395 ? -1.132 11.631 11.501 1.00 91.81 395 SER A O 1
ATOM 2841 N N . ARG A 1 396 ? -0.625 11.150 9.357 1.00 91.62 396 ARG A N 1
ATOM 2842 C CA . ARG A 1 396 ? -1.883 10.442 9.040 1.00 91.62 396 ARG A CA 1
ATOM 2843 C C . ARG A 1 396 ? -2.129 9.282 10.017 1.00 91.62 396 ARG A C 1
ATOM 2845 O O . ARG A 1 396 ? -3.233 9.165 10.544 1.00 91.62 396 ARG A O 1
ATOM 2852 N N . LEU A 1 397 ? -1.099 8.496 10.349 1.00 92.06 397 LEU A N 1
ATOM 2853 C CA . LEU A 1 397 ? -1.175 7.401 11.325 1.00 92.06 397 LEU A CA 1
ATOM 2854 C C . LEU A 1 397 ? -1.483 7.896 12.746 1.00 92.06 397 LEU A C 1
ATOM 2856 O O . LEU A 1 397 ? -2.321 7.313 13.430 1.00 92.06 397 LEU A O 1
ATOM 2860 N N . GLU A 1 398 ? -0.847 8.973 13.213 1.00 92.31 398 GLU A N 1
ATOM 2861 C CA . GLU A 1 398 ? -1.153 9.558 14.528 1.00 92.31 398 GLU A CA 1
ATOM 2862 C C . GLU A 1 398 ? -2.587 10.095 14.600 1.00 92.31 398 GLU A C 1
ATOM 2864 O O . GLU A 1 398 ? -3.268 9.926 15.614 1.00 92.31 398 GLU A O 1
ATOM 2869 N N . ALA A 1 399 ? -3.064 10.724 13.525 1.00 93.25 399 ALA A N 1
ATOM 2870 C CA . ALA A 1 399 ? -4.439 11.192 13.430 1.00 93.25 399 ALA A CA 1
ATOM 2871 C C . ALA A 1 399 ? -5.431 10.013 13.423 1.00 93.25 399 ALA A C 1
ATOM 2873 O O . ALA A 1 399 ? -6.399 10.038 14.185 1.00 93.25 399 ALA A O 1
ATOM 2874 N N . ALA A 1 400 ? -5.147 8.954 12.655 1.00 93.62 400 ALA A N 1
ATOM 2875 C CA . ALA A 1 400 ? -5.936 7.723 12.614 1.00 93.62 400 ALA A CA 1
ATOM 2876 C C . ALA A 1 400 ? -6.017 7.034 13.986 1.00 93.62 400 ALA A C 1
ATOM 2878 O O . ALA A 1 400 ? -7.109 6.678 14.417 1.00 93.62 400 ALA A O 1
ATOM 2879 N N . LYS A 1 401 ? -4.900 6.923 14.720 1.00 94.25 401 LYS A N 1
ATOM 2880 C CA . LYS A 1 401 ? -4.871 6.377 16.092 1.00 94.25 401 LYS A CA 1
ATOM 2881 C C . LYS A 1 401 ? -5.775 7.153 17.051 1.00 94.25 401 LYS A C 1
ATOM 2883 O O . LYS A 1 401 ? -6.595 6.553 17.743 1.00 94.25 401 LYS A O 1
ATOM 2888 N N . ARG A 1 402 ? -5.656 8.490 17.075 1.00 93.31 402 ARG A N 1
ATOM 2889 C CA . ARG A 1 402 ? -6.482 9.363 17.935 1.00 93.31 402 ARG A CA 1
ATOM 2890 C C . ARG A 1 402 ? -7.970 9.253 17.598 1.00 93.31 402 ARG A C 1
ATOM 2892 O O . ARG A 1 402 ? -8.809 9.225 18.495 1.00 93.31 402 ARG A O 1
ATOM 2899 N N . ALA A 1 403 ? -8.295 9.184 16.312 1.00 95.00 403 ALA A N 1
ATOM 2900 C CA . ALA A 1 403 ? -9.665 9.055 15.845 1.00 95.00 403 ALA A CA 1
ATOM 2901 C C . ALA A 1 403 ? -10.256 7.660 16.135 1.00 95.00 403 ALA A C 1
ATOM 2903 O O . ALA A 1 403 ? -11.414 7.571 16.547 1.00 95.00 403 ALA A O 1
ATOM 2904 N N . ALA A 1 404 ? -9.453 6.596 16.028 1.00 95.00 404 ALA A N 1
ATOM 2905 C CA . ALA A 1 404 ? -9.844 5.235 16.386 1.00 95.00 404 ALA A CA 1
ATOM 2906 C C . ALA A 1 404 ? -10.112 5.088 17.894 1.00 95.00 404 ALA A C 1
ATOM 2908 O O . ALA A 1 404 ? -11.149 4.546 18.267 1.00 95.00 404 ALA A O 1
ATOM 2909 N N . ASP A 1 405 ? -9.253 5.638 18.765 1.00 95.12 405 ASP A N 1
ATOM 2910 C CA . ASP A 1 405 ? -9.515 5.723 20.214 1.00 95.12 405 ASP A CA 1
ATOM 2911 C C . ASP A 1 405 ? -10.859 6.422 20.492 1.00 95.12 405 ASP A C 1
ATOM 2913 O O . ASP A 1 405 ? -11.732 5.867 21.167 1.00 95.12 405 ASP A O 1
ATOM 2917 N N . ALA A 1 406 ? -11.074 7.595 19.887 1.00 92.81 406 ALA A N 1
ATOM 2918 C CA . ALA A 1 406 ? -12.301 8.363 20.059 1.00 92.81 406 ALA A CA 1
ATOM 2919 C C . ALA A 1 406 ? -13.553 7.629 19.544 1.00 92.81 406 ALA A C 1
ATOM 2921 O O . ALA A 1 406 ? -14.632 7.821 20.114 1.00 92.81 406 ALA A O 1
ATOM 2922 N N . MET A 1 407 ? -13.426 6.820 18.484 1.00 94.12 407 MET A N 1
ATOM 2923 C CA . MET A 1 407 ? -14.479 5.962 17.933 1.00 94.12 407 MET A CA 1
ATOM 2924 C C . MET A 1 407 ? -14.796 4.799 18.880 1.00 94.12 407 MET A C 1
ATOM 2926 O O . MET A 1 407 ? -15.942 4.669 19.306 1.00 94.12 407 MET A O 1
ATOM 2930 N N . ILE A 1 408 ? -13.790 4.012 19.274 1.00 93.75 408 ILE A N 1
ATOM 2931 C CA . ILE A 1 408 ? -13.926 2.819 20.130 1.00 93.75 408 ILE A CA 1
ATOM 2932 C C . ILE A 1 408 ? -14.537 3.169 21.491 1.00 93.75 408 ILE A C 1
ATOM 2934 O O . ILE A 1 408 ? -15.394 2.446 22.000 1.00 93.75 408 ILE A O 1
ATOM 2938 N N . ARG A 1 409 ? -14.159 4.316 22.068 1.00 91.81 409 ARG A N 1
ATOM 2939 C CA . ARG A 1 409 ? -14.763 4.828 23.311 1.00 91.81 409 ARG A CA 1
ATOM 2940 C C . ARG A 1 409 ? -16.231 5.235 23.168 1.00 91.81 409 ARG A C 1
ATOM 2942 O O . ARG A 1 409 ? -16.910 5.329 24.182 1.00 91.81 409 ARG A O 1
ATOM 2949 N N . SER A 1 410 ? -16.706 5.505 21.950 1.00 90.31 410 SER A N 1
ATOM 2950 C CA . SER A 1 410 ? -18.096 5.907 21.683 1.00 90.31 410 SER A CA 1
ATOM 2951 C C . SER A 1 410 ? -19.026 4.773 21.247 1.00 90.31 410 SER A C 1
ATOM 2953 O O . SER A 1 410 ? -20.221 5.018 21.121 1.00 90.31 410 SER A O 1
ATOM 2955 N N . LEU A 1 411 ? -18.507 3.561 21.028 1.00 90.00 411 LEU A N 1
ATOM 2956 C CA . LEU A 1 411 ? -19.333 2.396 20.701 1.00 90.00 411 LEU A CA 1
ATOM 2957 C C . LEU A 1 411 ? -20.180 1.960 21.924 1.00 90.00 411 LEU A C 1
ATOM 2959 O O . LEU A 1 411 ? -19.671 2.025 23.052 1.00 90.00 411 LEU A O 1
ATOM 2963 N N . PRO A 1 412 ? -21.422 1.472 21.735 1.00 86.88 412 PRO A N 1
ATOM 2964 C CA . PRO A 1 412 ? -22.233 0.821 22.778 1.00 86.88 412 PRO A CA 1
ATOM 2965 C C . PRO A 1 412 ? -21.503 -0.333 23.491 1.00 86.88 412 PRO A C 1
ATOM 2967 O O . PRO A 1 412 ? -20.506 -0.828 22.978 1.00 86.88 412 PRO A O 1
ATOM 2970 N N . GLN A 1 413 ? -21.921 -0.746 24.693 1.00 84.75 413 GLN A N 1
ATOM 2971 C CA . GLN A 1 413 ? -21.206 -1.791 25.465 1.00 84.75 413 GLN A CA 1
ATOM 2972 C C . GLN A 1 413 ? -21.425 -3.219 24.923 1.00 84.75 413 GLN A C 1
ATOM 2974 O O . GLN A 1 413 ? -20.644 -4.106 25.240 1.00 84.75 413 GLN A O 1
ATOM 2979 N N . ASP A 1 414 ? -22.441 -3.406 24.089 1.00 82.06 414 ASP A N 1
ATOM 2980 C CA . ASP A 1 414 ? -22.822 -4.609 23.335 1.00 82.06 414 ASP A CA 1
ATOM 2981 C C . ASP A 1 414 ? -22.187 -4.653 21.927 1.00 82.06 414 ASP A C 1
ATOM 2983 O O . ASP A 1 414 ? -22.721 -5.268 21.011 1.00 82.06 414 ASP A O 1
ATOM 2987 N N . VAL A 1 415 ? -21.057 -3.958 21.732 1.00 86.25 415 VAL A N 1
ATOM 2988 C CA . VAL A 1 415 ? -20.299 -3.944 20.468 1.00 86.25 415 VAL A CA 1
ATOM 2989 C C . VAL A 1 415 ? -18.880 -4.449 20.693 1.00 86.25 415 VAL A C 1
ATOM 2991 O O . VAL A 1 415 ? -18.039 -3.759 21.293 1.00 86.25 415 VAL A O 1
ATOM 2994 N N . ASP A 1 416 ? -18.605 -5.619 20.132 1.00 88.19 416 ASP A N 1
ATOM 2995 C CA . ASP A 1 416 ? -17.274 -6.207 20.047 1.00 88.19 416 ASP A CA 1
ATOM 2996 C C . ASP A 1 416 ? -16.482 -5.606 18.879 1.00 88.19 416 ASP A C 1
ATOM 2998 O O . ASP A 1 416 ? -17.015 -5.302 17.805 1.00 88.19 416 ASP A O 1
ATOM 3002 N N . VAL A 1 417 ? -15.178 -5.402 19.099 1.00 91.31 417 VAL A N 1
ATOM 3003 C CA . VAL A 1 417 ? -14.306 -4.730 18.127 1.00 91.31 417 VAL A CA 1
ATOM 3004 C C . VAL A 1 417 ? -13.152 -5.630 17.707 1.00 91.31 417 VAL A C 1
ATOM 3006 O O . VAL A 1 417 ? -12.259 -5.928 18.500 1.00 91.31 417 VAL A O 1
ATOM 3009 N N . GLY A 1 418 ? -13.141 -6.026 16.439 1.00 90.94 418 GLY A N 1
ATOM 3010 C CA . GLY A 1 418 ? -12.032 -6.719 15.796 1.00 90.94 418 GLY A CA 1
ATOM 3011 C C . GLY A 1 418 ? -10.946 -5.741 15.350 1.00 90.94 418 GLY A C 1
ATOM 3012 O O . GLY A 1 418 ? -11.244 -4.727 14.720 1.00 90.94 418 GLY A O 1
ATOM 3013 N N . LEU A 1 419 ? -9.679 -6.056 15.615 1.00 91.00 419 LEU A N 1
ATOM 3014 C CA . LEU A 1 419 ? -8.527 -5.396 14.990 1.00 91.00 419 LEU A CA 1
ATOM 3015 C C . LEU A 1 419 ? -7.764 -6.407 14.140 1.00 91.00 419 LEU A C 1
ATOM 3017 O O . LEU A 1 419 ? -7.462 -7.504 14.615 1.00 91.00 419 LEU A O 1
ATOM 3021 N N . VAL A 1 420 ? -7.399 -6.012 12.919 1.00 87.50 420 VAL A N 1
ATOM 3022 C CA . VAL A 1 420 ? -6.521 -6.803 12.045 1.00 87.50 420 VAL A CA 1
ATOM 3023 C C . VAL A 1 420 ? -5.230 -6.032 11.776 1.00 87.50 420 VAL A C 1
ATOM 3025 O O . VAL A 1 420 ? -5.259 -4.967 11.162 1.00 87.50 420 VAL A O 1
ATOM 3028 N N . ASP A 1 421 ? -4.098 -6.573 12.238 1.00 81.00 421 ASP A N 1
ATOM 3029 C CA . ASP A 1 421 ? -2.761 -5.997 12.071 1.00 81.00 421 ASP A CA 1
ATOM 3030 C C . ASP A 1 421 ? -1.847 -6.886 11.211 1.00 81.00 421 ASP A C 1
ATOM 3032 O O . ASP A 1 421 ? -1.629 -8.076 11.484 1.00 81.00 421 ASP A O 1
ATOM 3036 N N . PHE A 1 422 ? -1.243 -6.273 10.194 1.00 71.50 422 PHE A N 1
ATOM 3037 C CA . PHE A 1 422 ? -0.368 -6.936 9.228 1.00 71.50 422 PHE A CA 1
ATOM 3038 C C . PHE A 1 422 ? 1.101 -6.601 9.449 1.00 71.50 422 PHE A C 1
ATOM 3040 O O . PHE A 1 422 ? 1.451 -5.566 10.005 1.00 71.50 422 PHE A O 1
ATOM 3047 N N . GLY A 1 423 ? 1.984 -7.506 9.043 1.00 66.50 423 GLY A N 1
ATOM 3048 C CA . GLY A 1 423 ? 3.420 -7.264 8.960 1.00 66.50 423 GLY A CA 1
ATOM 3049 C C . GLY A 1 423 ? 3.801 -6.688 7.600 1.00 66.50 423 GLY A C 1
ATOM 3050 O O . GLY A 1 423 ? 3.051 -5.927 6.999 1.00 66.50 423 GLY A O 1
ATOM 3051 N N . ALA A 1 424 ? 4.969 -7.094 7.104 1.00 69.00 424 ALA A N 1
ATOM 3052 C CA . ALA A 1 424 ? 5.274 -6.965 5.683 1.00 69.00 424 ALA A CA 1
ATOM 3053 C C . ALA A 1 424 ? 4.334 -7.858 4.842 1.00 69.00 424 ALA A C 1
ATOM 3055 O O . ALA A 1 424 ? 3.674 -8.754 5.376 1.00 69.00 424 ALA A O 1
ATOM 3056 N N . CYS A 1 425 ? 4.308 -7.647 3.523 1.00 75.12 425 CYS A N 1
ATOM 3057 C CA . CYS A 1 425 ? 3.513 -8.436 2.577 1.00 75.12 425 CYS A CA 1
ATOM 3058 C C . CYS A 1 425 ? 3.573 -9.954 2.848 1.00 75.12 425 CYS A C 1
ATOM 3060 O O . CYS A 1 425 ? 4.655 -10.535 2.945 1.00 75.12 425 CYS A O 1
ATOM 3062 N N . GLY A 1 426 ? 2.405 -10.597 2.955 1.00 66.88 426 GLY A N 1
ATOM 3063 C CA . GLY A 1 426 ? 2.281 -12.028 3.252 1.00 66.88 426 GLY A CA 1
ATOM 3064 C C . GLY A 1 426 ? 2.429 -12.423 4.730 1.00 66.88 426 GLY A C 1
ATOM 3065 O O . GLY A 1 426 ? 2.367 -13.612 5.033 1.00 66.88 426 GLY A O 1
ATOM 3066 N N . GLN A 1 427 ? 2.601 -11.476 5.661 1.00 65.44 427 GLN A N 1
ATOM 3067 C CA . GLN A 1 427 ? 2.605 -11.753 7.103 1.00 65.44 427 GLN A CA 1
ATOM 3068 C C . GLN A 1 427 ? 1.335 -11.226 7.782 1.00 65.44 427 GLN A C 1
ATOM 3070 O O . GLN A 1 427 ? 1.216 -10.033 8.064 1.00 65.44 427 GLN A O 1
ATOM 3075 N N . VAL A 1 428 ? 0.414 -12.126 8.132 1.00 60.66 428 VAL A N 1
ATOM 3076 C CA . VAL A 1 428 ? -0.603 -11.837 9.158 1.00 60.66 428 VAL A CA 1
ATOM 3077 C C . VAL A 1 428 ? 0.119 -11.834 10.503 1.00 60.66 428 VAL A C 1
ATOM 3079 O O . VAL A 1 428 ? 0.725 -12.844 10.859 1.00 60.66 428 VAL A O 1
ATOM 3082 N N . ARG A 1 429 ? 0.104 -10.715 11.239 1.00 64.25 429 ARG A N 1
ATOM 3083 C CA . ARG A 1 429 ? 0.727 -10.675 12.571 1.00 64.25 429 ARG A CA 1
ATOM 3084 C C . ARG A 1 429 ? -0.277 -11.011 13.653 1.00 64.25 429 ARG A C 1
ATOM 3086 O O . ARG A 1 429 ? 0.007 -11.891 14.460 1.00 64.25 429 ARG A O 1
ATOM 3093 N N . ARG A 1 430 ? -1.404 -10.296 13.694 1.00 66.00 430 ARG A N 1
ATOM 3094 C CA . ARG A 1 430 ? -2.440 -10.467 14.716 1.00 66.00 430 ARG A CA 1
ATOM 3095 C C . ARG A 1 430 ? -3.820 -10.112 14.180 1.00 66.00 430 ARG A C 1
ATOM 3097 O O . ARG A 1 430 ? -3.992 -9.123 13.476 1.00 66.00 430 ARG A O 1
ATOM 3104 N N . ASP A 1 431 ? -4.793 -10.890 14.610 1.00 76.69 431 ASP A N 1
ATOM 3105 C CA . ASP A 1 431 ? -6.216 -10.662 14.447 1.00 76.69 431 ASP A CA 1
ATOM 3106 C C . ASP A 1 431 ? -6.905 -11.103 15.739 1.00 76.69 431 ASP A C 1
ATOM 3108 O O . ASP A 1 431 ? -6.737 -12.239 16.183 1.00 76.69 431 ASP A O 1
ATOM 3112 N N . LYS A 1 432 ? -7.606 -10.179 16.398 1.00 84.50 432 LYS A N 1
ATOM 3113 C CA . LYS A 1 432 ? -8.298 -10.441 17.665 1.00 84.50 432 LYS A CA 1
ATOM 3114 C C . LYS A 1 432 ? -9.537 -9.553 17.784 1.00 84.50 432 LYS A C 1
ATOM 3116 O O . LYS A 1 432 ? -9.484 -8.375 17.432 1.00 84.50 432 LYS A O 1
ATOM 3121 N N . PHE A 1 433 ? -10.609 -10.118 18.338 1.00 87.94 433 PHE A N 1
ATOM 3122 C CA . PHE A 1 433 ? -11.749 -9.376 18.872 1.00 87.94 433 PHE A CA 1
ATOM 3123 C C . PHE A 1 433 ? -11.534 -8.980 20.329 1.00 87.94 433 PHE A C 1
ATOM 3125 O O . PHE A 1 433 ? -10.960 -9.732 21.119 1.00 87.94 433 PHE A O 1
ATOM 3132 N N . TYR A 1 434 ? -11.985 -7.778 20.656 1.00 89.94 434 TYR A N 1
ATOM 3133 C CA . TYR A 1 434 ? -11.895 -7.178 21.973 1.00 89.94 434 TYR A CA 1
ATOM 3134 C C . TYR A 1 434 ? -13.299 -6.796 22.416 1.00 89.94 434 TYR A C 1
ATOM 3136 O O . TYR A 1 434 ? -13.946 -5.948 21.793 1.00 89.94 434 TYR A O 1
ATOM 3144 N N . SER A 1 435 ? -13.724 -7.400 23.520 1.00 89.88 435 SER A N 1
ATOM 3145 C CA . SER A 1 435 ? -14.980 -7.061 24.180 1.00 89.88 435 SER A CA 1
ATOM 3146 C C . SER A 1 435 ? -14.966 -5.637 24.740 1.00 89.88 435 SER A C 1
ATOM 3148 O O . SER A 1 435 ? -13.907 -5.007 24.876 1.00 89.88 435 SER A O 1
ATOM 3150 N N . ALA A 1 436 ? -16.128 -5.104 25.128 1.00 88.31 436 ALA A N 1
ATOM 3151 C CA . ALA A 1 436 ? -16.209 -3.759 25.708 1.00 88.31 436 ALA A CA 1
ATOM 3152 C C . ALA A 1 436 ? -15.298 -3.558 26.940 1.00 88.31 436 ALA A C 1
ATOM 3154 O O . ALA A 1 436 ? -14.700 -2.488 27.092 1.00 88.31 436 ALA A O 1
ATOM 3155 N N . GLY A 1 437 ? -15.101 -4.602 27.756 1.00 90.38 437 GLY A N 1
ATOM 3156 C CA . GLY A 1 437 ? -14.158 -4.599 28.882 1.00 90.38 437 GLY A CA 1
ATOM 3157 C C . GLY A 1 437 ? -12.677 -4.572 28.473 1.00 90.38 437 GLY A C 1
ATOM 3158 O O . GLY A 1 437 ? -11.835 -4.079 29.222 1.00 90.38 437 GLY A O 1
ATOM 3159 N N . GLU A 1 438 ? -12.341 -5.034 27.268 1.00 93.75 438 GLU A N 1
ATOM 3160 C CA . GLU A 1 438 ? -10.969 -5.100 26.746 1.00 93.75 438 GLU A CA 1
ATOM 3161 C C . GLU A 1 438 ? -10.569 -3.883 25.899 1.00 93.75 438 GLU A C 1
ATOM 3163 O O . GLU A 1 438 ? -9.429 -3.802 25.430 1.00 93.75 438 GLU A O 1
ATOM 3168 N N . ARG A 1 439 ? -11.456 -2.894 25.722 1.00 92.12 439 ARG A N 1
ATOM 3169 C CA . ARG A 1 439 ? -11.195 -1.701 24.891 1.00 92.12 439 ARG A CA 1
ATOM 3170 C C . ARG A 1 439 ? -9.925 -0.944 25.270 1.00 92.12 439 ARG A C 1
ATOM 3172 O O . ARG A 1 439 ? -9.261 -0.403 24.393 1.00 92.12 439 ARG A O 1
ATOM 3179 N N . GLY A 1 440 ? -9.546 -0.939 26.550 1.00 93.44 440 GLY A N 1
ATOM 3180 C CA . GLY A 1 440 ? -8.272 -0.364 26.996 1.00 93.44 440 GLY A CA 1
ATOM 3181 C C . GLY A 1 440 ? -7.047 -1.064 26.392 1.00 93.44 440 GLY A C 1
ATOM 3182 O O . GLY A 1 440 ? -6.092 -0.394 26.003 1.00 93.44 440 GLY A O 1
ATOM 3183 N N . ALA A 1 441 ? -7.093 -2.393 26.248 1.00 93.56 441 ALA A N 1
ATOM 3184 C CA . ALA A 1 441 ? -6.036 -3.174 25.608 1.00 93.56 441 ALA A CA 1
ATOM 3185 C C . ALA A 1 441 ? -6.015 -2.953 24.087 1.00 93.56 441 ALA A C 1
ATOM 3187 O O . ALA A 1 441 ? -4.948 -2.716 23.526 1.00 93.56 441 ALA A O 1
ATOM 3188 N N . LEU A 1 442 ? -7.186 -2.935 23.437 1.00 93.06 442 LEU A N 1
ATOM 3189 C CA . LEU A 1 442 ? -7.318 -2.602 22.012 1.00 93.06 442 LEU A CA 1
ATOM 3190 C C . LEU A 1 442 ? -6.714 -1.228 21.684 1.00 93.06 442 LEU A C 1
ATOM 3192 O O . LEU A 1 442 ? -5.930 -1.086 20.748 1.00 93.06 442 LEU A O 1
ATOM 3196 N N . ILE A 1 443 ? -7.043 -0.215 22.485 1.00 94.12 443 ILE A N 1
ATOM 3197 C CA . ILE A 1 443 ? -6.496 1.141 22.359 1.00 94.12 443 ILE A CA 1
ATOM 3198 C C . ILE A 1 443 ? -4.970 1.138 22.547 1.00 94.12 443 ILE A C 1
ATOM 3200 O O . ILE A 1 443 ? -4.264 1.853 21.836 1.00 94.12 443 ILE A O 1
ATOM 3204 N N . GLY A 1 444 ? -4.442 0.317 23.460 1.00 92.94 444 GLY A N 1
ATOM 3205 C CA . GLY A 1 444 ? -3.001 0.101 23.614 1.00 92.94 444 GLY A CA 1
ATOM 3206 C C . GLY A 1 444 ? -2.340 -0.444 22.342 1.00 92.94 444 GLY A C 1
ATOM 3207 O O . GLY A 1 444 ? -1.338 0.109 21.891 1.00 92.94 444 GLY A O 1
ATOM 3208 N N . GLU A 1 445 ? -2.930 -1.468 21.723 1.00 91.69 445 GLU A N 1
ATOM 3209 C CA . GLU A 1 445 ? -2.430 -2.070 20.477 1.00 91.69 445 GLU A CA 1
ATOM 3210 C C . GLU A 1 445 ? -2.482 -1.088 19.297 1.00 91.69 445 GLU A C 1
ATOM 3212 O O . GLU A 1 445 ? -1.492 -0.940 18.581 1.00 91.69 445 GLU A O 1
ATOM 3217 N N . ILE A 1 446 ? -3.584 -0.343 19.141 1.00 91.56 446 ILE A N 1
ATOM 3218 C CA . ILE A 1 446 ? -3.724 0.707 18.116 1.00 91.56 446 ILE A CA 1
ATOM 3219 C C . ILE A 1 446 ? -2.652 1.785 18.299 1.00 91.56 446 ILE A C 1
ATOM 3221 O O . ILE A 1 446 ? -1.973 2.163 17.344 1.00 91.56 446 ILE A O 1
ATOM 3225 N N . ASN A 1 447 ? -2.443 2.257 19.530 1.00 91.88 447 ASN A N 1
ATOM 3226 C CA . ASN A 1 447 ? -1.397 3.234 19.824 1.00 91.88 447 ASN A CA 1
ATOM 3227 C C . ASN A 1 447 ? 0.015 2.675 19.568 1.00 91.88 447 ASN A C 1
ATOM 3229 O O . ASN A 1 447 ? 0.897 3.430 19.150 1.00 91.88 447 ASN A O 1
ATOM 3233 N N . GLY A 1 448 ? 0.208 1.363 19.728 1.00 90.00 448 GLY A N 1
ATOM 3234 C CA . GLY A 1 448 ? 1.438 0.635 19.412 1.00 90.00 448 GLY A CA 1
ATOM 3235 C C . GLY A 1 448 ? 1.716 0.405 17.920 1.00 90.00 448 GLY A C 1
ATOM 3236 O O . GLY A 1 448 ? 2.837 0.022 17.585 1.00 90.00 448 GLY A O 1
ATOM 3237 N N . LEU A 1 449 ? 0.762 0.655 17.010 1.00 87.75 449 LEU A N 1
ATOM 3238 C CA . LEU A 1 449 ? 0.969 0.460 15.567 1.00 87.75 449 LEU A CA 1
ATOM 3239 C C . LEU A 1 449 ? 2.131 1.323 15.051 1.00 87.75 449 LEU A C 1
ATOM 3241 O O . LEU A 1 449 ? 2.102 2.551 15.150 1.00 87.75 449 LEU A O 1
ATOM 3245 N N . SER A 1 450 ? 3.154 0.695 14.477 1.00 85.00 450 SER A N 1
ATOM 3246 C CA . SER A 1 450 ? 4.263 1.388 13.817 1.00 85.00 450 SER A CA 1
ATOM 3247 C C . SER A 1 450 ? 4.083 1.375 12.296 1.00 85.00 450 SER A C 1
ATOM 3249 O O . SER A 1 450 ? 3.519 0.407 11.782 1.00 85.00 450 SER A O 1
ATOM 3251 N N . PRO A 1 451 ? 4.632 2.366 11.573 1.00 82.12 451 PRO A N 1
ATOM 3252 C CA . PRO A 1 451 ? 4.794 2.310 10.123 1.00 82.12 451 PRO A CA 1
ATOM 3253 C C . PRO A 1 451 ? 5.556 1.053 9.672 1.00 82.12 451 PRO A C 1
ATOM 3255 O O . PRO A 1 451 ? 6.468 0.590 10.367 1.00 82.12 451 PRO A O 1
ATOM 3258 N N . LYS A 1 452 ? 5.179 0.500 8.519 1.00 78.81 452 LYS A N 1
ATOM 3259 C CA . LYS A 1 452 ? 5.623 -0.791 7.973 1.00 78.81 452 LYS A CA 1
ATOM 3260 C C . LYS A 1 452 ? 5.855 -0.698 6.464 1.00 78.81 452 LYS A C 1
ATOM 3262 O O . LYS A 1 452 ? 5.391 0.220 5.790 1.00 78.81 452 LYS A O 1
ATOM 3267 N N . ASN A 1 453 ? 6.583 -1.680 5.937 1.00 76.56 453 ASN A N 1
ATOM 3268 C CA . ASN A 1 453 ? 6.866 -1.787 4.511 1.00 76.56 453 ASN A CA 1
ATOM 3269 C C . ASN A 1 453 ? 5.741 -2.552 3.801 1.00 76.56 453 ASN A C 1
ATOM 3271 O O . ASN A 1 453 ? 5.559 -3.747 4.044 1.00 76.56 453 ASN A O 1
ATOM 3275 N N . GLY A 1 454 ? 5.057 -1.867 2.886 1.00 78.69 454 GLY A N 1
ATOM 3276 C CA . GLY A 1 454 ? 3.960 -2.414 2.091 1.00 78.69 454 GLY A CA 1
ATOM 3277 C C . GLY A 1 454 ? 2.583 -2.282 2.749 1.00 78.69 454 GLY A C 1
ATOM 3278 O O . GLY A 1 454 ? 2.458 -2.032 3.947 1.00 78.69 454 GLY A O 1
ATOM 3279 N N . THR A 1 455 ? 1.560 -2.481 1.924 1.00 84.19 455 THR A N 1
ATOM 3280 C CA . THR A 1 455 ? 0.140 -2.292 2.235 1.00 84.19 455 THR A CA 1
ATOM 3281 C C . THR A 1 455 ? -0.627 -3.531 1.761 1.00 84.19 455 THR A C 1
ATOM 3283 O O . THR A 1 455 ? -1.109 -3.549 0.628 1.00 84.19 455 THR A O 1
ATOM 3286 N N . PRO A 1 456 ? -0.718 -4.605 2.569 1.00 87.88 456 PRO A N 1
ATOM 3287 C CA . PRO A 1 456 ? -1.420 -5.841 2.207 1.00 87.88 456 PRO A CA 1
ATOM 3288 C C . PRO A 1 456 ? -2.942 -5.699 2.395 1.00 87.88 456 PRO A C 1
ATOM 3290 O O . PRO A 1 456 ? -3.582 -6.490 3.090 1.00 87.88 456 PRO A O 1
ATOM 3293 N N . LEU A 1 457 ? -3.534 -4.654 1.812 1.00 90.19 457 LEU A N 1
ATOM 3294 C CA . LEU A 1 457 ? -4.937 -4.280 2.001 1.00 90.19 457 LEU A CA 1
ATOM 3295 C C . LEU A 1 457 ? -5.904 -5.381 1.536 1.00 90.19 457 LEU A C 1
ATOM 3297 O O . LEU A 1 457 ? -6.926 -5.623 2.177 1.00 90.19 457 LEU A O 1
ATOM 3301 N N . ALA A 1 458 ? -5.573 -6.105 0.467 1.00 91.94 458 ALA A N 1
ATOM 3302 C CA . ALA A 1 458 ? -6.392 -7.210 -0.017 1.00 91.94 458 ALA A CA 1
ATOM 3303 C C . ALA A 1 458 ? -6.374 -8.416 0.940 1.00 91.94 458 ALA A C 1
ATOM 3305 O O . ALA A 1 458 ? -7.406 -9.063 1.130 1.00 91.94 458 ALA A O 1
ATOM 3306 N N . ASP A 1 459 ? -5.228 -8.718 1.564 1.00 89.44 459 ASP A N 1
ATOM 3307 C CA . ASP A 1 459 ? -5.145 -9.732 2.626 1.00 89.44 459 ASP A CA 1
ATOM 3308 C C . ASP A 1 459 ? -5.865 -9.268 3.894 1.00 89.44 459 ASP A C 1
ATOM 3310 O O . ASP A 1 459 ? -6.522 -10.076 4.553 1.00 89.44 459 ASP A O 1
ATOM 3314 N N . ALA A 1 460 ? -5.813 -7.968 4.199 1.00 90.56 460 ALA A N 1
ATOM 3315 C CA . ALA A 1 460 ? -6.529 -7.380 5.321 1.00 90.56 460 ALA A CA 1
ATOM 3316 C C . ALA A 1 460 ? -8.039 -7.526 5.189 1.00 90.56 460 ALA A C 1
ATOM 3318 O O . ALA A 1 460 ? -8.678 -8.041 6.105 1.00 90.56 460 ALA A O 1
ATOM 3319 N N . ILE A 1 461 ? -8.597 -7.178 4.031 1.00 93.19 461 ILE A N 1
ATOM 3320 C CA . ILE A 1 461 ? -10.030 -7.329 3.764 1.00 93.19 461 ILE A CA 1
ATOM 3321 C C . ILE A 1 461 ? -10.435 -8.809 3.770 1.00 93.19 461 ILE A C 1
ATOM 3323 O O . ILE A 1 461 ? -11.466 -9.150 4.348 1.00 93.19 461 ILE A O 1
ATOM 3327 N N . ARG A 1 462 ? -9.612 -9.711 3.204 1.00 91.94 462 ARG A N 1
ATOM 3328 C CA . ARG A 1 462 ? -9.847 -11.165 3.292 1.00 91.94 462 ARG A CA 1
ATOM 3329 C C . ARG A 1 462 ? -9.901 -11.640 4.742 1.00 91.94 462 ARG A C 1
ATOM 3331 O O . ARG A 1 462 ? -10.866 -12.296 5.121 1.00 91.94 462 ARG A O 1
ATOM 3338 N N . ARG A 1 463 ? -8.897 -11.304 5.561 1.00 89.94 463 ARG A N 1
ATOM 3339 C CA . ARG A 1 463 ? -8.815 -11.769 6.953 1.00 89.94 463 ARG A CA 1
ATOM 3340 C C . ARG A 1 463 ? -9.914 -11.164 7.819 1.00 89.94 463 ARG A C 1
ATOM 3342 O O . ARG A 1 463 ? -10.560 -11.914 8.539 1.00 89.94 463 ARG A O 1
ATOM 3349 N N . ALA A 1 464 ? -10.180 -9.864 7.696 1.00 90.06 464 ALA A N 1
ATOM 3350 C CA . ALA A 1 464 ? -11.311 -9.195 8.340 1.00 90.06 464 ALA A CA 1
ATOM 3351 C C . ALA A 1 464 ? -12.650 -9.857 7.961 1.00 90.06 464 ALA A C 1
ATOM 3353 O O . ALA A 1 464 ? -13.477 -10.148 8.823 1.00 90.06 464 ALA A O 1
ATOM 3354 N N . GLY A 1 465 ? -12.818 -10.178 6.673 1.00 88.38 465 GLY A N 1
ATOM 3355 C CA . GLY A 1 465 ? -13.954 -10.933 6.150 1.00 88.38 465 GLY A CA 1
ATOM 3356 C C . GLY A 1 465 ? -14.067 -12.352 6.714 1.00 88.38 465 GLY A C 1
ATOM 3357 O O . GLY A 1 465 ? -15.184 -12.820 6.910 1.00 88.38 465 GLY A O 1
ATOM 3358 N N . THR A 1 466 ? -12.959 -13.027 7.037 1.00 86.81 466 THR A N 1
ATOM 3359 C CA . THR A 1 466 ? -12.977 -14.326 7.733 1.00 86.81 466 THR A CA 1
ATOM 3360 C C . THR A 1 466 ? -13.341 -14.189 9.210 1.00 86.81 466 THR A C 1
ATOM 3362 O O . THR A 1 466 ? -14.205 -14.931 9.663 1.00 86.81 466 THR A O 1
ATOM 3365 N N . ILE A 1 467 ? -12.709 -13.270 9.952 1.00 82.44 467 ILE A N 1
ATOM 3366 C CA . ILE A 1 467 ? -12.793 -13.253 11.425 1.00 82.44 467 ILE A CA 1
ATOM 3367 C C . ILE A 1 467 ? -14.117 -12.748 11.983 1.00 82.44 467 ILE A C 1
ATOM 3369 O O . ILE A 1 467 ? -14.454 -13.148 13.090 1.00 82.44 467 ILE A O 1
ATOM 3373 N N . ALA A 1 468 ? -14.839 -11.880 11.263 1.00 80.69 468 ALA A N 1
ATOM 3374 C CA . ALA A 1 468 ? -16.143 -11.421 11.735 1.00 80.69 468 ALA A CA 1
ATOM 3375 C C . ALA A 1 468 ? -17.101 -12.608 11.963 1.00 80.69 468 ALA A C 1
ATOM 3377 O O . ALA A 1 468 ? -16.910 -13.685 11.383 1.00 80.69 468 ALA A O 1
ATOM 3378 N N . SER A 1 469 ? -18.183 -12.418 12.702 1.00 75.00 469 SER A N 1
ATOM 3379 C CA . SER A 1 469 ? -19.293 -13.366 12.702 1.00 75.00 469 SER A CA 1
ATOM 3380 C C . SER A 1 469 ? -19.867 -13.544 11.287 1.00 75.00 469 SER A C 1
ATOM 3382 O O . SER A 1 469 ? -19.687 -12.720 10.383 1.00 75.00 469 SER A O 1
ATOM 3384 N N . SER A 1 470 ? -20.510 -14.688 11.058 1.00 65.81 470 SER A N 1
ATOM 3385 C CA . SER A 1 470 ? -21.320 -14.963 9.867 1.00 65.81 470 SER A CA 1
ATOM 3386 C C . SER A 1 470 ? -22.823 -14.781 10.106 1.00 65.81 470 SER A C 1
ATOM 3388 O O . SER A 1 470 ? -23.579 -14.853 9.141 1.00 65.81 470 SER A O 1
ATOM 3390 N N . SER A 1 471 ? -23.255 -14.593 11.361 1.00 68.94 471 SER A N 1
ATOM 3391 C CA . SER A 1 471 ? -24.663 -14.396 11.749 1.00 68.94 471 SER A CA 1
ATOM 3392 C C . SER A 1 471 ? -25.011 -12.940 12.061 1.00 68.94 471 SER A C 1
ATOM 3394 O O . SER A 1 471 ? -26.117 -12.516 11.740 1.00 68.94 471 SER A O 1
ATOM 3396 N N . ALA A 1 472 ? -24.083 -12.180 12.647 1.00 74.69 472 ALA A N 1
ATOM 3397 C CA . ALA A 1 472 ? -24.314 -10.793 13.039 1.00 74.69 472 ALA A CA 1
ATOM 3398 C C . ALA A 1 472 ? -24.116 -9.805 11.875 1.00 74.69 472 ALA A C 1
ATOM 3400 O O . ALA A 1 472 ? -23.271 -10.011 10.997 1.00 74.69 472 ALA A O 1
ATOM 3401 N N . ASP A 1 473 ? -24.844 -8.686 11.907 1.00 83.44 473 ASP A N 1
ATOM 3402 C CA . ASP A 1 473 ? -24.535 -7.535 11.055 1.00 83.44 473 ASP A CA 1
ATOM 3403 C C . ASP A 1 473 ? -23.171 -6.958 11.468 1.00 83.44 473 ASP A C 1
ATOM 3405 O O . ASP A 1 473 ? -22.923 -6.671 12.638 1.00 83.44 473 ASP A O 1
ATOM 3409 N N . SER A 1 474 ? -22.257 -6.801 10.509 1.00 88.38 474 SER A N 1
ATOM 3410 C CA . SER A 1 474 ? -20.881 -6.362 10.783 1.00 88.38 474 SER A CA 1
ATOM 3411 C C . SER A 1 474 ? -20.541 -5.098 10.006 1.00 88.38 474 SER A C 1
ATOM 3413 O O . SER A 1 474 ? -20.827 -4.994 8.812 1.00 88.38 474 SER A O 1
ATOM 3415 N N . VAL A 1 475 ? -19.837 -4.161 10.636 1.00 93.06 475 VAL A N 1
ATOM 3416 C CA . VAL A 1 475 ? -19.285 -2.979 9.968 1.00 93.06 475 VAL A CA 1
ATOM 3417 C C . VAL A 1 475 ? -17.764 -3.068 9.938 1.00 93.06 475 VAL A C 1
ATOM 3419 O O . VAL A 1 475 ? -17.094 -2.970 10.964 1.00 93.06 475 VAL A O 1
ATOM 3422 N N . MET A 1 476 ? -17.198 -3.209 8.743 1.00 94.69 476 MET A N 1
ATOM 3423 C CA . MET A 1 476 ? -15.760 -3.098 8.533 1.00 94.69 476 MET A CA 1
ATOM 3424 C C . MET A 1 476 ? -15.391 -1.638 8.273 1.00 94.69 476 MET A C 1
ATOM 3426 O O . MET A 1 476 ? -15.905 -1.024 7.337 1.00 94.69 476 MET A O 1
ATOM 3430 N N . VAL A 1 477 ? -14.483 -1.087 9.078 1.00 95.94 477 VAL A N 1
ATOM 3431 C CA . VAL A 1 477 ? -13.922 0.255 8.885 1.00 95.94 477 VAL A CA 1
ATOM 3432 C C . VAL A 1 477 ? -12.474 0.128 8.449 1.00 95.94 477 VAL A C 1
ATOM 3434 O O . VAL A 1 477 ? -11.627 -0.360 9.194 1.00 95.94 477 VAL A O 1
ATOM 3437 N N . ILE A 1 478 ? -12.195 0.582 7.235 1.00 95.19 478 ILE A N 1
ATOM 3438 C CA . ILE A 1 478 ? -10.860 0.571 6.639 1.00 95.19 478 ILE A CA 1
ATOM 3439 C C . ILE A 1 478 ? -10.312 1.986 6.677 1.00 95.19 478 ILE A C 1
ATOM 3441 O O . ILE A 1 478 ? -10.982 2.909 6.231 1.00 95.19 478 ILE A O 1
ATOM 3445 N N . VAL A 1 479 ? -9.094 2.166 7.171 1.00 94.50 479 VAL A N 1
ATOM 3446 C CA . VAL A 1 479 ? -8.374 3.443 7.146 1.00 94.50 479 VAL A CA 1
ATOM 3447 C C . VAL A 1 479 ? -7.165 3.258 6.254 1.00 94.50 479 VAL A C 1
ATOM 3449 O O . VAL A 1 479 ? -6.325 2.437 6.598 1.00 94.50 479 VAL A O 1
ATOM 3452 N N . SER A 1 480 ? -7.077 3.961 5.125 1.00 90.81 480 SER A N 1
ATOM 3453 C CA . SER A 1 480 ? -5.937 3.844 4.204 1.00 90.81 480 SER A CA 1
ATOM 3454 C C . SER A 1 480 ? -5.735 5.117 3.386 1.00 90.81 480 SER A C 1
ATOM 3456 O O . SER A 1 480 ? -6.673 5.892 3.178 1.00 90.81 480 SER A O 1
ATOM 3458 N N . ASP A 1 481 ? -4.499 5.331 2.937 1.00 82.81 481 ASP A N 1
ATOM 3459 C CA . ASP A 1 481 ? -4.117 6.395 2.012 1.00 82.81 481 ASP A CA 1
ATOM 3460 C C . ASP A 1 481 ? -3.698 5.889 0.615 1.00 82.81 481 ASP A C 1
ATOM 3462 O O . ASP A 1 481 ? -3.246 6.696 -0.200 1.00 82.81 481 ASP A O 1
ATOM 3466 N N . GLY A 1 482 ? -3.904 4.599 0.295 1.00 80.62 482 GLY A N 1
ATOM 3467 C CA . GLY A 1 482 ? -3.410 4.003 -0.953 1.00 80.62 482 GLY A CA 1
ATOM 3468 C C . GLY A 1 482 ? -4.060 2.689 -1.421 1.00 80.62 482 GLY A C 1
ATOM 3469 O O . GLY A 1 482 ? -4.924 2.100 -0.774 1.00 80.62 482 GLY A O 1
ATOM 3470 N N . ASP A 1 483 ? -3.612 2.240 -2.595 1.00 79.94 483 ASP A N 1
ATOM 3471 C CA . ASP A 1 483 ? -3.833 0.909 -3.186 1.00 79.94 483 ASP A CA 1
ATOM 3472 C C . ASP A 1 483 ? -2.969 -0.194 -2.511 1.00 79.94 483 ASP A C 1
ATOM 3474 O O . ASP A 1 483 ? -2.041 0.082 -1.745 1.00 79.94 483 ASP A O 1
ATOM 3478 N N . ASP A 1 484 ? -3.236 -1.470 -2.812 1.00 86.06 484 ASP A N 1
ATOM 3479 C CA . ASP A 1 484 ? -2.439 -2.598 -2.308 1.00 86.06 484 ASP A CA 1
ATOM 3480 C C . ASP A 1 484 ? -1.058 -2.648 -2.980 1.00 86.06 484 ASP A C 1
ATOM 3482 O O . ASP A 1 484 ? -0.924 -2.834 -4.191 1.00 86.06 484 ASP A O 1
ATOM 3486 N N . SER A 1 485 ? 0.001 -2.510 -2.181 1.00 81.62 485 SER A N 1
ATOM 3487 C CA . SER A 1 485 ? 1.392 -2.553 -2.659 1.00 81.62 485 SER A CA 1
ATOM 3488 C C . SER A 1 485 ? 2.044 -3.938 -2.534 1.00 81.62 485 SER A C 1
ATOM 3490 O O . SER A 1 485 ? 3.230 -4.099 -2.825 1.00 81.62 485 SER A O 1
ATOM 3492 N N . CYS A 1 486 ? 1.269 -4.955 -2.149 1.00 85.00 486 CYS A N 1
ATOM 3493 C CA . CYS A 1 486 ? 1.687 -6.350 -2.023 1.00 85.00 486 CYS A CA 1
ATOM 3494 C C . CYS A 1 486 ? 1.234 -7.236 -3.203 1.00 85.00 486 CYS A C 1
ATOM 3496 O O . CYS A 1 486 ? 1.620 -8.405 -3.269 1.00 85.00 486 CYS A O 1
ATOM 3498 N N . GLY A 1 487 ? 0.474 -6.681 -4.154 1.00 83.12 487 GLY A N 1
ATOM 3499 C CA . GLY A 1 487 ? 0.036 -7.346 -5.385 1.00 83.12 487 GLY A CA 1
ATOM 3500 C C . GLY A 1 487 ? -1.330 -8.034 -5.293 1.00 83.12 487 GLY A C 1
ATOM 3501 O O . GLY A 1 487 ? -1.629 -8.893 -6.122 1.00 83.12 487 GLY A O 1
ATOM 3502 N N . GLY A 1 488 ? -2.147 -7.700 -4.292 1.00 87.19 488 GLY A N 1
ATOM 3503 C CA . GLY A 1 488 ? -3.535 -8.156 -4.205 1.00 87.19 488 GLY A CA 1
ATOM 3504 C C . GLY A 1 488 ? -4.529 -7.264 -4.965 1.00 87.19 488 GLY A C 1
ATOM 3505 O O . GLY A 1 488 ? -4.202 -6.154 -5.361 1.00 87.19 488 GLY A O 1
ATOM 3506 N N . ASP A 1 489 ? -5.773 -7.735 -5.125 1.00 92.94 489 ASP A N 1
ATOM 3507 C CA . ASP A 1 489 ? -6.932 -6.906 -5.516 1.00 92.94 489 ASP A CA 1
ATOM 3508 C C . ASP A 1 489 ? -7.830 -6.679 -4.278 1.00 92.94 489 ASP A C 1
ATOM 3510 O O . ASP A 1 489 ? -8.572 -7.591 -3.878 1.00 92.94 489 ASP A O 1
ATOM 3514 N N . PRO A 1 490 ? -7.780 -5.487 -3.647 1.00 93.00 490 PRO A N 1
ATOM 3515 C CA . PRO A 1 490 ? -8.651 -5.123 -2.530 1.00 93.00 490 PRO A CA 1
ATOM 3516 C C . PRO A 1 490 ? -10.140 -5.137 -2.862 1.00 93.00 490 PRO A C 1
ATOM 3518 O O . PRO A 1 490 ? -10.962 -5.489 -2.018 1.00 93.00 490 PRO A O 1
ATOM 3521 N N . CYS A 1 491 ? -10.510 -4.780 -4.091 1.00 95.31 491 CYS A N 1
ATOM 3522 C CA . CYS A 1 491 ? -11.905 -4.730 -4.498 1.00 95.31 491 CYS A CA 1
ATOM 3523 C C . CYS A 1 491 ? -12.469 -6.142 -4.725 1.00 95.31 491 CYS A C 1
ATOM 3525 O O . CYS A 1 491 ? -13.629 -6.398 -4.399 1.00 95.31 491 CYS A O 1
ATOM 3527 N N . ALA A 1 492 ? -11.665 -7.095 -5.212 1.00 96.00 492 ALA A N 1
ATOM 3528 C CA . ALA A 1 492 ? -12.046 -8.510 -5.235 1.00 96.00 492 ALA A CA 1
ATOM 3529 C C . ALA A 1 492 ? -12.129 -9.100 -3.828 1.00 96.00 492 ALA A C 1
ATOM 3531 O O . ALA A 1 492 ? -13.066 -9.847 -3.550 1.00 96.00 492 ALA A O 1
ATOM 3532 N N . ALA A 1 493 ? -11.210 -8.734 -2.929 1.00 95.62 493 ALA A N 1
ATOM 3533 C CA . ALA A 1 493 ? -11.296 -9.124 -1.524 1.00 95.62 493 ALA A CA 1
ATOM 3534 C C . ALA A 1 493 ? -12.596 -8.612 -0.873 1.00 95.62 493 ALA A C 1
ATOM 3536 O O . ALA A 1 493 ? -13.292 -9.385 -0.217 1.00 95.62 493 ALA A O 1
ATOM 3537 N N . ALA A 1 494 ? -12.970 -7.352 -1.120 1.00 96.56 494 ALA A N 1
ATOM 3538 C CA . ALA A 1 494 ? -14.208 -6.749 -0.626 1.00 96.56 494 ALA A CA 1
ATOM 3539 C C . ALA A 1 494 ? -15.460 -7.439 -1.187 1.00 96.56 494 ALA A C 1
ATOM 3541 O O . ALA A 1 494 ? -16.354 -7.806 -0.424 1.00 96.56 494 ALA A O 1
ATOM 3542 N N . ARG A 1 495 ? -15.491 -7.699 -2.505 1.00 96.75 495 ARG A N 1
ATOM 3543 C CA . ARG A 1 495 ? -16.559 -8.474 -3.164 1.00 96.75 495 ARG A CA 1
ATOM 3544 C C . ARG A 1 495 ? -16.701 -9.871 -2.551 1.00 96.75 495 ARG A C 1
ATOM 3546 O O . ARG A 1 495 ? -17.818 -10.292 -2.267 1.00 96.75 495 ARG A O 1
ATOM 3553 N N . ALA A 1 496 ? -15.592 -10.572 -2.315 1.00 95.56 496 ALA A N 1
ATOM 3554 C CA . ALA A 1 496 ? -15.599 -11.904 -1.711 1.00 95.56 496 ALA A CA 1
ATOM 3555 C C . ALA A 1 496 ? -16.089 -11.884 -0.252 1.00 95.56 496 ALA A C 1
ATOM 3557 O O . ALA A 1 496 ? -16.914 -12.714 0.121 1.00 95.56 496 ALA A O 1
ATOM 3558 N N . ALA A 1 497 ? -15.644 -10.912 0.552 1.00 94.06 497 ALA A N 1
ATOM 3559 C CA . ALA A 1 497 ? -16.096 -10.745 1.932 1.00 94.06 497 ALA A CA 1
ATOM 3560 C C . ALA A 1 497 ? -17.608 -10.453 2.008 1.00 94.06 497 ALA A C 1
ATOM 3562 O O . ALA A 1 497 ? -18.317 -11.101 2.774 1.00 94.06 497 ALA A O 1
ATOM 3563 N N . LYS A 1 498 ? -18.123 -9.550 1.159 1.00 93.94 498 LYS A N 1
ATOM 3564 C CA . LYS A 1 498 ? -19.560 -9.239 1.066 1.00 93.94 498 LYS A CA 1
ATOM 3565 C C . LYS A 1 498 ? -20.395 -10.419 0.560 1.00 93.94 498 LYS A C 1
ATOM 3567 O O . LYS A 1 498 ? -21.498 -10.637 1.049 1.00 93.94 498 LYS A O 1
ATOM 3572 N N . ALA A 1 499 ? -19.876 -11.195 -0.393 1.00 92.56 499 ALA A N 1
ATOM 3573 C CA . ALA A 1 499 ? -20.550 -12.392 -0.898 1.00 92.56 499 ALA A CA 1
ATOM 3574 C C . ALA A 1 499 ? -20.628 -13.508 0.159 1.00 92.56 499 ALA A C 1
ATOM 3576 O O . ALA A 1 499 ? -21.644 -14.192 0.247 1.00 92.56 499 ALA A O 1
ATOM 3577 N N . ALA A 1 500 ? -19.586 -13.667 0.982 1.00 90.88 500 ALA A N 1
ATOM 3578 C CA . ALA A 1 500 ? -19.597 -14.591 2.114 1.00 90.88 500 ALA A CA 1
ATOM 3579 C C . ALA A 1 500 ? -20.505 -14.117 3.265 1.00 90.88 500 ALA A C 1
ATOM 3581 O O . ALA A 1 500 ? -21.002 -14.947 4.024 1.00 90.88 500 ALA A O 1
ATOM 3582 N N . LYS A 1 501 ? -20.708 -12.798 3.411 1.00 89.12 501 LYS A N 1
ATOM 3583 C CA . LYS A 1 501 ? -21.448 -12.174 4.520 1.00 89.12 501 LYS A CA 1
ATOM 3584 C C . LYS A 1 501 ? -22.368 -11.053 4.026 1.00 89.12 501 LYS A C 1
ATOM 3586 O O . LYS A 1 501 ? -21.956 -9.892 3.991 1.00 89.12 501 LYS A O 1
ATOM 3591 N N . PRO A 1 502 ? -23.634 -11.357 3.686 1.00 88.38 502 PRO A N 1
ATOM 3592 C CA . PRO A 1 502 ? -24.572 -10.361 3.169 1.00 88.38 502 PRO A CA 1
ATOM 3593 C C . PRO A 1 502 ? -24.807 -9.151 4.093 1.00 88.38 502 PRO A C 1
ATOM 3595 O O . PRO A 1 502 ? -24.983 -8.046 3.579 1.00 88.38 502 PRO A O 1
ATOM 3598 N N . GLY A 1 503 ? -24.743 -9.323 5.421 1.00 86.88 503 GLY A N 1
ATOM 3599 C CA . GLY A 1 503 ? -24.867 -8.241 6.416 1.00 86.88 503 GLY A CA 1
ATOM 3600 C C . GLY A 1 503 ? -23.633 -7.332 6.558 1.00 86.88 503 GLY A C 1
ATOM 3601 O O . GLY A 1 503 ? -23.724 -6.247 7.120 1.00 86.88 503 GLY A O 1
ATOM 3602 N N . LEU A 1 504 ? -22.476 -7.715 6.003 1.00 91.50 504 LEU A N 1
ATOM 3603 C CA . LEU A 1 504 ? -21.234 -6.942 6.119 1.00 91.50 504 LEU A CA 1
ATOM 3604 C C . LEU A 1 504 ? -21.325 -5.602 5.373 1.00 91.50 504 LEU A C 1
ATOM 3606 O O . LEU A 1 504 ? -21.541 -5.598 4.164 1.00 91.50 504 LEU A O 1
ATOM 3610 N N . ILE A 1 505 ? -21.080 -4.474 6.034 1.00 94.06 505 ILE A N 1
ATOM 3611 C CA . ILE A 1 505 ? -20.926 -3.156 5.396 1.00 94.06 505 ILE A CA 1
ATOM 3612 C C . ILE A 1 505 ? -19.464 -2.720 5.487 1.00 94.06 505 ILE A C 1
ATOM 3614 O O . ILE A 1 505 ? -18.909 -2.662 6.580 1.00 94.06 505 ILE A O 1
ATOM 3618 N N . ILE A 1 506 ? -18.834 -2.387 4.355 1.00 96.00 506 ILE A N 1
ATOM 3619 C CA . ILE A 1 506 ? -17.437 -1.915 4.325 1.00 96.00 506 ILE A CA 1
ATOM 3620 C C . ILE A 1 506 ? -17.403 -0.406 4.078 1.00 96.00 506 ILE A C 1
ATOM 3622 O O . ILE A 1 506 ? -17.693 0.060 2.977 1.00 96.00 506 ILE A O 1
ATOM 3626 N N . ASN A 1 507 ? -17.020 0.355 5.100 1.00 97.00 507 ASN A N 1
ATOM 3627 C CA . ASN A 1 507 ? -16.815 1.797 5.024 1.00 97.00 507 ASN A CA 1
ATOM 3628 C C . ASN A 1 507 ? -15.317 2.115 5.004 1.00 97.00 507 ASN A C 1
ATOM 3630 O O . ASN A 1 507 ? -14.531 1.519 5.741 1.00 97.00 507 ASN A O 1
ATOM 3634 N N . VAL A 1 508 ? -14.921 3.064 4.158 1.00 96.75 508 VAL A N 1
ATOM 3635 C CA . VAL A 1 508 ? -13.512 3.398 3.924 1.00 96.75 508 VAL A CA 1
ATOM 3636 C C . VAL A 1 508 ? -13.254 4.852 4.296 1.00 96.75 508 VAL A C 1
ATOM 3638 O O . VAL A 1 508 ? -13.867 5.765 3.749 1.00 96.75 508 VAL A O 1
ATOM 3641 N N . ILE A 1 509 ? -12.333 5.068 5.225 1.00 96.62 509 ILE A N 1
ATOM 3642 C CA . ILE A 1 509 ? -11.765 6.365 5.563 1.00 96.62 509 ILE A CA 1
ATOM 3643 C C . ILE A 1 509 ? -10.604 6.623 4.600 1.00 96.62 509 ILE A C 1
ATOM 3645 O O . ILE A 1 509 ? -9.552 5.992 4.703 1.00 96.62 509 ILE A O 1
ATOM 3649 N N . ASP A 1 510 ? -10.829 7.531 3.654 1.00 93.81 510 ASP A N 1
ATOM 3650 C CA . ASP A 1 510 ? -9.887 7.878 2.589 1.00 93.81 510 ASP A CA 1
ATOM 3651 C C . ASP A 1 510 ? -8.961 9.007 3.043 1.00 93.81 510 ASP A C 1
ATOM 3653 O O . ASP A 1 510 ? -9.370 10.165 3.123 1.00 93.81 510 ASP A O 1
ATOM 3657 N N . LEU A 1 511 ? -7.710 8.657 3.336 1.00 90.56 511 LEU A N 1
ATOM 3658 C CA . LEU A 1 511 ? -6.636 9.604 3.638 1.00 90.56 511 LEU A CA 1
ATOM 3659 C C . LEU A 1 511 ? -5.741 9.878 2.416 1.00 90.56 511 LEU A C 1
ATOM 3661 O O . LEU A 1 511 ? -4.702 10.522 2.555 1.00 90.56 511 LEU A O 1
ATOM 3665 N N . SER A 1 512 ? -6.132 9.398 1.229 1.00 83.88 512 SER A N 1
ATOM 3666 C CA . SER A 1 512 ? -5.364 9.555 -0.004 1.00 83.88 512 SER A CA 1
ATOM 3667 C C . SER A 1 512 ? -5.574 10.934 -0.632 1.00 83.88 512 SER A C 1
ATOM 3669 O O . SER A 1 512 ? -6.684 11.469 -0.703 1.00 83.88 512 SER A O 1
ATOM 3671 N N . GLU A 1 513 ? -4.497 11.502 -1.166 1.00 79.00 513 GLU A N 1
ATOM 3672 C CA . GLU A 1 513 ? -4.538 12.733 -1.971 1.00 79.00 513 GLU A CA 1
ATOM 3673 C C . GLU A 1 513 ? -4.656 12.422 -3.479 1.00 79.00 513 GLU A C 1
ATOM 3675 O O . GLU A 1 513 ? -4.992 13.285 -4.290 1.00 79.00 513 GLU A O 1
ATOM 3680 N N . SER A 1 514 ? -4.455 11.156 -3.854 1.00 81.94 514 SER A N 1
ATOM 3681 C CA . SER A 1 514 ? -4.416 10.651 -5.227 1.00 81.94 514 SER A CA 1
ATOM 3682 C C . SER A 1 514 ? -5.794 10.237 -5.750 1.00 81.94 514 SER A C 1
ATOM 3684 O O . SER A 1 514 ? -6.526 9.462 -5.135 1.00 81.94 514 SER A O 1
ATOM 3686 N N . ALA A 1 515 ? -6.135 10.697 -6.957 1.00 80.06 515 ALA A N 1
ATOM 3687 C CA . ALA A 1 515 ? -7.376 10.309 -7.629 1.00 80.06 515 ALA A CA 1
ATOM 3688 C C . ALA A 1 515 ? -7.422 8.812 -8.005 1.00 80.06 515 ALA A C 1
ATOM 3690 O O . ALA A 1 515 ? -8.510 8.237 -8.051 1.00 80.06 515 ALA A O 1
ATOM 3691 N N . LYS A 1 516 ? -6.262 8.179 -8.252 1.00 78.00 516 LYS A N 1
ATOM 3692 C CA . LYS A 1 516 ? -6.175 6.743 -8.566 1.00 78.00 516 LYS A CA 1
ATOM 3693 C C . LYS A 1 516 ? -6.502 5.909 -7.329 1.00 78.00 516 LYS A C 1
ATOM 3695 O O . LYS A 1 516 ? -7.329 5.006 -7.397 1.00 78.00 516 LYS A O 1
ATOM 3700 N N . ASP A 1 517 ? -5.874 6.229 -6.204 1.00 83.31 517 ASP A N 1
ATOM 3701 C CA . ASP A 1 517 ? -6.048 5.483 -4.958 1.00 83.31 517 ASP A CA 1
ATOM 3702 C C . ASP A 1 517 ? -7.486 5.632 -4.449 1.00 83.31 517 ASP A C 1
ATOM 3704 O O . ASP A 1 517 ? -8.154 4.632 -4.184 1.00 83.31 517 ASP A O 1
ATOM 3708 N N . ARG A 1 518 ? -8.055 6.845 -4.514 1.00 85.94 518 ARG A N 1
ATOM 3709 C CA . ARG A 1 518 ? -9.484 7.076 -4.253 1.00 85.94 518 ARG A CA 1
ATOM 3710 C C . ARG A 1 518 ? -10.419 6.225 -5.122 1.00 85.94 518 ARG A C 1
ATOM 3712 O O . ARG A 1 518 ? -11.464 5.800 -4.634 1.00 85.94 518 ARG A O 1
ATOM 3719 N N . GLN A 1 519 ? -10.073 5.931 -6.380 1.00 89.50 519 GLN A N 1
ATOM 3720 C CA . GLN A 1 519 ? -10.873 5.038 -7.231 1.00 89.50 519 GLN A CA 1
ATOM 3721 C C . GLN A 1 519 ? -10.868 3.588 -6.711 1.00 89.50 519 GLN A C 1
ATOM 3723 O O . GLN A 1 519 ? -11.909 2.926 -6.734 1.00 89.50 519 GLN A O 1
ATOM 3728 N N . VAL A 1 520 ? -9.734 3.103 -6.194 1.00 90.31 520 VAL A N 1
ATOM 3729 C CA . VAL A 1 520 ? -9.631 1.775 -5.561 1.00 90.31 520 VAL A CA 1
ATOM 3730 C C . VAL A 1 520 ? -10.413 1.741 -4.247 1.00 90.31 520 VAL A C 1
ATOM 3732 O O . VAL A 1 520 ? -11.237 0.845 -4.049 1.00 90.31 520 VAL A O 1
ATOM 3735 N N . LEU A 1 521 ? -10.240 2.753 -3.392 1.00 93.25 521 LEU A N 1
ATOM 3736 C CA . LEU A 1 521 ? -10.980 2.909 -2.133 1.00 93.25 521 LEU A CA 1
ATOM 3737 C C . LEU A 1 521 ? -12.503 2.983 -2.365 1.00 93.25 521 LEU A C 1
ATOM 3739 O O . LEU A 1 521 ? -13.275 2.342 -1.647 1.00 93.25 521 LEU A O 1
ATOM 3743 N N . GLN A 1 522 ? -12.946 3.658 -3.431 1.00 94.50 522 GLN A N 1
ATOM 3744 C CA . GLN A 1 522 ? -14.348 3.675 -3.857 1.00 94.50 522 GLN A CA 1
ATOM 3745 C C . GLN A 1 522 ? -14.837 2.303 -4.341 1.00 94.50 522 GLN A C 1
ATOM 3747 O O . GLN A 1 522 ? -15.975 1.929 -4.044 1.00 94.50 522 GLN A O 1
ATOM 3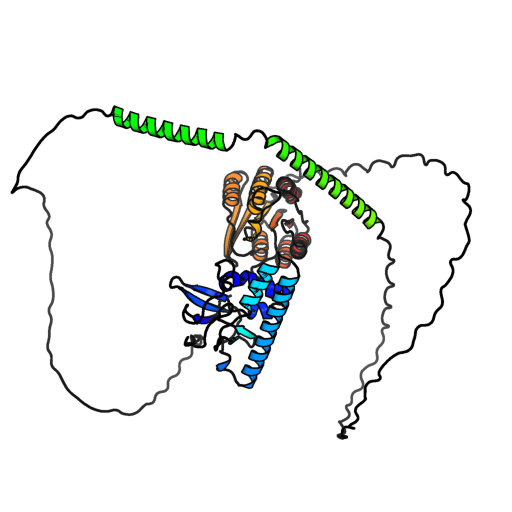752 N N . CYS A 1 523 ? -14.001 1.534 -5.047 1.00 96.06 523 CYS A N 1
ATOM 3753 C CA . CYS A 1 523 ? -14.325 0.165 -5.458 1.00 96.06 523 CYS A CA 1
ATOM 3754 C C . CYS A 1 523 ? -14.547 -0.737 -4.233 1.00 96.06 523 CYS A C 1
ATOM 3756 O O . CYS A 1 523 ? -15.562 -1.426 -4.171 1.00 96.06 523 CYS A O 1
ATOM 3758 N N . ILE A 1 524 ? -13.660 -0.672 -3.230 1.00 96.69 524 ILE A N 1
ATOM 3759 C CA . ILE A 1 524 ? -13.773 -1.418 -1.963 1.00 96.69 524 ILE A CA 1
ATOM 3760 C C . ILE A 1 524 ? -15.085 -1.085 -1.237 1.00 96.69 524 ILE A C 1
ATOM 3762 O O . ILE A 1 524 ? -15.855 -1.991 -0.915 1.00 96.69 524 ILE A O 1
ATOM 3766 N N . ALA A 1 525 ? -15.362 0.204 -1.015 1.00 96.19 525 ALA A N 1
ATOM 3767 C CA . ALA A 1 525 ? -16.567 0.643 -0.313 1.00 96.19 525 ALA A CA 1
ATOM 3768 C C . ALA A 1 525 ? -17.848 0.199 -1.040 1.00 96.19 525 ALA A C 1
ATOM 3770 O O . ALA A 1 525 ? -18.739 -0.397 -0.436 1.00 96.19 525 ALA A O 1
ATOM 3771 N N . SER A 1 526 ? -17.908 0.414 -2.360 1.00 95.56 526 SER A N 1
ATOM 3772 C CA . SER A 1 526 ? -19.073 0.047 -3.178 1.00 95.56 526 SER A CA 1
ATOM 3773 C C . SER A 1 526 ? -19.272 -1.472 -3.236 1.00 95.56 526 SER A C 1
ATOM 3775 O O . SER A 1 526 ? -20.401 -1.947 -3.148 1.00 95.56 526 SER A O 1
ATOM 3777 N N . ALA A 1 527 ? -18.184 -2.248 -3.317 1.00 95.62 527 ALA A N 1
ATOM 3778 C CA . ALA A 1 527 ? -18.215 -3.709 -3.263 1.00 95.62 527 ALA A CA 1
ATOM 3779 C C . ALA A 1 527 ? -18.740 -4.250 -1.925 1.00 95.62 527 ALA A C 1
ATOM 3781 O O . ALA A 1 527 ? -19.415 -5.276 -1.906 1.00 95.62 527 ALA A O 1
ATOM 3782 N N . GLY A 1 528 ? -18.450 -3.561 -0.819 1.00 94.12 528 GLY A N 1
ATOM 3783 C CA . GLY A 1 528 ? -18.983 -3.874 0.505 1.00 94.12 528 GLY A CA 1
ATOM 3784 C C . GLY A 1 528 ? -20.357 -3.274 0.810 1.00 94.12 528 GLY A C 1
ATOM 3785 O O . GLY A 1 528 ? -20.856 -3.467 1.914 1.00 94.12 528 GLY A O 1
ATOM 3786 N N . GLY A 1 529 ? -20.972 -2.532 -0.118 1.00 93.38 529 GLY A N 1
ATOM 3787 C CA . GLY A 1 529 ? -22.244 -1.834 0.112 1.00 93.38 529 GLY A CA 1
ATOM 3788 C C . GLY A 1 529 ? -22.168 -0.663 1.103 1.00 93.38 529 GLY A C 1
ATOM 3789 O O . GLY A 1 529 ? -23.200 -0.260 1.634 1.00 93.38 529 GLY A O 1
ATOM 3790 N N . GLY A 1 530 ? -20.970 -0.142 1.376 1.00 94.56 530 GLY A N 1
ATOM 3791 C CA . GLY A 1 530 ? -20.743 1.040 2.205 1.00 94.56 530 GLY A CA 1
ATOM 3792 C C . GLY A 1 530 ? -20.285 2.250 1.389 1.00 94.56 530 GLY A C 1
ATOM 3793 O O . GLY A 1 530 ? -20.611 2.398 0.210 1.00 94.56 530 GLY A O 1
ATOM 3794 N N . ARG A 1 531 ? -19.543 3.155 2.032 1.00 94.19 531 ARG A N 1
ATOM 3795 C CA . ARG A 1 531 ? -19.164 4.467 1.477 1.00 94.19 531 ARG A CA 1
ATOM 3796 C C . ARG A 1 531 ? -17.730 4.872 1.806 1.00 94.19 531 ARG A C 1
ATOM 3798 O O . ARG A 1 531 ? -17.159 4.435 2.805 1.00 94.19 531 ARG A O 1
ATOM 3805 N N . VAL A 1 532 ? -17.184 5.752 0.969 1.00 95.19 532 VAL A N 1
ATOM 3806 C CA . VAL A 1 532 ? -15.919 6.451 1.221 1.00 95.19 532 VAL A CA 1
ATOM 3807 C C . VAL A 1 532 ? -16.188 7.735 2.005 1.00 95.19 532 VAL A C 1
ATOM 3809 O O . VAL A 1 532 ? -17.143 8.461 1.728 1.00 95.19 532 VAL A O 1
ATOM 3812 N N . LEU A 1 533 ? -15.339 8.012 2.988 1.00 95.31 533 LEU A N 1
ATOM 3813 C CA . LEU A 1 533 ? -15.395 9.171 3.867 1.00 95.31 533 LEU A CA 1
ATOM 3814 C C . LEU A 1 533 ? -13.999 9.806 3.915 1.00 95.31 533 LEU A C 1
ATOM 3816 O O . LEU A 1 533 ? -13.152 9.364 4.684 1.00 95.31 533 LEU A O 1
ATOM 3820 N N . SER A 1 534 ? -13.757 10.836 3.103 1.00 92.88 534 SER A N 1
ATOM 3821 C CA . SER A 1 534 ? -12.461 11.535 3.039 1.00 92.88 534 SER A CA 1
ATOM 3822 C C . SER A 1 534 ? -12.446 12.736 4.002 1.00 92.88 534 SER A C 1
ATOM 3824 O O . SER A 1 534 ? -13.166 13.710 3.743 1.00 92.88 534 SER A O 1
ATOM 3826 N N . PRO A 1 535 ? -11.743 12.703 5.151 1.00 92.62 535 PRO A N 1
ATOM 3827 C CA . PRO A 1 535 ? -11.669 13.833 6.075 1.00 92.62 535 PRO A CA 1
ATOM 3828 C C . PRO A 1 535 ? -10.692 14.921 5.623 1.00 92.62 535 PRO A C 1
ATOM 3830 O O . PRO A 1 535 ? -9.643 14.624 5.063 1.00 92.62 535 PRO A O 1
ATOM 3833 N N . GLY A 1 536 ? -11.012 16.184 5.922 1.00 87.69 536 GLY A N 1
ATOM 3834 C CA . GLY A 1 536 ? -10.108 17.313 5.646 1.00 87.69 536 GLY A CA 1
ATOM 3835 C C . GLY A 1 536 ? -9.055 17.566 6.734 1.00 87.69 536 GLY A C 1
ATOM 3836 O O . GLY A 1 536 ? -7.998 18.127 6.455 1.00 87.69 536 GLY A O 1
ATOM 3837 N N . ASP A 1 537 ? -9.336 17.160 7.974 1.00 87.56 537 ASP A N 1
ATOM 3838 C CA . ASP A 1 537 ? -8.519 17.461 9.153 1.00 87.56 537 ASP A CA 1
ATOM 3839 C C . ASP A 1 537 ? -8.672 16.378 10.254 1.00 87.56 537 ASP A C 1
ATOM 3841 O O . ASP A 1 537 ? -9.580 15.541 10.172 1.00 87.56 537 ASP A O 1
ATOM 3845 N N . PRO A 1 538 ? -7.814 16.350 11.299 1.00 88.75 538 PRO A N 1
ATOM 3846 C CA . PRO A 1 538 ? -7.871 15.340 12.362 1.00 88.75 538 PRO A CA 1
ATOM 3847 C C . PRO A 1 538 ? -9.172 15.296 13.184 1.00 88.75 538 PRO A C 1
ATOM 3849 O O . PRO A 1 538 ? -9.520 14.233 13.701 1.00 88.75 538 PRO A O 1
ATOM 3852 N N . LEU A 1 539 ? -9.895 16.412 13.330 1.00 88.62 539 LEU A N 1
ATOM 3853 C CA . LEU A 1 539 ? -11.194 16.452 14.011 1.00 88.62 539 LEU A CA 1
ATOM 3854 C C . LEU A 1 539 ? -12.294 15.904 13.095 1.00 88.62 539 LEU A C 1
ATOM 3856 O O . LEU A 1 539 ? -13.144 15.135 13.549 1.00 88.62 539 LEU A O 1
ATOM 3860 N N . ASP A 1 540 ? -12.259 16.243 11.804 1.00 92.38 540 ASP A N 1
ATOM 3861 C CA . ASP A 1 540 ? -13.164 15.674 10.803 1.00 92.38 540 ASP A CA 1
ATOM 3862 C C . ASP A 1 540 ? -12.968 14.162 10.637 1.00 92.38 540 ASP A C 1
ATOM 3864 O O . ASP A 1 540 ? -13.945 13.422 10.547 1.00 92.38 540 ASP A O 1
ATOM 3868 N N . LEU A 1 541 ? -11.724 13.681 10.704 1.00 93.88 541 LEU A N 1
ATOM 3869 C CA . LEU A 1 541 ? -11.385 12.255 10.727 1.00 93.88 541 LEU A CA 1
ATOM 3870 C C . LEU A 1 541 ? -12.050 11.529 11.909 1.00 93.88 541 LEU A C 1
ATOM 3872 O O . LEU A 1 541 ? -12.687 10.494 11.714 1.00 93.88 541 LEU A O 1
ATOM 3876 N N . ALA A 1 542 ? -11.994 12.099 13.116 1.00 92.38 542 ALA A N 1
ATOM 3877 C CA . ALA A 1 542 ? -12.672 11.536 14.286 1.00 92.38 542 ALA A CA 1
ATOM 3878 C C . ALA A 1 542 ? -14.209 11.541 14.158 1.00 92.38 542 ALA A C 1
ATOM 3880 O O . ALA A 1 542 ? -14.863 10.612 14.636 1.00 92.38 542 ALA A O 1
ATOM 3881 N N . ARG A 1 543 ? -14.801 12.545 13.491 1.00 92.88 543 ARG A N 1
ATOM 3882 C CA . ARG A 1 543 ? -16.240 12.541 13.162 1.00 92.88 543 ARG A CA 1
ATOM 3883 C C . ARG A 1 543 ? -16.575 11.444 12.152 1.00 92.88 543 ARG A C 1
ATOM 3885 O O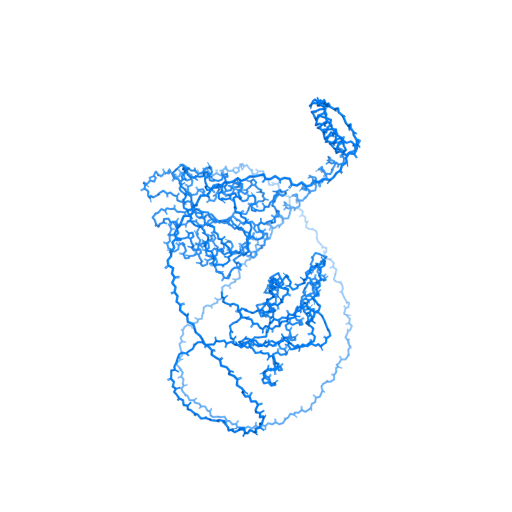 . ARG A 1 543 ? -17.484 10.658 12.401 1.00 92.88 543 ARG A O 1
ATOM 3892 N N . LYS A 1 544 ? -15.824 11.356 11.053 1.00 94.94 544 LYS A N 1
ATOM 3893 C CA . LYS A 1 544 ? -16.062 10.409 9.955 1.00 94.94 544 LYS A CA 1
ATOM 3894 C C . LYS A 1 544 ? -15.854 8.955 10.361 1.00 94.94 544 LYS A C 1
ATOM 3896 O O . LYS A 1 544 ? -16.646 8.115 9.958 1.00 94.94 544 LYS A O 1
ATOM 3901 N N . MET A 1 545 ? -14.900 8.651 11.241 1.00 94.44 545 MET A N 1
ATOM 3902 C CA . MET A 1 545 ? -14.799 7.315 11.844 1.00 94.44 545 MET A CA 1
ATOM 3903 C C . MET A 1 545 ? -16.060 6.928 12.626 1.00 94.44 545 MET A C 1
ATOM 3905 O O . MET A 1 545 ? -16.600 5.846 12.418 1.00 94.44 545 MET A O 1
ATOM 3909 N N . LYS A 1 546 ? -16.604 7.829 13.455 1.00 91.69 546 LYS A N 1
ATOM 3910 C CA . LYS A 1 546 ? -17.883 7.597 14.157 1.00 91.69 546 LYS A CA 1
ATOM 3911 C C . LYS A 1 546 ? -19.071 7.483 13.199 1.00 91.69 546 LYS A C 1
ATOM 3913 O O . LYS A 1 546 ? -20.013 6.746 13.466 1.00 91.69 546 LYS A O 1
ATOM 3918 N N . GLU A 1 547 ? -19.016 8.188 12.074 1.00 91.75 547 GLU A N 1
ATOM 3919 C CA . GLU A 1 547 ? -20.003 8.097 10.997 1.00 91.75 547 GLU A CA 1
ATOM 3920 C C . GLU A 1 547 ? -19.902 6.784 10.194 1.00 91.75 547 GLU A C 1
ATOM 3922 O O . GLU A 1 547 ? -20.900 6.312 9.644 1.00 91.75 547 GLU A O 1
ATOM 3927 N N . ALA A 1 548 ? -18.712 6.181 10.130 1.00 91.81 548 ALA A N 1
ATOM 3928 C CA . ALA A 1 548 ? -18.463 4.900 9.474 1.00 91.81 548 ALA A CA 1
ATOM 3929 C C . ALA A 1 548 ? -19.071 3.732 10.262 1.00 91.81 548 ALA A C 1
ATOM 3931 O O . ALA A 1 548 ? -19.641 2.832 9.655 1.00 91.81 548 ALA A O 1
ATOM 3932 N N . VAL A 1 549 ? -19.021 3.777 11.597 1.00 90.00 549 VAL A N 1
ATOM 3933 C CA . VAL A 1 549 ? -19.689 2.800 12.482 1.00 90.00 549 VAL A CA 1
ATOM 3934 C C . VAL A 1 549 ? -21.162 3.125 12.764 1.00 90.00 549 VAL A C 1
ATOM 3936 O O . VAL A 1 549 ? -21.813 2.402 13.507 1.00 90.00 549 VAL A O 1
ATOM 3939 N N . ALA A 1 550 ? -21.731 4.178 12.163 1.00 78.25 550 ALA A N 1
ATOM 3940 C CA . ALA A 1 550 ? -23.112 4.595 12.424 1.00 78.25 550 ALA A CA 1
ATOM 3941 C C . ALA A 1 550 ? -24.192 3.497 12.246 1.00 78.25 550 ALA A C 1
ATOM 3943 O O . ALA A 1 550 ? -25.137 3.518 13.031 1.00 78.25 550 ALA A O 1
ATOM 3944 N N . PRO A 1 551 ? -24.081 2.533 11.302 1.00 65.31 551 PRO A N 1
ATOM 3945 C CA . PRO A 1 551 ? -25.023 1.410 11.214 1.00 65.31 551 PRO A CA 1
ATOM 3946 C C . PRO A 1 551 ? -24.944 0.439 12.404 1.00 65.31 551 PRO A C 1
ATOM 3948 O O . PRO A 1 551 ? -25.978 -0.044 12.846 1.00 65.31 551 PRO A O 1
ATOM 3951 N N . ALA A 1 552 ? -23.747 0.207 12.961 1.00 56.78 552 ALA A N 1
ATOM 3952 C CA . ALA A 1 552 ? -23.575 -0.546 14.210 1.00 56.78 552 ALA A CA 1
ATOM 3953 C C . ALA A 1 552 ? -24.033 0.277 15.433 1.00 56.78 552 ALA A C 1
ATOM 3955 O O . ALA A 1 552 ? -24.546 -0.269 16.401 1.00 56.78 552 ALA A O 1
ATOM 3956 N N . ASN A 1 553 ? -23.934 1.610 15.361 1.00 52.47 553 ASN A N 1
ATOM 3957 C CA . ASN A 1 553 ? -24.464 2.547 16.360 1.00 52.47 553 ASN A CA 1
ATOM 3958 C C . ASN A 1 553 ? -25.963 2.854 16.159 1.00 52.47 553 ASN A C 1
ATOM 3960 O O . ASN A 1 553 ? -26.384 4.013 16.273 1.00 52.47 553 ASN A O 1
ATOM 3964 N N . CYS A 1 554 ? -26.774 1.852 15.818 1.00 45.97 554 CYS A N 1
ATOM 3965 C CA . CYS A 1 554 ? -28.213 2.041 15.687 1.00 45.97 554 CYS A CA 1
ATOM 3966 C C . CYS A 1 554 ? -28.804 2.424 17.067 1.00 45.97 554 CYS A C 1
ATOM 3968 O O . CYS A 1 554 ? -28.836 1.608 17.980 1.00 45.97 554 CYS A O 1
ATOM 3970 N N . LYS A 1 555 ? -29.210 3.700 17.187 1.00 48.56 555 LYS A N 1
ATOM 3971 C CA . LYS A 1 555 ? -29.489 4.480 18.419 1.00 48.56 555 LYS A CA 1
ATOM 3972 C C . LYS A 1 555 ? -30.262 3.817 19.562 1.00 48.56 555 LYS A C 1
ATOM 3974 O O . LYS A 1 555 ? -31.396 3.364 19.291 1.00 48.56 555 LYS A O 1
#

pLDDT: mean 72.97, std 23.22, range [26.55, 98.25]

Foldseek 3Di:
DDKAWWFKDACVQFPFADDPPHGLLVCLVVLLVCCCVPVRNLLSQQEFRWDADPVRITITIGPFAADKDFLVRDDPVLSVVLVVVLVVSLVVLLVVLVVLCPPDPVSVSVSVSSPLQSDAEDDRQWIQGVSRIYGDRGSTYDDDDDDIDGDDDDDDDDDDDDDDDDDDDDDDDDDDDDDDDDDDDDDDDDDDDDDDDDDDDDDDDDDDDDDDDDDDVVVVVVVVVVVVVVVVVCVVVVVVVVPDDPPPPVVVVVVVVVVVVVVVVVVVVVVVVVVVVVVPDDDDDDDDDDDDDDDDDDDDDDDDDDDDDDDDDDDDDDDDDDDDDDDDDDDDDDDDDDDDDDDDDDDDDDDDDDDDDDPDPQDADDDADVVQQEEEEEEEDQAPQQQPDAAPDGGVLVLLLVLVLLQLVPADQSYKYWYWDAAAQPGGDDIDIAHSVRSVVVSVVSVVRHHHHWDQLLVRLQVSLVPDDQNYQYFYEYEDQFDGPNPHQLLVSLLVSCVSHVSYQYEYAHQHPDPVRVVSSQSSRVSRVHYYQYARGSVSSSVVSNVSCVVSVSD